Protein 3IAU (pdb70)

B-factor: mean 32.76, std 17.92, range [9.06, 118.12]

Foldseek 3Di:
DDDDADDDDPFAADAQDLVLDDPDDFQDFPFFDAAADDPVVLVVLQVLLVVFPQVLFWDLFDFDFQVVLCVVLQARETEGQQCPGPLRFLLQLLLQVVVPDDPVLQQLEAEAEDLDSLLQSNLLSNVSSVGAYEYFYAQPDDVVSVVSSVVSVHNYHHDHHDSVRSGVCRSVVCVVSVHHYRDPAQDSSSLSRLLNNLVSVCVVDPQAQEEEEEAAQQSNLLSNQSNCCVPPVNYAYEYEEASQQCQLQSCSVVVHGYFYPAGDCQQVVRNHRTHHPNRSSSCSNTHGGYGYDHLLLLLLQQVSVCVRPNDGARSSLSRRVSSQSSSSVVVVDHHHHYYYYRGGRDDDPVSVVVSVVSSVVD/DFDDDDFQDFDFFDAPADDPVVLVVLQVLLVVFPQVLQWDLFDFDQQPVLCVVLQARETEGQQCPGPLRFLLQLLLQLVVPDDPVLQALAAEAEDLGSLLQSNLLSNVSSVGAYEYEYEQPRDVVSVVSSVVSVHNYDYHHHDRVRSGVVGVVVCVVSVHHYRDPAQDSSSLSRLLNNLVSVCVVDPQAQEEEEEAALQSNLLSNQSNCCVPPVNHAYEYEEAPQQPQLQVQSVVVHGDFAPGFDCQVVVRRHRTHYDSRSSSCSNTHGGYGYDHLLLLLLQQVSVCVRPNDGARSSLSRRVSNQSSNSVVVVDHHGHYYYYRGGRDDPPVSVVVSPVSPPD

CATH classification: 3.40.50.1100 (+1 more: 3.40.50.1100)

Nearest PDB structures (foldseek):
  3iau-assembly2_B  TM=1.003E+00  e=2.394E-72  Solanum lycopersicum
  3iau-assembly1_A  TM=1.002E+00  e=2.597E-68  Solanum lycopersicum
  8zkv-assembly1_D  TM=9.929E-01  e=2.814E-43  Escherichia coli K-12
  8zlv-assembly1_A  TM=9.488E-01  e=1.680E-40  Escherichia coli K-12
  1tdj-assembly1_A-2  TM=9.586E-01  e=4.127E-38  Escherichia coli

GO terms:
  GO:0042802 identical protein binding (F, IPI)
  GO:0002213 defense response to insect (P, IDA)
  GO:0004794 threonine deaminase activity (F, IDA)
  GO:0003941 L-serine ammonia-lyase activity (F, IDA)
  GO:0009625 response to insect (P, IEP)
  GO:0009625 response to insect (P, IDA)
  GO:0031349 positive regulation of defense response (P, IDA)
  GO:1901705 L-isoleucine biosynthetic process (P, IDA)
  GO:0051289 protein homotetramerization (P, IDA)
  GO:0080027 response to herbivore (P, IEP)
  GO:0080027 response to herbivore (P, IDA)
  GO:0006565 L-serine catabolic process (P, IDA)
  GO:0006567 L-threonine catabolic process (P, IDA)

Radius of gyration: 28.06 Å; Cα contacts (8 Å, |Δi|>4): 1633; chains: 2; bounding box: 66×81×72 Å

Sequence (704 aa):
MSPIVSVPDITAPVENVPAILPKVVPGELIVNKPTGGDSDELFQYLVDILASPVYDVAIESPLELAEKLSDRLGVNFYIKREDKQRVFSFLRGAYNMMMSNLSREELDKGVITASAGNHAQGVALAGQRLNCVAKIVMPTTTPQIKIDAVRALGGDVVLYGKTFDEAQTHALELSEKDGLKYIPPFDDPGVIKGQGTIGTEINRQLKDIHAVFIPVGGGGLIAGVATFFKQIAPNTKIIGVEPYGAASMTLSLHEGHRVKLSNVVDTFADGVAVALVGEYTFAKCQELIDGMVLVANDGISAAIKDVYDEGRNILETSGAVAIIAGAAAYCEFYKIKNENIVAIASGANMDDFSKLHKVTELAGLGILPKVVPGELIVNKPTGGDSDELFQYLVDILASPVYDVAIESPLELAEKLSDRLGVNFYIKREDKQRVFSFLRGAYNMMSNLSREELDKGVITASAGNHAQGVALAGQRLNCVAKIVMPTTTPQIKIDAVRALGGDVVLYGKTFDEAQTHALELSEKDGLKYIPPFDDPGVIKGQGTIGTEINRQLKDIHAVFIPVGGGGLIAGVATFFKQIAPNTKIIGVEPYGAASMTLSLHEGHRVKLSNVDTFADGVAVALVGEYTFAKCQELIDGMVLVANDGISAAIKDVYDEGRNILETSGAVAIAGAAAYCEFYKIKNENIVAIASGANMDDFSKLHKVTELAGL

Solvent-accessible surface area: 27902 Å² total

Secondary structure (DSSP, 8-state):
-----SPPP-PPEE---GGGS----TT--EE-------HHHHHHHHHHHHH--GGGT-----EEE-HHHHHHHTSEEEEEEGGGSTTSB--HHHHHHHHTS-HHHHHH-EEEE-SSHHHHHHHHHHHHTT--EEEEE-TT--HHHHHHHHHTT-EEEE--SSHHHHHHHHHHHHHHHTPEE--SSSSHHHHHHHHHHHHHHHHH--SEEEEEEE-SSSHHHHHHHHHHHHHSTTSEEEEEEEGGG-HHHHHHHHTS--EES----SSGGG--SS--HHHHHHHHHH--EEEEE-HHHHHHHHHHHHHHHS----HHHHHHHHHHHHHHHHTT--S-EEEEEE-B----GGGHHHHHHHHTT-/------TT--EE-------HHHHHHHHHHHHH--GGGT-----EEE-HHHHHHHTSEEEEEEGGGSTTSB--HHHHHHHHTS-HHHHHH-EEEE-SSHHHHHHHHHHHHTT--EEEEE-TT--HHHHHHHHHTT-EEEE--SSHHHHHHHHHHHHHHHTPEE--SSSSHHHHHHHHHHHHHHHHH--S-SEEEEE-SSSHHHHHHHHHHHHH-TTSEEEEEEEGGG-HHHHHHHHTS----S----SSGGG--SS--HHHHHHHHHH--EEEEE-HHHHHHHHHHHHHHHS----HHHHHHHHHHHHHHHHTT--S-EEEEEE-B----TTHHHHHHHHH--

Organism: Solanum lycopersicum (NCBI:txid4081)

Structure (mmCIF, N/CA/C/O backbone):
data_3IAU
#
_entry.id   3IAU
#
_cell.length_a   136.834
_cell.length_b   136.834
_cell.length_c   254.226
_cell.angle_alpha   90.00
_cell.angle_beta   90.00
_cell.angle_gamma   120.00
#
_symmetry.space_group_name_H-M   'P 61 2 2'
#
loop_
_entity.id
_entity.type
_entity.pdbx_description
1 polymer 'Threonine deaminase'
2 non-polymer 'SULFATE ION'
3 non-polymer 'POLYETHYLENE GLYCOL (N=34)'
4 non-polymer 'ACETATE ION'
5 water water
#
loop_
_atom_site.group_PDB
_atom_site.id
_atom_site.type_symbol
_atom_site.label_atom_id
_atom_site.label_alt_id
_atom_site.label_comp_id
_atom_site.label_asym_id
_atom_site.label_entity_id
_atom_site.label_seq_id
_atom_site.pdbx_PDB_ins_code
_atom_site.Cartn_x
_atom_site.Cartn_y
_atom_site.Cartn_z
_atom_site.occupancy
_atom_site.B_iso_or_equiv
_atom_site.auth_seq_id
_atom_site.auth_comp_id
_atom_site.auth_asym_id
_atom_site.auth_atom_id
_atom_site.pdbx_PDB_model_num
ATOM 1 N N . MET A 1 1 ? 73.868 -36.182 19.965 1.00 45.99 1 MET A N 1
ATOM 2 C CA . MET A 1 1 ? 74.748 -37.344 19.958 1.00 52.76 1 MET A CA 1
ATOM 3 C C . MET A 1 1 ? 76.149 -37.070 20.536 1.00 63.37 1 MET A C 1
ATOM 4 O O . MET A 1 1 ? 76.357 -36.133 21.309 1.00 54.02 1 MET A O 1
ATOM 9 N N . SER A 1 2 ? 77.105 -37.916 20.177 1.00 60.80 2 SER A N 1
ATOM 10 C CA . SER A 1 2 ? 78.505 -37.643 20.463 1.00 56.00 2 SER A CA 1
ATOM 11 C C . SER A 1 2 ? 79.182 -37.529 19.098 1.00 53.31 2 SER A C 1
ATOM 12 O O . SER A 1 2 ? 78.643 -38.024 18.105 1.00 47.11 2 SER A O 1
ATOM 15 N N . PRO A 1 3 ? 80.346 -36.857 19.032 1.00 58.57 3 PRO A N 1
ATOM 16 C CA . PRO A 1 3 ? 81.030 -36.723 17.737 1.00 56.02 3 PRO A CA 1
ATOM 17 C C . PRO A 1 3 ? 81.635 -38.046 17.254 1.00 63.32 3 PRO A C 1
ATOM 18 O O . PRO A 1 3 ? 82.329 -38.733 18.013 1.00 43.68 3 PRO A O 1
ATOM 22 N N . ILE A 1 4 ? 81.353 -38.400 16.003 1.00 56.44 4 ILE A N 1
ATOM 23 C CA . ILE A 1 4 ? 81.991 -39.544 15.362 1.00 57.18 4 ILE A CA 1
ATOM 24 C C . ILE A 1 4 ? 83.238 -39.034 14.642 1.00 59.96 4 ILE A C 1
ATOM 25 O O . ILE A 1 4 ? 83.143 -38.221 13.718 1.00 58.11 4 ILE A O 1
ATOM 30 N N . VAL A 1 5 ? 84.405 -39.501 15.078 1.00 59.62 5 VAL A N 1
ATOM 31 C CA . VAL A 1 5 ? 85.675 -38.914 14.649 1.00 50.53 5 VAL A CA 1
ATOM 32 C C . VAL A 1 5 ? 86.486 -39.780 13.674 1.00 56.56 5 VAL A C 1
ATOM 33 O O . VAL A 1 5 ? 86.985 -39.286 12.663 1.00 54.41 5 VAL A O 1
ATOM 37 N N . SER A 1 6 ? 86.627 -41.066 13.976 1.00 51.54 6 SER A N 1
ATOM 38 C CA . SER A 1 6 ? 87.566 -41.887 13.224 1.00 33.37 6 SER A CA 1
ATOM 39 C C . SER A 1 6 ? 86.988 -43.176 12.631 1.00 32.14 6 SER A C 1
ATOM 40 O O . SER A 1 6 ? 87.443 -43.627 11.580 1.00 44.60 6 SER A O 1
ATOM 43 N N . VAL A 1 7 ? 85.986 -43.764 13.273 1.00 22.73 7 VAL A N 1
ATOM 44 C CA . VAL A 1 7 ? 85.486 -45.051 12.798 1.00 24.78 7 VAL A CA 1
ATOM 45 C C . VAL A 1 7 ? 84.796 -44.929 11.439 1.00 26.19 7 VAL A C 1
ATOM 46 O O . VAL A 1 7 ? 84.178 -43.911 11.138 1.00 29.18 7 VAL A O 1
ATOM 50 N N . PRO A 1 8 ? 84.930 -45.963 10.599 1.00 30.00 8 PRO A N 1
ATOM 51 C CA . PRO A 1 8 ? 84.246 -45.964 9.301 1.00 28.85 8 PRO A CA 1
ATOM 52 C C . PRO A 1 8 ? 82.760 -46.200 9.512 1.00 28.79 8 PRO A C 1
ATOM 53 O O . PRO A 1 8 ? 82.373 -46.711 10.565 1.00 26.66 8 PRO A O 1
ATOM 57 N N . ASP A 1 9 ? 81.939 -45.841 8.532 1.00 26.81 9 ASP A N 1
ATOM 58 C CA . ASP A 1 9 ? 80.503 -46.050 8.642 1.00 24.37 9 ASP A CA 1
ATOM 59 C C . ASP A 1 9 ? 80.148 -47.525 8.501 1.00 22.45 9 ASP A C 1
ATOM 60 O O . ASP A 1 9 ? 80.665 -48.216 7.624 1.00 21.96 9 ASP A O 1
ATOM 65 N N . ILE A 1 10 ?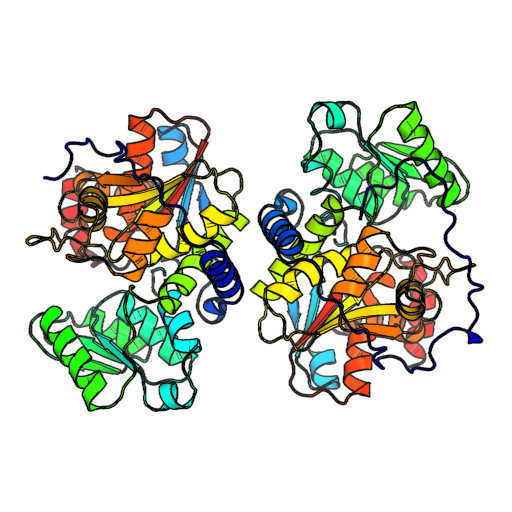 79.251 -47.991 9.364 1.00 19.19 10 ILE A N 1
ATOM 66 C CA . ILE A 1 10 ? 78.801 -49.374 9.359 1.00 19.45 10 ILE A CA 1
ATOM 67 C C . ILE A 1 10 ? 77.283 -49.430 9.380 1.00 21.19 10 ILE A C 1
ATOM 68 O O . ILE A 1 10 ? 76.695 -50.471 9.667 1.00 28.80 10 ILE A O 1
ATOM 73 N N . THR A 1 11 ? 76.653 -48.298 9.080 1.00 22.94 11 THR A N 1
ATOM 74 C CA . THR A 1 11 ? 75.195 -48.206 9.041 1.00 22.31 11 THR A CA 1
ATOM 75 C C . THR A 1 11 ? 74.597 -49.302 8.169 1.00 24.30 11 THR A C 1
ATOM 76 O O . THR A 1 11 ? 75.104 -49.594 7.094 1.00 25.80 11 THR A O 1
ATOM 80 N N . ALA A 1 12 ? 73.519 -49.913 8.640 1.00 28.20 12 ALA A N 1
ATOM 81 C CA . ALA A 1 12 ? 72.905 -51.015 7.911 1.00 39.65 12 ALA A CA 1
ATOM 82 C C . ALA A 1 12 ? 72.495 -50.589 6.498 1.00 41.58 12 ALA A C 1
ATOM 83 O O . ALA A 1 12 ? 71.736 -49.631 6.328 1.00 30.11 12 ALA A O 1
ATOM 85 N N . PRO A 1 13 ? 73.002 -51.302 5.483 1.00 41.83 13 PRO A N 1
ATOM 86 C CA . PRO A 1 13 ? 72.706 -51.039 4.071 1.00 39.81 13 PRO A CA 1
ATOM 87 C C . PRO A 1 13 ? 71.288 -51.461 3.707 1.00 45.38 13 PRO A C 1
ATOM 88 O O . PRO A 1 13 ? 70.808 -52.487 4.186 1.00 47.24 13 PRO A O 1
ATOM 92 N N . VAL A 1 14 ? 70.628 -50.670 2.869 1.00 37.06 14 VAL A N 1
ATOM 93 C CA . VAL A 1 14 ? 69.300 -51.008 2.379 1.00 36.46 14 VAL A CA 1
ATOM 94 C C . VAL A 1 14 ? 69.241 -50.834 0.869 1.00 37.35 14 VAL A C 1
ATOM 95 O O . VAL A 1 14 ? 69.638 -49.797 0.332 1.00 39.38 14 VAL A O 1
ATOM 99 N N . GLU A 1 15 ? 68.753 -51.861 0.186 1.00 40.97 15 GLU A N 1
ATOM 100 C CA . GLU A 1 15 ? 68.624 -51.821 -1.262 1.00 47.78 15 GLU A CA 1
ATOM 101 C C . GLU A 1 15 ? 67.502 -50.864 -1.666 1.00 42.05 15 GLU A C 1
ATOM 102 O O . GLU A 1 15 ? 66.329 -51.127 -1.396 1.00 48.12 15 GLU A O 1
ATOM 108 N N . ASN A 1 16 ? 67.863 -49.751 -2.301 1.00 37.82 16 ASN A N 1
ATOM 109 C CA . ASN A 1 16 ? 66.878 -48.729 -2.651 1.00 41.89 16 ASN A CA 1
ATOM 110 C C . ASN A 1 16 ? 66.001 -49.137 -3.831 1.00 39.90 16 ASN A C 1
ATOM 111 O O . ASN A 1 16 ? 66.366 -48.954 -4.990 1.00 40.63 16 ASN A O 1
ATOM 116 N N . VAL A 1 17 ? 64.829 -49.669 -3.510 1.00 40.37 17 VAL A N 1
ATOM 117 C CA . VAL A 1 17 ? 63.954 -50.295 -4.487 1.00 43.11 17 VAL A CA 1
ATOM 118 C C . VAL A 1 17 ? 62.504 -49.948 -4.158 1.00 43.52 17 VAL A C 1
ATOM 119 O O . VAL A 1 17 ? 62.129 -49.901 -2.986 1.00 43.84 17 VAL A O 1
ATOM 123 N N . PRO A 1 18 ? 61.685 -49.698 -5.194 1.00 45.53 18 PRO A N 1
ATOM 124 C CA . PRO A 1 18 ? 60.309 -49.217 -5.013 1.00 51.12 18 PRO A CA 1
ATOM 125 C C . PRO A 1 18 ? 59.546 -49.959 -3.917 1.00 46.33 18 PRO A C 1
ATOM 126 O O . PRO A 1 18 ? 58.756 -49.345 -3.198 1.00 54.44 18 PRO A O 1
ATOM 130 N N . ALA A 1 19 ? 59.792 -51.257 -3.780 1.00 41.28 19 ALA A N 1
ATOM 131 C CA . ALA A 1 19 ? 59.057 -52.073 -2.817 1.00 51.50 19 ALA A CA 1
ATOM 132 C C . ALA A 1 19 ? 59.252 -51.649 -1.357 1.00 38.71 19 ALA A C 1
ATOM 133 O O . ALA A 1 19 ? 58.474 -52.042 -0.491 1.00 47.81 19 ALA A O 1
ATOM 135 N N . ILE A 1 20 ? 60.278 -50.846 -1.085 1.00 45.23 20 ILE A N 1
ATOM 136 C CA . ILE A 1 20 ? 60.577 -50.442 0.295 1.00 53.53 20 ILE A CA 1
ATOM 137 C C . ILE A 1 20 ? 59.883 -49.147 0.748 1.00 50.29 20 ILE A C 1
ATOM 138 O O . ILE A 1 20 ? 59.658 -48.947 1.947 1.00 39.36 20 ILE A O 1
ATOM 143 N N . LEU A 1 21 ? 59.548 -48.277 -0.204 1.00 51.85 21 LEU A N 1
ATOM 144 C CA . LEU A 1 21 ? 58.888 -47.009 0.109 1.00 47.28 21 LEU A CA 1
ATOM 145 C C . LEU A 1 21 ? 57.512 -47.212 0.721 1.00 43.61 21 LEU A C 1
ATOM 146 O O . LEU A 1 21 ? 56.793 -48.140 0.351 1.00 46.33 21 LEU A O 1
ATOM 151 N N . PRO A 1 22 ? 57.131 -46.332 1.657 1.00 54.98 22 PRO A N 1
ATOM 152 C CA . PRO A 1 22 ? 55.732 -46.323 2.086 1.00 43.81 22 PRO A CA 1
ATOM 153 C C . PRO A 1 22 ? 54.868 -45.979 0.884 1.00 40.32 22 PRO A C 1
ATOM 154 O O . PRO A 1 22 ? 55.275 -45.163 0.048 1.00 38.75 22 PRO A O 1
ATOM 158 N N . LYS A 1 23 ? 53.708 -46.621 0.779 1.00 36.58 23 LYS A N 1
ATOM 159 C CA . LYS A 1 23 ? 52.815 -46.400 -0.346 1.00 37.69 23 LYS A CA 1
ATOM 160 C C . LYS A 1 23 ? 51.978 -45.151 -0.123 1.00 32.01 23 LYS A C 1
ATOM 161 O O . LYS A 1 23 ? 50.838 -45.224 0.334 1.00 37.15 23 LYS A O 1
ATOM 167 N N . VAL A 1 24 ? 52.559 -44.001 -0.433 1.00 30.02 24 VAL A N 1
ATOM 168 C CA . VAL A 1 24 ? 51.851 -42.740 -0.316 1.00 24.85 24 VAL A CA 1
ATOM 169 C C . VAL A 1 24 ? 51.945 -41.998 -1.635 1.00 24.47 24 VAL A C 1
ATOM 170 O O . VAL A 1 24 ? 52.905 -42.169 -2.389 1.00 21.42 24 VAL A O 1
ATOM 174 N N . VAL A 1 25 ? 50.937 -41.184 -1.915 1.00 21.98 25 VAL A N 1
ATOM 175 C CA . VAL A 1 25 ? 50.983 -40.289 -3.060 1.00 20.87 25 VAL A CA 1
ATOM 176 C C . VAL A 1 25 ? 51.690 -39.001 -2.636 1.00 22.74 25 VAL A C 1
ATOM 177 O O . VAL A 1 25 ? 51.849 -38.740 -1.440 1.00 19.43 25 VAL A O 1
ATOM 181 N N . PRO A 1 26 ? 52.142 -38.198 -3.611 1.00 23.57 26 PRO A N 1
ATOM 182 C CA . PRO A 1 26 ? 52.817 -36.941 -3.266 1.00 17.07 26 PRO A CA 1
ATOM 183 C C . PRO A 1 26 ? 51.977 -36.071 -2.326 1.00 19.89 26 PRO A C 1
ATOM 184 O O . PRO A 1 26 ? 50.793 -35.862 -2.581 1.00 19.03 26 PRO A O 1
ATOM 188 N N . GLY A 1 27 ? 52.583 -35.583 -1.246 1.00 19.56 27 GLY A N 1
ATOM 189 C CA . GLY A 1 27 ? 51.891 -34.705 -0.319 1.00 18.99 27 GLY A CA 1
ATOM 190 C C . GLY A 1 27 ? 51.213 -35.404 0.847 1.00 18.66 27 GLY A C 1
ATOM 191 O O . GLY A 1 27 ? 50.854 -34.764 1.828 1.00 21.08 27 GLY A O 1
ATOM 192 N N . GLU A 1 28 ? 51.021 -36.714 0.736 1.00 22.35 28 GLU A N 1
ATOM 193 C CA . GLU A 1 28 ? 50.442 -37.501 1.818 1.00 21.02 28 GLU A CA 1
ATOM 194 C C . GLU A 1 28 ? 51.467 -37.631 2.952 1.00 23.20 28 GLU A C 1
ATOM 195 O O . GLU A 1 28 ? 52.607 -38.040 2.727 1.00 16.85 28 GLU A O 1
ATOM 201 N N . LEU A 1 29 ? 51.060 -37.276 4.167 1.00 18.72 29 LEU A N 1
ATOM 202 C CA . LEU A 1 29 ? 51.992 -37.197 5.288 1.00 23.30 29 LEU A CA 1
ATOM 203 C C . LEU A 1 29 ? 52.396 -38.575 5.797 1.00 26.11 29 LEU A C 1
ATOM 204 O O . LEU A 1 29 ? 51.546 -39.390 6.150 1.00 22.68 29 LEU A O 1
ATOM 209 N N . ILE A 1 30 ? 53.697 -38.833 5.830 1.00 18.20 30 ILE A N 1
ATOM 210 C CA . ILE A 1 30 ? 54.196 -40.005 6.517 1.00 16.88 30 ILE A CA 1
ATOM 211 C C . ILE A 1 30 ? 54.482 -39.566 7.943 1.00 19.64 30 ILE A C 1
ATOM 212 O O . ILE A 1 30 ? 55.464 -38.871 8.213 1.00 19.02 30 ILE A O 1
ATOM 217 N N . VAL A 1 31 ? 53.593 -39.951 8.847 1.00 20.43 31 VAL A N 1
ATOM 218 C CA . VAL A 1 31 ? 53.604 -39.440 10.212 1.00 17.59 31 VAL A CA 1
ATOM 219 C C . VAL A 1 31 ? 54.837 -39.847 11.020 1.00 24.21 31 VAL A C 1
ATOM 220 O O . VAL A 1 31 ? 55.245 -41.013 11.023 1.00 25.52 31 VAL A O 1
ATOM 224 N N . ASN A 1 32 ? 55.440 -38.863 11.681 1.00 20.14 32 ASN A N 1
ATOM 225 C CA . ASN A 1 32 ? 56.453 -39.126 12.689 1.00 20.82 32 ASN A CA 1
ATOM 226 C C . ASN A 1 32 ? 55.863 -38.813 14.053 1.00 28.84 32 ASN A C 1
ATOM 227 O O . ASN A 1 32 ? 55.127 -37.838 14.207 1.00 27.03 32 ASN A O 1
ATOM 232 N N . LYS A 1 33 ? 56.164 -39.644 15.041 1.00 24.75 33 LYS A N 1
ATOM 233 C CA . LYS A 1 33 ? 55.752 -39.348 16.407 1.00 31.16 33 LYS A CA 1
ATOM 234 C C . LYS A 1 33 ? 56.953 -38.830 17.187 1.00 23.34 33 LYS A C 1
ATOM 235 O O . LYS A 1 33 ? 57.758 -39.612 17.679 1.00 26.91 33 LYS A O 1
ATOM 241 N N . PRO A 1 34 ? 57.081 -37.497 17.276 1.00 25.07 34 PRO A N 1
ATOM 242 C CA . PRO A 1 34 ? 58.267 -36.854 17.856 1.00 22.64 34 PRO A CA 1
ATOM 243 C C . PRO A 1 34 ? 58.415 -37.246 19.321 1.00 26.27 34 PRO A C 1
ATOM 244 O O . PRO A 1 34 ? 57.412 -37.283 20.029 1.00 23.50 34 PRO A O 1
ATOM 248 N N . THR A 1 35 ? 59.636 -37.536 19.763 1.00 20.24 35 THR A N 1
ATOM 249 C CA . THR A 1 35 ? 59.863 -37.952 21.143 1.00 26.71 35 THR A CA 1
ATOM 250 C C . THR A 1 35 ? 60.047 -36.760 22.076 1.00 31.31 35 THR A C 1
ATOM 251 O O . THR A 1 35 ? 59.931 -36.900 23.290 1.00 40.29 35 THR A O 1
ATOM 255 N N . GLY A 1 36 ? 60.336 -35.591 21.511 1.00 25.79 36 GLY A N 1
ATOM 256 C CA . GLY A 1 36 ? 60.402 -34.372 22.300 1.00 22.16 36 GLY A CA 1
ATOM 257 C C . GLY A 1 36 ? 61.773 -33.734 22.459 1.00 22.90 36 GLY A C 1
ATOM 258 O O . GLY A 1 36 ? 61.898 -32.517 22.467 1.00 31.62 36 GLY A O 1
ATOM 259 N N . GLY A 1 37 ? 62.816 -34.533 22.595 1.00 17.97 37 GLY A N 1
ATOM 260 C CA . GLY A 1 37 ? 64.123 -33.940 22.830 1.00 27.55 37 GLY A CA 1
ATOM 261 C C . GLY A 1 37 ? 64.292 -33.407 24.249 1.00 32.08 37 GLY A C 1
ATOM 262 O O . GLY A 1 37 ? 63.379 -33.472 25.072 1.00 30.37 37 GLY A O 1
ATOM 263 N N . ASP A 1 38 ? 65.471 -32.873 24.536 1.00 27.95 38 ASP A N 1
ATOM 264 C CA . ASP A 1 38 ? 65.800 -32.439 25.883 1.00 24.07 38 ASP A CA 1
ATOM 265 C C . ASP A 1 38 ? 65.648 -30.923 26.023 1.00 23.16 38 ASP A C 1
ATOM 266 O O . ASP A 1 38 ? 66.164 -30.166 25.204 1.00 19.89 38 ASP A O 1
ATOM 271 N N . SER A 1 39 ? 64.944 -30.494 27.069 1.00 19.92 39 SER A N 1
ATOM 272 C CA . SER A 1 39 ? 64.656 -29.076 27.295 1.00 20.67 39 SER A CA 1
ATOM 273 C C . SER A 1 39 ? 65.903 -28.199 27.347 1.00 22.14 39 SER A C 1
ATOM 274 O O . SER A 1 39 ? 65.962 -27.163 26.687 1.00 21.31 39 SER A O 1
ATOM 277 N N . ASP A 1 40 ? 66.892 -28.614 28.137 1.00 17.62 40 ASP A N 1
ATOM 278 C CA . ASP A 1 40 ? 68.151 -27.885 28.234 1.00 18.75 40 ASP A CA 1
ATOM 279 C C . ASP A 1 40 ? 68.899 -27.856 26.901 1.00 22.29 40 ASP A C 1
ATOM 280 O O . ASP A 1 40 ? 69.450 -26.826 26.516 1.00 20.22 40 ASP A O 1
ATOM 285 N N . GLU A 1 41 ? 68.947 -28.988 26.204 1.00 19.61 41 GLU A N 1
ATOM 286 C CA . GLU A 1 41 ? 69.690 -29.027 24.951 1.00 28.15 41 GLU A CA 1
ATOM 287 C C . GLU A 1 41 ? 69.048 -28.115 23.908 1.00 16.09 41 GLU A C 1
ATOM 288 O O . GLU A 1 41 ? 69.742 -27.398 23.202 1.00 17.72 41 GLU A O 1
ATOM 294 N N . LEU A 1 42 ? 67.722 -28.158 23.827 1.00 14.49 42 LEU A N 1
ATOM 295 C CA . LEU A 1 42 ? 66.965 -27.315 22.912 1.00 20.12 42 LEU A CA 1
ATOM 296 C C . LEU A 1 42 ? 67.184 -25.838 23.235 1.00 23.87 42 LEU A C 1
ATOM 297 O O . LEU A 1 42 ? 67.382 -25.019 22.332 1.00 20.22 42 LEU A O 1
ATOM 302 N N . PHE A 1 43 ? 67.193 -25.518 24.529 1.00 16.85 43 PHE A N 1
ATOM 303 C CA . PHE A 1 43 ? 67.390 -24.148 25.006 1.00 15.42 43 PHE A CA 1
ATOM 304 C C . PHE A 1 43 ? 68.779 -23.655 24.606 1.00 17.35 43 PHE A C 1
ATOM 305 O O . PHE A 1 43 ? 68.934 -22.526 24.136 1.00 23.52 43 PHE A O 1
ATOM 313 N N . GLN A 1 44 ? 69.786 -24.510 24.749 1.00 19.72 44 GLN A N 1
ATOM 314 C CA . GLN A 1 44 ? 71.137 -24.153 24.316 1.00 17.87 44 GLN A CA 1
ATOM 315 C C . GLN A 1 44 ? 71.167 -23.854 22.813 1.00 20.47 44 GLN A C 1
ATOM 316 O O . GLN A 1 44 ? 71.801 -22.891 22.370 1.00 18.95 44 GLN A O 1
ATOM 322 N N . TYR A 1 45 ? 70.483 -24.686 22.032 1.00 14.36 45 TYR A N 1
ATOM 323 C CA . TYR A 1 45 ? 70.339 -24.438 20.598 1.00 18.97 45 TYR A CA 1
ATOM 324 C C . TYR A 1 45 ? 69.682 -23.080 20.303 1.00 20.89 45 TYR A C 1
ATOM 325 O O . TYR A 1 45 ? 70.162 -22.320 19.455 1.00 16.06 45 TYR A O 1
ATOM 334 N N . LEU A 1 46 ? 68.587 -22.784 21.004 1.00 15.48 46 LEU A N 1
ATOM 335 C CA . LEU A 1 46 ? 67.839 -21.545 20.781 1.00 17.55 46 LEU A CA 1
ATOM 336 C C . LEU A 1 46 ? 68.751 -20.339 20.960 1.00 17.24 46 LEU A C 1
ATOM 337 O O . LEU A 1 46 ? 68.825 -19.456 20.109 1.00 19.75 46 LEU A O 1
ATOM 342 N N . VAL A 1 47 ? 69.466 -20.329 22.072 1.00 15.80 47 VAL A N 1
ATOM 343 C CA . VAL A 1 47 ? 70.375 -19.246 22.398 1.00 18.40 47 VAL A CA 1
ATOM 344 C C . VAL A 1 47 ? 71.535 -19.151 21.410 1.00 16.45 47 VAL A C 1
ATOM 345 O O . VAL A 1 47 ? 71.942 -18.059 21.016 1.00 20.16 47 VAL A O 1
ATOM 349 N N . ASP A 1 48 ? 72.074 -20.292 21.007 1.00 19.34 48 ASP A N 1
ATOM 350 C CA . ASP A 1 48 ? 73.182 -20.285 20.056 1.00 17.38 48 ASP A CA 1
ATOM 351 C C . ASP A 1 48 ? 72.711 -19.779 18.694 1.00 15.73 48 ASP A C 1
ATOM 352 O O . ASP A 1 48 ? 73.432 -19.058 18.004 1.00 16.93 48 ASP A O 1
ATOM 357 N N . ILE A 1 49 ? 71.493 -20.153 18.318 1.00 14.94 49 ILE A N 1
ATOM 358 C CA . ILE A 1 49 ? 70.904 -19.692 17.063 1.00 16.07 49 ILE A CA 1
ATOM 359 C C . ILE A 1 49 ? 70.710 -18.171 17.090 1.00 20.38 49 ILE A C 1
ATOM 360 O O . ILE A 1 49 ? 71.024 -17.479 16.124 1.00 18.61 49 ILE A O 1
ATOM 365 N N . LEU A 1 50 ? 70.213 -17.655 18.209 1.00 15.49 50 LEU A N 1
ATOM 366 C CA . LEU A 1 50 ? 69.991 -16.220 18.347 1.00 19.06 50 LEU A CA 1
ATOM 367 C C . LEU A 1 50 ? 71.305 -15.445 18.385 1.00 18.27 50 LEU A C 1
ATOM 368 O O . LEU A 1 50 ? 71.358 -14.282 17.984 1.00 15.18 50 LEU A O 1
ATOM 373 N N . ALA A 1 51 ? 72.365 -16.098 18.854 1.00 14.58 51 ALA A N 1
ATOM 374 C CA . ALA A 1 51 ? 73.675 -15.457 18.965 1.00 18.07 51 ALA A CA 1
ATOM 375 C C . ALA A 1 51 ? 74.515 -15.609 17.705 1.00 19.02 51 ALA A C 1
ATOM 376 O O . ALA A 1 51 ? 75.591 -15.027 17.608 1.00 16.71 51 ALA A O 1
ATOM 378 N N . SER A 1 52 ? 74.037 -16.401 16.751 1.00 16.55 52 SER A N 1
ATOM 379 C CA . SER A 1 52 ? 74.827 -16.688 15.553 1.00 20.82 52 SER A CA 1
ATOM 380 C C . SER A 1 52 ? 75.108 -15.444 14.711 1.00 18.11 52 SER A C 1
ATOM 381 O O . SER A 1 52 ? 74.197 -14.690 14.387 1.00 15.94 52 SER A O 1
ATOM 384 N N . PRO A 1 53 ? 76.377 -15.245 14.327 1.00 17.67 53 PRO A N 1
ATOM 385 C CA . PRO A 1 53 ? 76.766 -14.079 13.532 1.00 15.64 53 PRO A CA 1
ATOM 386 C C . PRO A 1 53 ? 76.531 -14.253 12.019 1.00 18.94 53 PRO A C 1
ATOM 387 O O . PRO A 1 53 ? 77.266 -13.640 11.241 1.00 18.16 53 PRO A O 1
ATOM 391 N N . VAL A 1 54 ? 75.536 -15.041 11.607 1.00 16.12 54 VAL A N 1
ATOM 392 C CA . VAL A 1 54 ? 75.320 -15.293 10.177 1.00 17.38 54 VAL A CA 1
ATOM 393 C C . VAL A 1 54 ? 75.224 -14.031 9.325 1.00 16.54 54 VAL A C 1
ATOM 394 O O . VAL A 1 54 ? 75.616 -14.045 8.158 1.00 17.85 54 VAL A O 1
ATOM 398 N N . TYR A 1 55 ? 74.705 -12.946 9.897 1.00 13.76 55 TYR A N 1
ATOM 399 C CA . TYR A 1 55 ? 74.473 -11.724 9.120 1.00 15.86 55 TYR A CA 1
ATOM 400 C C . TYR A 1 55 ? 75.755 -11.016 8.684 1.00 18.85 55 TYR A C 1
ATOM 401 O O . TYR A 1 55 ? 75.704 -10.047 7.932 1.00 20.12 55 TYR A O 1
ATOM 410 N N . ASP A 1 56 ? 76.901 -11.525 9.125 1.00 18.63 56 ASP A N 1
ATOM 411 C CA . ASP A 1 56 ? 78.175 -11.088 8.565 1.00 21.33 56 ASP A CA 1
ATOM 412 C C . ASP A 1 56 ? 78.259 -11.456 7.078 1.00 24.35 56 ASP A C 1
ATOM 413 O O . ASP A 1 56 ? 78.996 -10.829 6.322 1.00 21.03 56 ASP A O 1
ATOM 418 N N . VAL A 1 57 ? 77.513 -12.480 6.661 1.00 18.74 57 VAL A N 1
ATOM 419 C CA . VAL A 1 57 ? 77.577 -12.934 5.269 1.00 19.47 57 VAL A CA 1
ATOM 420 C C . VAL A 1 57 ? 76.202 -13.060 4.611 1.00 17.60 57 VAL A C 1
ATOM 421 O O . VAL A 1 57 ? 76.069 -12.876 3.404 1.00 20.83 57 VAL A O 1
ATOM 425 N N . ALA A 1 58 ? 75.189 -13.355 5.418 1.00 18.55 58 ALA A N 1
ATOM 426 C CA . ALA A 1 58 ? 73.839 -13.611 4.930 1.00 16.92 58 ALA A CA 1
ATOM 427 C C . ALA A 1 58 ? 72.914 -12.411 5.127 1.00 17.73 58 ALA A C 1
ATOM 428 O O . ALA A 1 58 ? 73.164 -11.553 5.968 1.00 19.34 58 ALA A O 1
ATOM 430 N N . ILE A 1 59 ? 71.835 -12.368 4.356 1.00 17.15 59 ILE A N 1
ATOM 431 C CA . ILE A 1 59 ? 70.772 -11.401 4.580 1.00 15.61 59 ILE A CA 1
ATOM 432 C C . ILE A 1 59 ? 69.578 -12.121 5.177 1.00 19.79 59 ILE A C 1
ATOM 433 O O . ILE A 1 59 ? 69.489 -13.347 5.113 1.00 20.35 59 ILE A O 1
ATOM 438 N N . GLU A 1 60 ? 68.660 -11.368 5.767 1.00 17.23 60 GLU A N 1
ATOM 439 C CA . GLU A 1 60 ? 67.350 -11.917 6.048 1.00 21.35 60 GLU A CA 1
ATOM 440 C C . GLU A 1 60 ? 66.620 -11.991 4.709 1.00 17.70 60 GLU A C 1
ATOM 441 O O . GLU A 1 60 ? 66.258 -10.972 4.127 1.00 23.82 60 GLU A O 1
ATOM 447 N N . SER A 1 61 ? 66.438 -13.204 4.202 1.00 19.60 61 SER A N 1
ATOM 448 C CA . SER A 1 61 ? 65.888 -13.384 2.868 1.00 16.86 61 SER A CA 1
ATOM 449 C C . SER A 1 61 ? 64.372 -13.145 2.846 1.00 20.13 61 SER A C 1
ATOM 450 O O . SER A 1 61 ? 63.689 -13.312 3.861 1.00 16.41 61 SER A O 1
ATOM 453 N N . PRO A 1 62 ? 63.841 -12.745 1.682 1.00 17.22 62 PRO A N 1
ATOM 454 C CA . PRO A 1 62 ? 62.404 -12.477 1.582 1.00 18.98 62 PRO A CA 1
ATOM 455 C C . PRO A 1 62 ? 61.545 -13.703 1.902 1.00 17.87 62 PRO A C 1
ATOM 456 O O . PRO A 1 62 ? 61.899 -14.834 1.572 1.00 16.24 62 PRO A O 1
ATOM 460 N N . LEU A 1 63 ? 60.424 -13.461 2.567 1.00 19.64 63 LEU A N 1
ATOM 461 C CA . LEU A 1 63 ? 59.377 -14.455 2.682 1.00 18.29 63 LEU A CA 1
ATOM 462 C C . LEU A 1 63 ? 58.236 -13.969 1.794 1.00 18.93 63 LEU A C 1
ATOM 463 O O . LEU A 1 63 ? 57.459 -13.098 2.181 1.00 20.64 63 LEU A O 1
ATOM 468 N N . GLU A 1 64 ? 58.159 -14.527 0.592 1.00 19.44 64 GLU A N 1
ATOM 469 C CA . GLU A 1 64 ? 57.285 -14.000 -0.449 1.00 21.97 64 GLU A CA 1
ATOM 470 C C . GLU A 1 64 ? 55.982 -14.762 -0.610 1.00 21.05 64 GLU A C 1
ATOM 471 O O . GLU A 1 64 ? 55.977 -15.985 -0.730 1.00 19.52 64 GLU A O 1
ATOM 477 N N . LEU A 1 65 ? 54.880 -14.022 -0.628 1.00 17.33 65 LEU A N 1
ATOM 478 C CA . LEU A 1 65 ? 53.579 -14.588 -0.936 1.00 20.54 65 LEU A CA 1
ATOM 479 C C . LEU A 1 65 ? 53.571 -14.921 -2.423 1.00 24.60 65 LEU A C 1
ATOM 480 O O . LEU A 1 65 ? 53.804 -14.051 -3.257 1.00 22.17 65 LEU A O 1
ATOM 485 N N . ALA A 1 66 ? 53.356 -16.191 -2.751 1.00 20.99 66 ALA A N 1
ATOM 486 C CA . ALA A 1 66 ? 53.261 -16.611 -4.142 1.00 18.78 66 ALA A CA 1
ATOM 487 C C . ALA A 1 66 ? 51.813 -16.489 -4.592 1.00 23.78 66 ALA A C 1
ATOM 488 O O . ALA A 1 66 ? 50.958 -17.291 -4.207 1.00 21.16 66 ALA A O 1
ATOM 490 N N . GLU A 1 67 ? 51.549 -15.480 -5.411 1.00 22.50 67 GLU A N 1
ATOM 491 C CA . GLU A 1 67 ? 50.188 -15.108 -5.773 1.00 27.31 67 GLU A CA 1
ATOM 492 C C . GLU A 1 67 ? 49.428 -16.193 -6.540 1.00 21.17 67 GLU A C 1
ATOM 493 O O . GLU A 1 67 ? 48.305 -16.533 -6.180 1.00 22.97 67 GLU A O 1
ATOM 499 N N . LYS A 1 68 ? 50.033 -16.722 -7.599 1.00 18.04 68 LYS A N 1
ATOM 500 C CA . LYS A 1 68 ? 49.357 -17.699 -8.455 1.00 27.63 68 LYS A CA 1
ATOM 501 C C . LYS A 1 68 ? 49.112 -19.000 -7.699 1.00 23.89 68 LYS A C 1
ATOM 502 O O . LYS A 1 68 ? 48.023 -19.573 -7.754 1.00 25.57 68 LYS A O 1
ATOM 508 N N . LEU A 1 69 ? 50.141 -19.459 -6.997 1.00 19.29 69 LEU A N 1
ATOM 509 C CA . LEU A 1 69 ? 50.072 -20.693 -6.229 1.00 22.91 69 LEU A CA 1
ATOM 510 C C . LEU A 1 69 ? 49.009 -20.535 -5.140 1.00 21.85 69 LEU A C 1
ATOM 511 O O . LEU A 1 69 ? 48.221 -21.451 -4.884 1.00 20.14 69 LEU A O 1
ATOM 516 N N . SER A 1 70 ? 48.974 -19.359 -4.515 1.00 15.72 70 SER A N 1
ATOM 517 C CA . SER A 1 70 ? 47.985 -19.087 -3.474 1.00 19.64 70 SER A CA 1
ATOM 518 C C . SER A 1 70 ? 46.558 -19.103 -4.018 1.00 26.51 70 SER A C 1
ATOM 519 O O . SER A 1 70 ? 45.651 -19.644 -3.387 1.00 24.00 70 SER A O 1
ATOM 522 N N . ASP A 1 71 ? 46.357 -18.499 -5.184 1.00 18.77 71 ASP A N 1
ATOM 523 C CA . ASP A 1 71 ? 45.033 -18.484 -5.791 1.00 27.71 71 ASP A CA 1
ATOM 524 C C . ASP A 1 71 ? 44.606 -19.894 -6.191 1.00 26.43 71 ASP A C 1
ATOM 525 O O . ASP A 1 71 ? 43.461 -20.288 -5.972 1.00 29.02 71 ASP A O 1
ATOM 530 N N . ARG A 1 72 ? 45.536 -20.653 -6.762 1.00 19.06 72 ARG A N 1
ATOM 531 C CA . ARG A 1 72 ? 45.247 -22.010 -7.200 1.00 22.96 72 ARG A CA 1
ATOM 532 C C . ARG A 1 72 ? 44.914 -22.943 -6.038 1.00 29.66 72 ARG A C 1
ATOM 533 O O . ARG A 1 72 ? 43.996 -23.755 -6.140 1.00 30.81 72 ARG A O 1
ATOM 541 N N . LEU A 1 73 ? 45.660 -22.823 -4.939 1.00 22.96 73 LEU A N 1
ATOM 542 C CA . LEU A 1 73 ? 45.511 -23.736 -3.805 1.00 21.75 73 LEU A CA 1
ATOM 543 C C . LEU A 1 73 ? 44.500 -23.252 -2.772 1.00 22.16 73 LEU A C 1
ATOM 544 O O . LEU A 1 73 ? 44.039 -24.026 -1.936 1.00 24.04 73 LEU A O 1
ATOM 549 N N . GLY A 1 74 ? 44.163 -21.970 -2.821 1.00 23.19 74 GLY A N 1
ATOM 550 C CA . GLY A 1 74 ? 43.249 -21.399 -1.847 1.00 19.51 74 GLY A CA 1
ATOM 551 C C . GLY A 1 74 ? 43.859 -21.288 -0.462 1.00 23.51 74 GLY A C 1
ATOM 552 O O . GLY A 1 74 ? 43.158 -21.385 0.544 1.00 24.98 74 GLY A O 1
ATOM 553 N N . VAL A 1 75 ? 45.174 -21.097 -0.407 1.00 22.03 75 VAL A N 1
ATOM 554 C CA . VAL A 1 75 ? 45.860 -20.864 0.859 1.00 16.41 75 VAL A CA 1
ATOM 555 C C . VAL A 1 75 ? 46.774 -19.660 0.689 1.00 19.37 75 VAL A C 1
ATOM 556 O O . VAL A 1 75 ? 46.947 -19.167 -0.421 1.00 20.67 75 VAL A O 1
ATOM 560 N N . ASN A 1 76 ? 47.341 -19.174 1.786 1.00 16.51 76 ASN A N 1
ATOM 561 C CA . ASN A 1 76 ? 48.407 -18.186 1.704 1.00 17.48 76 ASN A CA 1
ATOM 562 C C . ASN A 1 76 ? 49.742 -18.919 1.634 1.00 22.08 76 ASN A C 1
ATOM 563 O O . ASN A 1 76 ? 50.269 -19.386 2.647 1.00 18.19 76 ASN A O 1
ATOM 568 N N . PHE A 1 77 ? 50.267 -19.027 0.421 1.00 17.25 77 PHE A N 1
ATOM 569 C CA . PHE A 1 77 ? 51.439 -19.837 0.140 1.00 17.12 77 PHE A CA 1
ATOM 570 C C . PHE A 1 77 ? 52.665 -18.939 0.092 1.00 17.01 77 PHE A C 1
ATOM 571 O O . PHE A 1 77 ? 52.818 -18.123 -0.818 1.00 17.96 77 PHE A O 1
ATOM 579 N N . TYR A 1 78 ? 53.531 -19.087 1.083 1.00 15.22 78 TYR A N 1
ATOM 580 C CA . TYR A 1 78 ? 54.726 -18.262 1.184 1.00 17.06 78 TYR A CA 1
ATOM 581 C C . TYR A 1 78 ? 55.960 -19.079 0.854 1.00 17.87 78 TYR A C 1
ATOM 582 O O . TYR A 1 78 ? 56.049 -20.263 1.201 1.00 18.21 78 TYR A O 1
ATOM 591 N N . ILE A 1 79 ? 56.916 -18.437 0.195 1.00 15.85 79 ILE A N 1
ATOM 592 C CA . ILE A 1 79 ? 58.164 -19.087 -0.172 1.00 19.75 79 ILE A CA 1
ATOM 593 C C . ILE A 1 79 ? 59.335 -18.342 0.454 1.00 18.67 79 ILE A C 1
ATOM 594 O O . ILE A 1 79 ? 59.496 -17.140 0.250 1.00 17.40 79 ILE A O 1
ATOM 599 N N . LYS A 1 80 ? 60.135 -19.054 1.242 1.00 19.31 80 LYS A N 1
ATOM 600 C CA . LYS A 1 80 ? 61.306 -18.455 1.868 1.00 14.18 80 LYS A CA 1
ATOM 601 C C . LYS A 1 80 ? 62.469 -18.525 0.891 1.00 16.30 80 LYS A C 1
ATOM 602 O O . LYS A 1 80 ? 62.928 -19.614 0.540 1.00 16.14 80 LYS A O 1
ATOM 608 N N . ARG A 1 81 ? 62.945 -17.360 0.460 1.00 14.39 81 ARG A N 1
ATOM 609 C CA . ARG A 1 81 ? 63.863 -17.279 -0.680 1.00 16.54 81 ARG A CA 1
ATOM 610 C C . ARG A 1 81 ? 65.342 -17.318 -0.295 1.00 21.53 81 ARG A C 1
ATOM 611 O O . ARG A 1 81 ? 66.063 -16.329 -0.462 1.00 19.78 81 ARG A O 1
ATOM 619 N N . GLU A 1 82 ? 65.805 -18.460 0.200 1.00 14.70 82 GLU A N 1
ATOM 620 C CA . GLU A 1 82 ? 67.228 -18.607 0.491 1.00 13.38 82 GLU A CA 1
ATOM 621 C C . GLU A 1 82 ? 68.074 -18.628 -0.788 1.00 20.60 82 GLU A C 1
ATOM 622 O O . GLU A 1 82 ? 69.296 -18.503 -0.729 1.00 18.09 82 GLU A O 1
ATOM 628 N N . ASP A 1 83 ? 67.430 -18.776 -1.943 1.00 15.66 83 ASP A N 1
ATOM 629 C CA . ASP A 1 83 ? 68.163 -18.709 -3.204 1.00 20.63 83 ASP A CA 1
ATOM 630 C C . ASP A 1 83 ? 68.637 -17.290 -3.493 1.00 17.89 83 ASP A C 1
ATOM 631 O O . ASP A 1 83 ? 69.420 -17.068 -4.415 1.00 19.17 83 ASP A O 1
ATOM 636 N N . LYS A 1 84 ? 68.166 -16.333 -2.698 1.00 18.52 84 LYS A N 1
ATOM 637 C CA . LYS A 1 84 ? 68.559 -14.933 -2.864 1.00 15.77 84 LYS A CA 1
ATOM 638 C C . LYS A 1 84 ? 69.781 -14.535 -2.023 1.00 22.00 84 LYS A C 1
ATOM 639 O O . LYS A 1 84 ? 70.158 -13.359 -1.986 1.00 23.03 84 LYS A O 1
ATOM 645 N N . GLN A 1 85 ? 70.394 -15.507 -1.345 1.00 15.95 85 GLN A N 1
ATOM 646 C CA . GLN A 1 85 ? 71.658 -15.263 -0.643 1.00 22.04 85 GLN A CA 1
ATOM 647 C C . GLN A 1 85 ? 72.775 -15.067 -1.659 1.00 21.54 85 GLN A C 1
ATOM 648 O O . GLN A 1 85 ? 72.648 -15.461 -2.815 1.00 19.38 85 GLN A O 1
ATOM 654 N N . ARG A 1 86 ? 73.871 -14.466 -1.210 1.00 25.00 86 ARG A N 1
ATOM 655 C CA . ARG A 1 86 ? 75.035 -14.198 -2.054 1.00 26.22 86 ARG A CA 1
ATOM 656 C C . ARG A 1 86 ? 75.485 -15.410 -2.896 1.00 26.23 86 ARG A C 1
ATOM 657 O O . ARG A 1 86 ? 75.822 -15.258 -4.070 1.00 22.62 86 ARG A O 1
ATOM 665 N N . VAL A 1 87 ? 75.495 -16.603 -2.303 1.00 17.40 87 VAL A N 1
ATOM 666 C CA . VAL A 1 87 ? 75.956 -17.804 -3.011 1.00 20.01 87 VAL A CA 1
ATOM 667 C C . VAL A 1 87 ? 74.806 -18.668 -3.546 1.00 20.98 87 VAL A C 1
ATOM 668 O O . VAL A 1 87 ? 74.994 -19.851 -3.848 1.00 15.62 87 VAL A O 1
ATOM 672 N N . PHE A 1 88 ? 73.620 -18.069 -3.639 1.00 14.73 88 PHE A N 1
ATOM 673 C CA . PHE A 1 88 ? 72.449 -18.705 -4.239 1.00 20.57 88 PHE A CA 1
ATOM 674 C C . PHE A 1 88 ? 71.938 -19.947 -3.494 1.00 20.89 88 PHE A C 1
ATOM 675 O O . PHE A 1 88 ? 71.250 -20.784 -4.072 1.00 22.93 88 PHE A O 1
ATOM 683 N N . SER A 1 89 ? 72.272 -20.065 -2.215 1.00 15.82 89 SER A N 1
ATOM 684 C CA . SER A 1 89 ? 71.662 -21.090 -1.376 1.00 19.15 89 SER A CA 1
ATOM 685 C C . SER A 1 89 ? 71.812 -20.705 0.090 1.00 17.66 89 SER A C 1
ATOM 686 O O . SER A 1 89 ? 72.508 -19.748 0.412 1.00 17.91 89 SER A O 1
ATOM 689 N N . PHE A 1 90 ? 71.176 -21.464 0.974 1.00 18.81 90 PHE A N 1
ATOM 690 C CA . PHE A 1 90 ? 71.227 -21.177 2.407 1.00 17.38 90 PHE A CA 1
ATOM 691 C C . PHE A 1 90 ? 72.549 -21.578 3.055 1.00 18.17 90 PHE A C 1
ATOM 692 O O . PHE A 1 90 ? 72.796 -21.238 4.213 1.00 20.80 90 PHE A O 1
ATOM 724 N N . LEU A 1 92 ? 75.662 -20.847 3.073 1.00 15.97 92 LEU A N 1
ATOM 725 C CA . LEU A 1 92 ? 76.613 -19.922 3.675 1.00 17.76 92 LEU A CA 1
ATOM 726 C C . LEU A 1 92 ? 76.382 -19.782 5.188 1.00 19.21 92 LEU A C 1
ATOM 727 O O . LEU A 1 92 ? 77.306 -19.445 5.923 1.00 21.07 92 LEU A O 1
ATOM 732 N N . ARG A 1 93 ? 75.160 -20.050 5.654 1.00 15.49 93 ARG A N 1
ATOM 733 C CA . ARG A 1 93 ? 74.820 -19.829 7.065 1.00 17.64 93 ARG A CA 1
ATOM 734 C C . ARG A 1 93 ? 75.514 -20.815 8.006 1.00 20.00 93 ARG A C 1
ATOM 735 O O . ARG A 1 93 ? 76.244 -20.416 8.915 1.00 16.84 93 ARG A O 1
ATOM 743 N N . GLY A 1 94 ? 75.264 -22.103 7.792 1.00 20.91 94 GLY A N 1
ATOM 744 C CA . GLY A 1 94 ? 75.864 -23.141 8.608 1.00 19.18 94 GLY A CA 1
ATOM 745 C C . GLY A 1 94 ? 77.380 -23.098 8.573 1.00 20.40 94 GLY A C 1
ATOM 746 O O . GLY A 1 94 ? 78.029 -23.191 9.613 1.00 15.68 94 GLY A O 1
ATOM 747 N N . ALA A 1 95 ? 77.943 -22.948 7.376 1.00 17.51 95 ALA A N 1
ATOM 748 C CA . ALA A 1 95 ? 79.397 -22.918 7.209 1.00 20.47 95 ALA A CA 1
ATOM 749 C C . ALA A 1 95 ? 80.036 -21.767 7.981 1.00 21.50 95 ALA A C 1
ATOM 750 O O . ALA A 1 95 ? 81.048 -21.942 8.662 1.00 19.74 95 ALA A O 1
ATOM 752 N N . TYR A 1 96 ? 79.449 -20.583 7.864 1.00 19.32 96 TYR A N 1
ATOM 753 C CA . TYR A 1 96 ? 79.992 -19.430 8.556 1.00 17.73 96 TYR A CA 1
ATOM 754 C C . TYR A 1 96 ? 79.848 -19.580 10.066 1.00 23.76 96 TYR A C 1
ATOM 755 O O . TYR A 1 96 ? 80.769 -19.275 10.816 1.00 20.75 96 TYR A O 1
ATOM 764 N N . ASN A 1 97 ? 78.694 -20.054 10.519 1.00 19.38 97 ASN A N 1
ATOM 765 C CA . ASN A 1 97 ? 78.504 -20.197 11.947 1.00 18.61 97 ASN A CA 1
ATOM 766 C C . ASN A 1 97 ? 79.524 -21.144 12.562 1.00 22.99 97 ASN A C 1
ATOM 767 O O . ASN A 1 97 ? 80.124 -20.840 13.589 1.00 23.40 97 ASN A O 1
ATOM 772 N N . MET A 1 98 ? 79.715 -22.298 11.934 1.00 22.16 98 MET A N 1
ATOM 773 C CA A MET A 1 98 ? 80.641 -23.295 12.458 0.43 22.49 98 MET A CA 1
ATOM 774 C CA B MET A 1 98 ? 80.637 -23.300 12.454 0.57 22.46 98 MET A CA 1
ATOM 775 C C . MET A 1 98 ? 82.088 -22.806 12.405 1.00 26.08 98 MET A C 1
ATOM 776 O O . MET A 1 98 ? 82.827 -22.931 13.378 1.00 26.72 98 MET A O 1
ATOM 785 N N . MET A 1 99 ? 82.484 -22.238 11.269 1.00 21.11 99 MET A N 1
ATOM 786 C CA . MET A 1 99 ? 83.845 -21.735 11.098 1.00 23.86 99 MET A CA 1
ATOM 787 C C . MET A 1 99 ? 84.136 -20.537 12.006 1.00 31.60 99 MET A C 1
ATOM 788 O O . MET A 1 99 ? 85.254 -20.379 12.508 1.00 25.81 99 MET A O 1
ATOM 793 N N . SER A 1 100 ? 83.135 -19.693 12.226 1.00 21.87 100 SER A N 1
ATOM 794 C CA . SER A 1 100 ? 83.342 -18.507 13.049 1.00 25.44 100 SER A CA 1
ATOM 795 C C . SER A 1 100 ? 83.591 -18.889 14.514 1.00 30.51 100 SER A C 1
ATOM 796 O O . SER A 1 100 ? 84.097 -18.086 15.293 1.00 33.33 100 SER A O 1
ATOM 799 N N . ASN A 1 101 ? 83.240 -20.122 14.873 1.00 28.68 101 ASN A N 1
ATOM 800 C CA . ASN A 1 101 ? 83.475 -20.643 16.218 1.00 29.97 101 ASN A CA 1
ATOM 801 C C . ASN A 1 101 ? 84.821 -21.346 16.388 1.00 37.10 101 ASN A C 1
ATOM 802 O O . ASN A 1 101 ? 85.138 -21.837 17.471 1.00 43.86 101 ASN A O 1
ATOM 807 N N . LEU A 1 102 ? 85.600 -21.412 15.317 1.00 33.00 102 LEU A N 1
ATOM 808 C CA . LEU A 1 102 ? 86.922 -22.020 15.386 1.00 40.06 102 LEU A CA 1
ATOM 809 C C . LEU A 1 102 ? 87.927 -21.060 16.016 1.00 42.66 102 LEU A C 1
ATOM 810 O O . LEU A 1 102 ? 87.763 -19.839 15.944 1.00 41.15 102 LEU A O 1
ATOM 815 N N . SER A 1 103 ? 88.960 -21.617 16.641 1.00 41.15 103 SER A N 1
ATOM 816 C CA . SER A 1 103 ? 90.020 -20.808 17.231 1.00 46.19 103 SER A CA 1
ATOM 817 C C . SER A 1 103 ? 90.794 -20.120 16.119 1.00 45.98 103 SER A C 1
ATOM 818 O O . SER A 1 103 ? 90.837 -20.616 14.990 1.00 44.04 103 SER A O 1
ATOM 821 N N . ARG A 1 104 ? 91.403 -18.980 16.430 1.00 49.47 104 ARG A N 1
ATOM 822 C CA . ARG A 1 104 ? 92.190 -18.258 15.439 1.00 44.55 104 ARG A CA 1
ATOM 823 C C . ARG A 1 104 ? 93.330 -19.132 14.927 1.00 53.03 104 ARG A C 1
ATOM 824 O O . ARG A 1 104 ? 93.738 -19.030 13.769 1.00 53.33 104 ARG A O 1
ATOM 832 N N . GLU A 1 105 ? 93.841 -19.991 15.800 1.00 52.42 105 GLU A N 1
ATOM 833 C CA . GLU A 1 105 ? 94.895 -20.920 15.421 1.00 56.99 105 GLU A CA 1
ATOM 834 C C . GLU A 1 105 ? 94.393 -21.896 14.360 1.00 51.16 105 GLU A C 1
ATOM 835 O O . GLU A 1 105 ? 95.040 -22.090 13.330 1.00 50.40 105 GLU A O 1
ATOM 841 N N . GLU A 1 106 ? 93.239 -22.507 14.620 1.00 53.40 106 GLU A N 1
ATOM 842 C CA . GLU A 1 106 ? 92.611 -23.416 13.663 1.00 48.88 106 GLU A CA 1
ATOM 843 C C . GLU A 1 106 ? 92.389 -22.745 12.310 1.00 45.88 106 GLU A C 1
ATOM 844 O O . GLU A 1 106 ? 92.648 -23.339 11.264 1.00 45.13 106 GLU A O 1
ATOM 850 N N . LEU A 1 107 ? 91.917 -21.503 12.335 1.00 43.85 107 LEU A N 1
ATOM 851 C CA . LEU A 1 107 ? 91.659 -20.768 11.101 1.00 45.28 107 LEU A CA 1
ATOM 852 C C . LEU A 1 107 ? 92.949 -20.434 10.351 1.00 53.39 107 LEU A C 1
ATOM 853 O O . LEU A 1 107 ? 92.974 -20.412 9.117 1.00 49.99 107 LEU A O 1
ATOM 858 N N . ASP A 1 108 ? 94.019 -20.176 11.098 1.00 54.09 108 ASP A N 1
ATOM 859 C CA . ASP A 1 108 ? 95.308 -19.862 10.490 1.00 56.29 108 ASP A CA 1
ATOM 860 C C . ASP A 1 108 ? 95.883 -21.067 9.751 1.00 50.88 108 ASP A C 1
ATOM 861 O O . ASP A 1 108 ? 96.501 -20.919 8.696 1.00 54.09 108 ASP A O 1
ATOM 866 N N . LYS A 1 109 ? 95.673 -22.260 10.297 1.00 50.26 109 LYS A N 1
ATOM 867 C CA . LYS A 1 109 ? 96.074 -23.475 9.598 1.00 52.47 109 LYS A CA 1
ATOM 868 C C . LYS A 1 109 ? 95.319 -23.594 8.286 1.00 58.37 109 LYS A C 1
ATOM 869 O O . LYS A 1 109 ? 95.892 -23.934 7.251 1.00 64.27 109 LYS A O 1
ATOM 875 N N . GLY A 1 110 ? 94.025 -23.307 8.339 1.00 55.84 110 GLY A N 1
ATOM 876 C CA . GLY A 1 110 ? 93.170 -23.460 7.181 1.00 50.05 110 GLY A CA 1
ATOM 877 C C . GLY A 1 110 ? 92.178 -24.581 7.397 1.00 46.32 110 GLY A C 1
ATOM 878 O O . GLY A 1 110 ? 92.397 -25.470 8.219 1.00 50.17 110 GLY A O 1
ATOM 879 N N . VAL A 1 111 ? 91.076 -24.536 6.661 1.00 46.64 111 VAL A N 1
ATOM 880 C CA . VAL A 1 111 ? 90.034 -25.540 6.798 1.00 37.83 111 VAL A CA 1
ATOM 881 C C . VAL A 1 111 ? 89.867 -26.288 5.490 1.00 38.64 111 VAL A C 1
ATOM 882 O O . VAL A 1 111 ? 90.358 -25.858 4.445 1.00 36.75 111 VAL A O 1
ATOM 886 N N . ILE A 1 112 ? 89.167 -27.411 5.543 1.00 38.40 112 ILE A N 1
ATOM 887 C CA . ILE A 1 112 ? 89.003 -28.225 4.354 1.00 41.91 112 ILE A CA 1
ATOM 888 C C . ILE A 1 112 ? 87.617 -28.844 4.306 1.00 33.56 112 ILE A C 1
ATOM 889 O O . ILE A 1 112 ? 87.032 -29.164 5.338 1.00 31.21 112 ILE A O 1
ATOM 894 N N . THR A 1 113 ? 87.093 -28.992 3.095 1.00 31.66 113 THR A N 1
ATOM 895 C CA . THR A 1 113 ? 85.870 -29.746 2.875 1.00 34.03 113 THR A CA 1
ATOM 896 C C . THR A 1 113 ? 85.931 -30.308 1.466 1.00 40.00 113 THR A C 1
ATOM 897 O O . THR A 1 113 ? 86.794 -29.922 0.675 1.00 39.09 113 THR A O 1
ATOM 901 N N . ALA A 1 114 ? 85.024 -31.222 1.152 1.00 40.97 114 ALA A N 1
ATOM 902 C CA A ALA A 1 114 ? 84.919 -31.734 -0.207 0.80 45.03 114 ALA A CA 1
ATOM 903 C C . ALA A 1 114 ? 83.557 -31.377 -0.781 1.00 43.34 114 ALA A C 1
ATOM 904 O O . ALA A 1 114 ? 82.521 -31.723 -0.207 1.00 43.02 114 ALA A O 1
ATOM 906 N N . SER A 1 115 ? 83.570 -30.676 -1.911 1.00 42.09 115 SER A N 1
ATOM 907 C CA . SER A 1 115 ? 82.347 -30.214 -2.559 1.00 43.09 115 SER A CA 1
ATOM 908 C C . SER A 1 115 ? 82.684 -29.393 -3.799 1.00 50.41 115 SER A C 1
ATOM 909 O O . SER A 1 115 ? 83.724 -28.739 -3.860 1.00 56.13 115 SER A O 1
ATOM 912 N N . ALA A 1 116 ? 81.806 -29.437 -4.791 1.00 39.75 116 ALA A N 1
ATOM 913 C CA . ALA A 1 116 ? 81.942 -28.581 -5.956 1.00 39.62 116 ALA A CA 1
ATOM 914 C C . ALA A 1 116 ? 80.642 -27.816 -6.165 1.00 49.16 116 ALA A C 1
ATOM 915 O O . ALA A 1 116 ? 80.420 -27.226 -7.224 1.00 53.13 116 ALA A O 1
ATOM 917 N N . GLY A 1 117 ? 79.784 -27.832 -5.147 1.00 49.18 117 GLY A N 1
ATOM 918 C CA . GLY A 1 117 ? 78.471 -27.222 -5.241 1.00 35.61 117 GLY A CA 1
ATOM 919 C C . GLY A 1 117 ? 78.179 -26.175 -4.183 1.00 34.00 117 GLY A C 1
ATOM 920 O O . GLY A 1 117 ? 79.003 -25.304 -3.908 1.00 33.15 117 GLY A O 1
ATOM 921 N N . ASN A 1 118 ? 76.996 -26.272 -3.581 1.00 27.18 118 ASN A N 1
ATOM 922 C CA . ASN A 1 118 ? 76.486 -25.225 -2.706 1.00 25.35 118 ASN A CA 1
ATOM 923 C C . ASN A 1 118 ? 77.269 -25.067 -1.401 1.00 26.56 118 ASN A C 1
ATOM 924 O O . ASN A 1 118 ? 77.543 -23.947 -0.967 1.00 21.69 118 ASN A O 1
ATOM 929 N N . HIS A 1 119 ? 77.643 -26.190 -0.799 1.00 25.55 11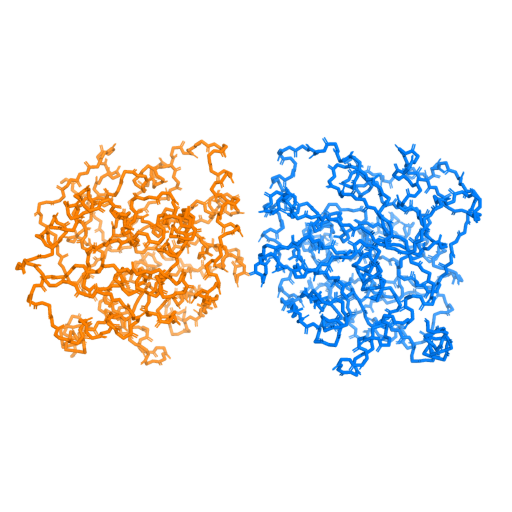9 HIS A N 1
ATOM 930 C CA . HIS A 1 119 ? 78.432 -26.186 0.429 1.00 31.38 119 HIS A CA 1
ATOM 931 C C . HIS A 1 119 ? 79.819 -25.605 0.188 1.00 26.86 119 HIS A C 1
ATOM 932 O O . HIS A 1 119 ? 80.322 -24.829 0.996 1.00 23.20 119 HIS A O 1
ATOM 939 N N . ALA A 1 120 ? 80.431 -25.977 -0.931 1.00 23.56 120 ALA A N 1
ATOM 940 C CA . ALA A 1 120 ? 81.727 -25.425 -1.306 1.00 28.70 120 ALA A CA 1
ATOM 941 C C . ALA A 1 120 ? 81.684 -23.902 -1.337 1.00 27.34 120 ALA A C 1
ATOM 942 O O . ALA A 1 120 ? 82.602 -23.241 -0.854 1.00 23.32 120 ALA A O 1
ATOM 944 N N . GLN A 1 121 ? 80.618 -23.344 -1.906 1.00 26.14 121 GLN A N 1
ATOM 945 C CA . GLN A 1 121 ? 80.513 -21.893 -2.021 1.00 25.53 121 GLN A CA 1
ATOM 946 C C . GLN A 1 121 ? 80.342 -21.226 -0.654 1.00 24.08 121 GLN A C 1
ATOM 947 O O . GLN A 1 121 ? 80.936 -20.183 -0.394 1.00 21.53 121 GLN A O 1
ATOM 953 N N . GLY A 1 122 ? 79.540 -21.832 0.218 1.00 20.21 122 GLY A N 1
ATOM 954 C CA . GLY A 1 122 ? 79.358 -21.298 1.554 1.00 22.11 122 GLY A CA 1
ATOM 955 C C . GLY A 1 122 ? 80.666 -21.288 2.332 1.00 23.39 122 GLY A C 1
ATOM 956 O O . GLY A 1 122 ? 81.015 -20.296 2.979 1.00 22.95 122 GLY A O 1
ATOM 957 N N . VAL A 1 123 ? 81.393 -22.399 2.263 1.00 21.51 123 VAL A N 1
ATOM 958 C CA . VAL A 1 123 ? 82.667 -22.531 2.956 1.00 19.79 123 VAL A CA 1
ATOM 959 C C . VAL A 1 123 ? 83.704 -21.552 2.424 1.00 22.87 123 VAL A C 1
ATOM 960 O O . VAL A 1 123 ? 84.409 -20.912 3.198 1.00 22.69 123 VAL A O 1
ATOM 964 N N . ALA A 1 124 ? 83.795 -21.433 1.104 1.00 24.57 124 ALA A N 1
ATOM 965 C CA . ALA A 1 124 ? 84.751 -20.509 0.503 1.00 25.69 124 ALA A CA 1
ATOM 966 C C . ALA A 1 124 ? 84.426 -19.074 0.912 1.00 22.59 124 ALA A C 1
ATOM 967 O O . ALA A 1 124 ? 85.318 -18.306 1.270 1.00 28.67 124 ALA A O 1
ATOM 969 N N . LEU A 1 125 ? 83.147 -18.717 0.865 1.00 23.66 125 LEU A N 1
ATOM 970 C CA . LEU A 1 125 ? 82.728 -17.376 1.257 1.00 21.31 125 LEU A CA 1
ATOM 971 C C . LEU A 1 125 ? 83.073 -17.099 2.720 1.00 26.79 125 LEU A C 1
ATOM 972 O O . LEU A 1 125 ? 83.579 -16.029 3.049 1.00 27.69 125 LEU A O 1
ATOM 977 N N . ALA A 1 126 ? 82.795 -18.061 3.595 1.00 21.98 126 ALA A N 1
ATOM 978 C CA . ALA A 1 126 ? 83.092 -17.892 5.015 1.00 26.70 126 ALA A CA 1
ATOM 979 C C . ALA A 1 126 ? 84.593 -17.765 5.224 1.00 24.69 126 ALA A C 1
ATOM 980 O O . ALA A 1 126 ? 85.042 -17.033 6.097 1.00 25.68 126 ALA A O 1
ATOM 982 N N . GLY A 1 127 ? 85.365 -18.478 4.409 1.00 26.73 127 GLY A N 1
ATOM 983 C CA . GLY A 1 127 ? 86.811 -18.429 4.504 1.00 28.47 127 GLY A CA 1
ATOM 984 C C . GLY A 1 127 ? 87.326 -17.038 4.201 1.00 35.18 127 GLY A C 1
ATOM 985 O O . GLY A 1 127 ? 88.221 -16.531 4.873 1.00 37.55 127 GLY A O 1
ATOM 986 N N . GLN A 1 128 ? 86.745 -16.418 3.183 1.00 28.79 128 GLN A N 1
ATOM 987 C CA . GLN A 1 128 ? 87.129 -15.077 2.783 1.00 31.35 128 GLN A CA 1
ATOM 988 C C . GLN A 1 128 ? 86.803 -14.060 3.873 1.00 32.93 128 GLN A C 1
ATOM 989 O O . GLN A 1 128 ? 87.602 -13.172 4.163 1.00 38.08 128 GLN A O 1
ATOM 995 N N . ARG A 1 129 ? 85.633 -14.194 4.484 1.00 26.60 129 ARG A N 1
ATOM 996 C CA . ARG A 1 129 ? 85.214 -13.248 5.510 1.00 34.04 129 ARG A CA 1
ATOM 997 C C . ARG A 1 129 ? 86.042 -13.407 6.787 1.00 34.51 129 ARG A C 1
ATOM 998 O O . ARG A 1 129 ? 86.321 -12.430 7.482 1.00 38.79 129 ARG A O 1
ATOM 1006 N N . LEU A 1 130 ? 86.439 -14.640 7.082 1.00 31.28 130 LEU A N 1
ATOM 1007 C CA . LEU A 1 130 ? 87.200 -14.940 8.290 1.00 33.54 130 LEU A CA 1
ATOM 1008 C C . LEU A 1 130 ? 88.697 -14.875 8.026 1.00 38.76 130 LEU A C 1
ATOM 1009 O O . LEU A 1 130 ? 89.504 -15.269 8.868 1.00 38.08 130 LEU A O 1
ATOM 1014 N N . ASN A 1 131 ? 89.060 -14.379 6.848 1.00 44.01 131 ASN A N 1
ATOM 1015 C CA . ASN A 1 131 ? 90.462 -14.240 6.476 1.00 52.78 131 ASN A CA 1
ATOM 1016 C C . ASN A 1 131 ? 91.258 -15.517 6.693 1.00 42.82 131 ASN A C 1
ATOM 1017 O O . ASN A 1 131 ? 92.324 -15.495 7.303 1.00 49.01 131 ASN A O 1
ATOM 1022 N N . CYS A 1 132 ? 90.735 -16.630 6.191 1.00 48.07 132 CYS A N 1
ATOM 1023 C CA . CYS A 1 132 ? 91.418 -17.913 6.313 1.00 41.56 132 CYS A CA 1
ATOM 1024 C C . CYS A 1 132 ? 91.293 -18.739 5.034 1.00 46.23 132 CYS A C 1
ATOM 1025 O O . CYS A 1 132 ? 90.296 -18.653 4.318 1.00 51.88 132 CYS A O 1
ATOM 1028 N N . VAL A 1 133 ? 92.312 -19.542 4.752 1.00 51.78 133 VAL A N 1
ATOM 1029 C CA . VAL A 1 133 ? 92.330 -20.335 3.533 1.00 51.22 133 VAL A CA 1
ATOM 1030 C C . VAL A 1 133 ? 91.423 -21.545 3.662 1.00 47.82 133 VAL A C 1
ATOM 1031 O O . VAL A 1 133 ? 91.576 -22.354 4.575 1.00 52.04 133 VAL A O 1
ATOM 1035 N N . ALA A 1 134 ? 90.467 -21.658 2.749 1.00 47.28 134 ALA A N 1
ATOM 1036 C CA . ALA A 1 134 ? 89.609 -22.828 2.709 1.00 41.57 134 ALA A CA 1
ATOM 1037 C C . ALA A 1 134 ? 90.005 -23.689 1.526 1.00 45.78 134 ALA A C 1
ATOM 1038 O O . ALA A 1 134 ? 89.927 -23.259 0.373 1.00 47.25 134 ALA A O 1
ATOM 1040 N N . LYS A 1 135 ? 90.450 -24.903 1.816 1.00 49.15 135 LYS A N 1
ATOM 1041 C CA . LYS A 1 135 ? 90.798 -25.835 0.764 1.00 50.96 135 LYS A CA 1
ATOM 1042 C C . LYS A 1 135 ? 89.560 -26.634 0.412 1.00 41.27 135 LYS A C 1
ATOM 1043 O O . LYS A 1 135 ? 89.051 -27.403 1.225 1.00 44.89 135 LYS A O 1
ATOM 1049 N N . ILE A 1 136 ? 89.064 -26.423 -0.799 1.00 52.29 136 ILE A N 1
ATOM 1050 C CA . ILE A 1 136 ? 87.911 -27.156 -1.291 1.00 47.30 136 ILE A CA 1
ATOM 1051 C C . ILE A 1 136 ? 88.387 -28.233 -2.250 1.00 52.51 136 ILE A C 1
ATOM 1052 O O . ILE A 1 136 ? 88.985 -27.936 -3.286 1.00 48.02 136 ILE A O 1
ATOM 1057 N N . VAL A 1 137 ? 88.126 -29.484 -1.896 1.00 51.39 137 VAL A N 1
ATOM 1058 C CA . VAL A 1 137 ? 88.523 -30.605 -2.730 1.00 56.66 137 VAL A CA 1
ATOM 1059 C C . VAL A 1 137 ? 87.377 -30.999 -3.649 1.00 56.18 137 VAL A C 1
ATOM 1060 O O . VAL A 1 137 ? 86.272 -31.286 -3.187 1.00 48.84 137 VAL A O 1
ATOM 1064 N N . MET A 1 138 ? 87.650 -31.006 -4.951 1.00 57.15 138 MET A N 1
ATOM 1065 C CA . MET A 1 138 ? 86.662 -31.403 -5.945 1.00 60.68 138 MET A CA 1
ATOM 1066 C C . MET A 1 138 ? 87.230 -32.499 -6.827 1.00 59.04 138 MET A C 1
ATOM 1067 O O . MET A 1 138 ? 88.441 -32.577 -7.015 1.00 61.09 138 MET A O 1
ATOM 1072 N N . PRO A 1 139 ? 86.353 -33.348 -7.379 1.00 65.01 139 PRO A N 1
ATOM 1073 C CA . PRO A 1 139 ? 86.796 -34.343 -8.360 1.00 69.57 139 PRO A CA 1
ATOM 1074 C C . PRO A 1 139 ? 87.477 -33.658 -9.544 1.00 69.35 139 PRO A C 1
ATOM 1075 O O . PRO A 1 139 ? 87.168 -32.503 -9.849 1.00 57.20 139 PRO A O 1
ATOM 1079 N N . THR A 1 140 ? 88.398 -34.362 -10.197 1.00 74.47 140 THR A N 1
ATOM 1080 C CA . THR A 1 140 ? 89.097 -33.818 -11.358 1.00 73.70 140 THR A CA 1
ATOM 1081 C C . THR A 1 140 ? 88.157 -33.660 -12.552 1.00 68.93 140 THR A C 1
ATOM 1082 O O . THR A 1 140 ? 88.472 -32.956 -13.513 1.00 68.82 140 THR A O 1
ATOM 1086 N N . THR A 1 141 ? 86.999 -34.308 -12.476 1.00 68.54 141 THR A N 1
ATOM 1087 C CA . THR A 1 141 ? 86.025 -34.296 -13.563 1.00 70.13 141 THR A CA 1
ATOM 1088 C C . THR A 1 141 ? 85.011 -33.155 -13.454 1.00 65.50 141 THR A C 1
ATOM 1089 O O . THR A 1 141 ? 83.966 -33.186 -14.105 1.00 65.59 141 THR A O 1
ATOM 1093 N N . THR A 1 142 ? 85.323 -32.151 -12.639 1.00 67.33 142 THR A N 1
ATOM 1094 C CA . THR A 1 142 ? 84.379 -31.068 -12.355 1.00 72.50 142 THR A CA 1
ATOM 1095 C C . THR A 1 142 ? 84.353 -29.988 -13.442 1.00 66.64 142 THR A C 1
ATOM 1096 O O . THR A 1 142 ? 85.399 -29.468 -13.835 1.00 63.70 142 THR A O 1
ATOM 1100 N N . PRO A 1 143 ? 83.148 -29.649 -13.929 1.00 64.45 143 PRO A N 1
ATOM 1101 C CA . PRO A 1 143 ? 82.982 -28.546 -14.881 1.00 64.88 143 PRO A CA 1
ATOM 1102 C C . PRO A 1 143 ? 83.805 -27.338 -14.452 1.00 70.57 143 PRO A C 1
ATOM 1103 O O . PRO A 1 143 ? 83.694 -26.905 -13.305 1.00 68.59 143 PRO A O 1
ATOM 1107 N N . GLN A 1 144 ? 84.621 -26.809 -15.358 1.00 69.31 144 GLN A N 1
ATOM 1108 C CA . GLN A 1 144 ? 85.515 -25.696 -15.043 1.00 68.48 144 GLN A CA 1
ATOM 1109 C C . GLN A 1 144 ? 84.780 -24.501 -14.430 1.00 69.76 144 GLN A C 1
ATOM 1110 O O . GLN A 1 144 ? 85.331 -23.778 -13.594 1.00 60.30 144 GLN A O 1
ATOM 1116 N N . ILE A 1 145 ? 83.533 -24.303 -14.848 1.00 69.15 145 ILE A N 1
ATOM 1117 C CA . ILE A 1 145 ? 82.747 -23.144 -14.436 1.00 64.18 145 ILE A CA 1
ATOM 1118 C C . ILE A 1 145 ? 82.387 -23.176 -12.948 1.00 66.55 145 ILE A C 1
ATOM 1119 O O . ILE A 1 145 ? 82.165 -22.130 -12.333 1.00 58.26 145 ILE A O 1
ATOM 1124 N N . LYS A 1 146 ? 82.328 -24.376 -12.376 1.00 63.08 146 LYS A N 1
ATOM 1125 C CA . LYS A 1 146 ? 82.069 -24.528 -10.948 1.00 62.27 146 LYS A CA 1
ATOM 1126 C C . LYS A 1 146 ? 83.354 -24.352 -10.144 1.00 54.29 146 LYS A C 1
ATOM 1127 O O . LYS A 1 146 ? 83.334 -23.811 -9.042 1.00 56.28 146 LYS A O 1
ATOM 1133 N N . ILE A 1 147 ? 84.470 -24.803 -10.705 1.00 55.76 147 ILE A N 1
ATOM 1134 C CA . ILE A 1 147 ? 85.775 -24.554 -10.106 1.00 58.16 147 ILE A CA 1
ATOM 1135 C C . ILE A 1 147 ? 86.023 -23.049 -10.040 1.00 62.08 147 ILE A C 1
ATOM 1136 O O . ILE A 1 147 ? 86.551 -22.535 -9.051 1.00 59.92 147 ILE A O 1
ATOM 1141 N N . ASP A 1 148 ? 85.630 -22.348 -11.101 1.00 55.30 148 ASP A N 1
ATOM 1142 C CA . ASP A 1 148 ? 85.784 -20.899 -11.163 1.00 55.02 148 ASP A CA 1
ATOM 1143 C C . ASP A 1 148 ? 84.850 -20.210 -10.171 1.00 57.00 148 ASP A C 1
ATOM 1144 O O . ASP A 1 148 ? 85.213 -19.204 -9.557 1.00 55.49 148 ASP A O 1
ATOM 1149 N N . ALA A 1 149 ? 83.647 -20.757 -10.016 1.00 47.48 149 ALA A N 1
ATOM 1150 C CA . ALA A 1 149 ? 82.684 -20.212 -9.066 1.00 53.03 149 ALA A CA 1
ATOM 1151 C C . ALA A 1 149 ? 83.269 -20.208 -7.651 1.00 53.83 149 ALA A C 1
ATOM 1152 O O . A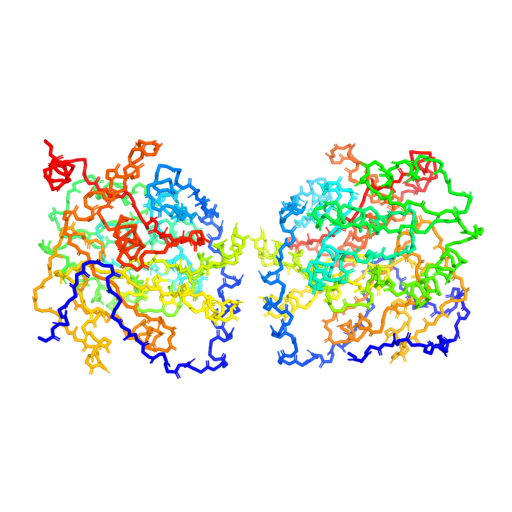LA A 1 149 ? 83.149 -19.222 -6.922 1.00 40.62 149 ALA A O 1
ATOM 1154 N N . VAL A 1 150 ? 83.920 -21.306 -7.276 1.00 51.23 150 VAL A N 1
ATOM 1155 C CA . VAL A 1 150 ? 84.518 -21.426 -5.951 1.00 45.71 150 VAL A CA 1
ATOM 1156 C C . VAL A 1 150 ? 85.823 -20.635 -5.836 1.00 53.71 150 VAL A C 1
ATOM 1157 O O . VAL A 1 150 ? 86.099 -20.035 -4.796 1.00 50.25 150 VAL A O 1
ATOM 1161 N N . ARG A 1 151 ? 86.621 -20.625 -6.901 1.00 49.91 151 ARG A N 1
ATOM 1162 C CA . ARG A 1 151 ? 87.843 -19.824 -6.911 1.00 46.10 151 ARG A CA 1
ATOM 1163 C C . ARG A 1 151 ? 87.522 -18.333 -6.856 1.00 56.82 151 ARG A C 1
ATOM 1164 O O . ARG A 1 151 ? 88.255 -17.550 -6.244 1.00 49.45 151 ARG A O 1
ATOM 1172 N N . ALA A 1 152 ? 86.422 -17.949 -7.497 1.00 47.27 152 ALA A N 1
ATOM 1173 C CA . ALA A 1 152 ? 85.983 -16.559 -7.491 1.00 45.31 152 ALA A CA 1
ATOM 1174 C C . ALA A 1 152 ? 85.695 -16.085 -6.070 1.00 48.42 152 ALA A C 1
ATOM 1175 O O . ALA A 1 152 ? 85.839 -14.901 -5.758 1.00 53.21 152 ALA A O 1
ATOM 1177 N N . LEU A 1 153 ? 85.287 -17.013 -5.210 1.00 48.63 153 LEU A N 1
ATOM 1178 C CA . LEU A 1 153 ? 84.988 -16.678 -3.821 1.00 47.62 153 LEU A CA 1
ATOM 1179 C C . LEU A 1 153 ? 86.253 -16.669 -2.970 1.00 47.28 153 LEU A C 1
ATOM 1180 O O . LEU A 1 153 ? 86.247 -16.211 -1.827 1.00 53.84 153 LEU A O 1
ATOM 1185 N N . GLY A 1 154 ? 87.344 -17.167 -3.541 1.00 51.45 154 GLY A N 1
ATOM 1186 C CA . GLY A 1 154 ? 88.632 -17.117 -2.877 1.00 52.28 154 GLY A CA 1
ATOM 1187 C C . GLY A 1 154 ? 89.057 -18.484 -2.398 1.00 60.15 154 GLY A C 1
ATOM 1188 O O . GLY A 1 154 ? 90.021 -18.621 -1.644 1.00 60.33 154 GLY A O 1
ATOM 1189 N N . GLY A 1 155 ? 88.330 -19.501 -2.844 1.00 53.14 155 GLY A N 1
ATOM 1190 C CA . GLY A 1 155 ? 88.603 -20.859 -2.430 1.00 49.58 155 GLY A CA 1
ATOM 1191 C C . GLY A 1 155 ? 89.879 -21.391 -3.041 1.00 53.54 155 GLY A C 1
ATOM 1192 O O . GLY A 1 155 ? 90.165 -21.147 -4.212 1.00 58.97 155 GLY A O 1
ATOM 1193 N N . ASP A 1 156 ? 90.652 -22.108 -2.235 1.00 60.56 156 ASP A N 1
ATOM 1194 C CA . ASP A 1 156 ? 91.821 -22.832 -2.719 1.00 58.99 156 ASP A CA 1
ATOM 1195 C C . ASP A 1 156 ? 91.360 -24.214 -3.166 1.00 52.59 156 ASP A C 1
ATOM 1196 O O . ASP A 1 156 ? 91.390 -25.171 -2.390 1.00 51.07 156 ASP A O 1
ATOM 1201 N N . VAL A 1 157 ? 90.913 -24.313 -4.414 1.00 55.50 157 VAL A N 1
ATOM 1202 C CA . VAL A 1 157 ? 90.352 -25.566 -4.907 1.00 61.38 157 VAL A CA 1
ATOM 1203 C C . VAL A 1 157 ? 91.439 -26.574 -5.245 1.00 64.03 157 VAL A C 1
ATOM 1204 O O . VAL A 1 157 ? 92.522 -26.216 -5.709 1.00 61.60 157 VAL A O 1
ATOM 1208 N N . VAL A 1 158 ? 91.135 -27.841 -4.996 1.00 73.09 158 VAL A N 1
ATOM 1209 C CA . VAL A 1 158 ? 92.057 -28.930 -5.269 1.00 67.38 158 VAL A CA 1
ATOM 1210 C C . VAL A 1 158 ? 91.317 -30.040 -6.000 1.00 66.07 158 VAL A C 1
ATOM 1211 O O . VAL A 1 158 ? 90.250 -30.482 -5.566 1.00 57.76 158 VAL A O 1
ATOM 1215 N N . LEU A 1 159 ? 91.884 -30.478 -7.119 1.00 68.24 159 LEU A N 1
ATOM 1216 C CA . LEU A 1 159 ? 91.292 -31.552 -7.906 1.00 70.16 159 LEU A CA 1
ATOM 1217 C C . LEU A 1 159 ? 91.820 -32.913 -7.455 1.00 71.24 159 LEU A C 1
ATOM 1218 O O . LEU A 1 159 ? 93.017 -33.076 -7.209 1.00 71.72 159 LEU A O 1
ATOM 1223 N N . TYR A 1 160 ? 90.917 -33.882 -7.338 1.00 69.57 160 TYR A N 1
ATOM 1224 C CA . TYR A 1 160 ? 91.274 -35.230 -6.907 1.00 72.12 160 TYR A CA 1
ATOM 1225 C C . TYR A 1 160 ? 90.065 -36.159 -6.979 1.00 79.12 160 TYR A C 1
ATOM 1226 O O . TYR A 1 160 ? 88.949 -35.775 -6.620 1.00 75.46 160 TYR A O 1
ATOM 1235 N N . GLY A 1 161 ? 90.293 -37.383 -7.445 1.00 77.49 161 GLY A N 1
ATOM 1236 C CA . GLY A 1 161 ? 89.235 -38.369 -7.556 1.00 79.40 161 GLY A CA 1
ATOM 1237 C C . GLY A 1 161 ? 88.376 -38.177 -8.792 1.00 75.69 161 GLY A C 1
ATOM 1238 O O . GLY A 1 161 ? 88.472 -37.159 -9.477 1.00 73.30 161 GLY A O 1
ATOM 1239 N N . LYS A 1 162 ? 87.534 -39.164 -9.078 1.00 77.06 162 LYS A N 1
ATOM 1240 C CA . LYS A 1 162 ? 86.623 -39.082 -10.211 1.00 86.73 162 LYS A CA 1
ATOM 1241 C C . LYS A 1 162 ? 85.202 -38.818 -9.727 1.00 83.10 162 LYS A C 1
ATOM 1242 O O . LYS A 1 162 ? 84.370 -38.294 -10.470 1.00 80.59 162 LYS A O 1
ATOM 1248 N N . THR A 1 163 ? 84.934 -39.185 -8.476 1.00 79.88 163 THR A N 1
ATOM 1249 C CA . THR A 1 163 ? 83.633 -38.934 -7.861 1.00 72.18 163 THR A CA 1
ATOM 1250 C C . THR A 1 163 ? 83.747 -38.094 -6.593 1.00 72.60 163 THR A C 1
ATOM 1251 O O . THR A 1 163 ? 84.840 -37.894 -6.052 1.00 61.35 163 THR A O 1
ATOM 1255 N N . PHE A 1 164 ? 82.602 -37.608 -6.129 1.00 68.51 164 PHE A N 1
ATOM 1256 C CA . PHE A 1 164 ? 82.533 -36.819 -4.908 1.00 70.21 164 PHE A CA 1
ATOM 1257 C C . PHE A 1 164 ? 83.029 -37.607 -3.694 1.00 69.50 164 PHE A C 1
ATOM 1258 O O . PHE A 1 164 ? 83.599 -37.033 -2.768 1.00 61.15 164 PHE A O 1
ATOM 1266 N N . ASP A 1 165 ? 82.815 -38.920 -3.705 1.00 68.95 165 ASP A N 1
ATOM 1267 C CA . ASP A 1 165 ? 83.246 -39.772 -2.599 1.00 61.18 165 ASP A CA 1
ATOM 1268 C C . ASP A 1 165 ? 84.763 -39.885 -2.491 1.00 64.30 165 ASP A C 1
ATOM 1269 O O . ASP A 1 165 ? 85.310 -39.868 -1.388 1.00 62.18 165 ASP A O 1
ATOM 1274 N N . GLU A 1 166 ? 85.438 -40.007 -3.631 1.00 62.47 166 GLU A N 1
ATOM 1275 C CA . GLU A 1 166 ? 86.896 -40.083 -3.642 1.00 65.77 166 GLU A CA 1
ATOM 1276 C C . GLU A 1 166 ? 87.507 -38.738 -3.261 1.00 69.00 166 GLU A C 1
ATOM 1277 O O . GLU A 1 166 ? 88.489 -38.679 -2.512 1.00 63.69 166 GLU A O 1
ATOM 1283 N N . ALA A 1 167 ? 86.919 -37.661 -3.778 1.00 64.89 167 ALA A N 1
ATOM 1284 C CA . ALA A 1 167 ? 87.315 -36.311 -3.389 1.00 62.13 167 ALA A CA 1
ATOM 1285 C C . ALA A 1 167 ? 87.097 -36.116 -1.892 1.00 55.77 167 ALA A C 1
ATOM 1286 O O . ALA A 1 167 ? 87.947 -35.556 -1.198 1.00 43.58 167 ALA A O 1
ATOM 1288 N N . GLN A 1 168 ? 85.954 -36.599 -1.408 1.00 52.68 168 GLN A N 1
ATOM 1289 C CA . GLN A 1 168 ? 85.587 -36.501 0.002 1.00 50.55 168 GLN A CA 1
ATOM 1290 C C . GLN A 1 168 ? 86.545 -37.287 0.891 1.00 54.25 168 GLN A C 1
ATOM 1291 O O . GLN A 1 168 ? 87.065 -36.767 1.884 1.00 47.34 168 GLN A O 1
ATOM 1297 N N . THR A 1 169 ? 86.772 -38.544 0.530 1.00 56.12 169 THR A N 1
ATOM 1298 C CA . THR A 1 169 ? 87.710 -39.386 1.254 1.00 58.71 169 THR A CA 1
ATOM 1299 C C . THR A 1 169 ? 89.079 -38.718 1.317 1.00 60.92 169 THR A C 1
ATOM 1300 O O . THR A 1 169 ? 89.687 -38.628 2.385 1.00 59.82 169 THR A O 1
ATOM 1304 N N . HIS A 1 170 ? 89.553 -38.240 0.171 1.00 60.60 170 HIS A N 1
ATOM 1305 C CA . HIS A 1 170 ? 90.845 -37.563 0.097 1.00 65.80 170 HIS A CA 1
ATOM 1306 C C . HIS A 1 170 ? 90.878 -36.308 0.969 1.00 67.72 170 HIS A C 1
ATOM 1307 O O . HIS A 1 170 ? 91.891 -36.011 1.607 1.00 60.57 170 HIS A O 1
ATOM 1314 N N . ALA A 1 171 ? 89.766 -35.577 0.991 1.00 64.84 171 ALA A N 1
ATOM 1315 C CA . ALA A 1 171 ? 89.655 -34.362 1.794 1.00 59.63 171 ALA A CA 1
ATOM 1316 C C . ALA A 1 171 ? 89.673 -34.695 3.278 1.00 52.10 171 ALA A C 1
ATOM 1317 O O . ALA A 1 171 ? 90.292 -33.987 4.069 1.00 50.82 171 ALA A O 1
ATOM 1319 N N . LEU A 1 172 ? 88.987 -35.774 3.645 1.00 51.64 172 LEU A N 1
ATOM 1320 C CA . LEU A 1 172 ? 88.954 -36.243 5.027 1.00 53.45 172 LEU A CA 1
ATOM 1321 C C . LEU A 1 172 ? 90.319 -36.726 5.525 1.00 64.42 172 LEU A C 1
ATOM 1322 O O . LEU A 1 172 ? 90.749 -36.360 6.619 1.00 60.62 172 LEU A O 1
ATOM 1327 N N . GLU A 1 173 ? 90.996 -37.552 4.733 1.00 63.11 173 GLU A N 1
ATOM 1328 C CA . GLU A 1 173 ? 92.304 -38.063 5.134 1.00 70.59 173 GLU A CA 1
ATOM 1329 C C . GLU A 1 173 ? 93.364 -36.969 5.068 1.00 72.36 173 GLU A C 1
ATOM 1330 O O . GLU A 1 173 ? 94.321 -36.967 5.845 1.00 75.23 173 GLU A O 1
ATOM 1336 N N . LEU A 1 174 ? 93.184 -36.032 4.143 1.00 65.23 174 LEU A N 1
ATOM 1337 C CA . LEU A 1 174 ? 94.070 -34.882 4.052 1.00 64.79 174 LEU A CA 1
ATOM 1338 C C . LEU A 1 174 ? 93.831 -33.998 5.271 1.00 66.76 174 LEU A C 1
ATOM 1339 O O . LEU A 1 174 ? 94.704 -33.234 5.686 1.00 66.48 174 LEU A O 1
ATOM 1344 N N . SER A 1 175 ? 92.638 -34.119 5.845 1.00 61.42 175 SER A N 1
ATOM 1345 C CA . SER A 1 175 ? 92.271 -33.362 7.035 1.00 63.82 175 SER A CA 1
ATOM 1346 C C . SER A 1 175 ? 93.064 -33.843 8.245 1.00 64.05 175 SER A C 1
ATOM 1347 O O . SER A 1 175 ? 93.687 -33.045 8.944 1.00 62.87 175 SER A O 1
ATOM 1350 N N . GLU A 1 176 ? 93.037 -35.151 8.487 1.00 67.70 176 GLU A N 1
ATOM 1351 C CA . GLU A 1 176 ? 93.778 -35.733 9.602 1.00 79.90 176 GLU A CA 1
ATOM 1352 C C . GLU A 1 176 ? 95.282 -35.580 9.399 1.00 77.62 176 GLU A C 1
ATOM 1353 O O . GLU A 1 176 ? 96.014 -35.275 10.340 1.00 76.79 176 GLU A O 1
ATOM 1359 N N . LYS A 1 177 ? 95.732 -35.787 8.165 1.00 71.64 177 LYS A N 1
ATOM 1360 C CA . LYS A 1 177 ? 97.148 -35.682 7.834 1.00 74.60 177 LYS A CA 1
ATOM 1361 C C . LYS A 1 177 ? 97.696 -34.272 8.053 1.00 79.48 177 LYS A C 1
ATOM 1362 O O . LYS A 1 177 ? 98.632 -34.078 8.830 1.00 84.00 177 LYS A O 1
ATOM 1368 N N . ASP A 1 178 ? 97.110 -33.291 7.374 1.00 70.53 178 ASP A N 1
ATOM 1369 C CA . ASP A 1 178 ? 97.608 -31.918 7.437 1.00 68.74 178 ASP A CA 1
ATOM 1370 C C . ASP A 1 178 ? 97.129 -31.159 8.673 1.00 66.20 178 ASP A C 1
ATOM 1371 O O . ASP A 1 178 ? 97.527 -30.016 8.899 1.00 68.71 178 ASP A O 1
ATOM 1376 N N . GLY A 1 179 ? 96.276 -31.794 9.468 1.00 65.90 179 GLY A N 1
ATOM 1377 C CA . GLY A 1 179 ? 95.744 -31.167 10.666 1.00 66.43 179 GLY A CA 1
ATOM 1378 C C . GLY A 1 179 ? 94.783 -30.025 10.380 1.00 62.07 179 GLY A C 1
ATOM 1379 O O . GLY A 1 179 ? 94.701 -29.068 11.149 1.00 62.54 179 GLY A O 1
ATOM 1380 N N . LEU A 1 180 ? 94.057 -30.127 9.269 1.00 61.94 180 LEU A N 1
ATOM 1381 C CA . LEU A 1 180 ? 93.063 -29.123 8.897 1.00 56.08 180 LEU A CA 1
ATOM 1382 C C . LEU A 1 180 ? 91.673 -29.512 9.399 1.00 47.31 180 LEU A C 1
ATOM 1383 O O . LEU A 1 180 ? 91.246 -30.657 9.251 1.00 45.17 180 LEU A O 1
ATOM 1388 N N . LYS A 1 181 ? 90.968 -28.554 9.988 1.00 44.98 181 LYS A N 1
ATOM 1389 C CA . LYS A 1 181 ? 89.607 -28.791 10.455 1.00 44.05 181 LYS A CA 1
ATOM 1390 C C . LYS A 1 181 ? 88.687 -29.082 9.274 1.00 37.45 181 LYS A C 1
ATOM 1391 O O . LYS A 1 181 ? 88.660 -28.330 8.300 1.00 33.24 181 LYS A O 1
ATOM 1397 N N . TYR A 1 182 ? 87.942 -30.177 9.353 1.00 36.46 182 TYR A N 1
ATOM 1398 C CA . TYR A 1 182 ? 86.984 -30.488 8.304 1.00 39.48 182 TYR A CA 1
ATOM 1399 C C . TYR A 1 182 ? 85.655 -29.775 8.551 1.00 40.24 182 TYR A C 1
ATOM 1400 O O . TYR A 1 182 ? 85.091 -29.859 9.647 1.00 34.50 182 TYR A O 1
ATOM 1409 N N . ILE A 1 183 ? 85.164 -29.070 7.533 1.00 32.75 183 ILE A N 1
ATOM 1410 C CA . ILE A 1 183 ? 83.872 -28.388 7.631 1.00 31.78 183 ILE A CA 1
ATOM 1411 C C . ILE A 1 183 ? 82.761 -29.241 7.024 1.00 22.82 183 ILE A C 1
ATOM 1412 O O . ILE A 1 183 ? 82.661 -29.352 5.806 1.00 33.10 183 ILE A O 1
ATOM 1417 N N . PRO A 1 184 ? 81.912 -29.835 7.873 1.00 24.29 184 PRO A N 1
ATOM 1418 C CA . PRO A 1 184 ? 80.861 -30.759 7.428 1.00 24.65 184 PRO A CA 1
ATOM 1419 C C . PRO A 1 184 ? 79.673 -30.041 6.787 1.00 30.69 184 PRO A C 1
ATOM 1420 O O . PRO A 1 184 ? 79.312 -28.948 7.218 1.00 28.63 184 PRO A O 1
ATOM 1424 N N . PRO A 1 185 ? 79.055 -30.666 5.775 1.00 27.19 185 PRO A N 1
ATOM 1425 C CA . PRO A 1 185 ? 77.919 -30.069 5.058 1.00 29.14 185 PRO A CA 1
ATOM 1426 C C . PRO A 1 185 ? 76.648 -30.012 5.908 1.00 25.21 185 PRO A C 1
ATOM 1427 O O . PRO A 1 185 ? 75.799 -29.151 5.650 1.00 23.60 185 PRO A O 1
ATOM 1431 N N . PHE A 1 186 ? 76.506 -30.906 6.887 1.00 18.69 186 PHE A N 1
ATOM 1432 C CA . PHE A 1 186 ? 75.292 -30.928 7.714 1.00 12.80 186 PHE A CA 1
ATOM 1433 C C . PHE A 1 186 ? 75.426 -31.517 9.128 1.00 20.71 186 PHE A C 1
ATOM 1434 O O . PHE A 1 186 ? 74.772 -31.041 10.060 1.00 20.94 186 PHE A O 1
ATOM 1442 N N . ASP A 1 187 ? 76.249 -32.552 9.294 1.00 17.55 187 ASP A N 1
ATOM 1443 C CA . ASP A 1 187 ? 76.223 -33.343 10.531 1.00 23.95 187 ASP A CA 1
ATOM 1444 C C . ASP A 1 187 ? 77.071 -32.726 11.643 1.00 23.92 187 ASP A C 1
ATOM 1445 O O . ASP A 1 187 ? 78.095 -33.281 12.035 1.00 23.68 187 ASP A O 1
ATOM 1450 N N . ASP A 1 188 ? 76.628 -31.583 12.155 1.00 20.54 188 ASP A N 1
ATOM 1451 C CA . ASP A 1 188 ? 77.406 -30.832 13.130 1.00 23.08 188 ASP A CA 1
ATOM 1452 C C . ASP A 1 188 ? 76.550 -29.762 13.811 1.00 23.50 188 ASP A C 1
ATOM 1453 O O . ASP A 1 188 ? 75.911 -28.956 13.138 1.00 23.27 188 ASP A O 1
ATOM 1458 N N . PRO A 1 189 ? 76.537 -29.748 15.152 1.00 27.36 189 PRO A N 1
ATOM 1459 C CA . PRO A 1 189 ? 75.752 -28.753 15.899 1.00 22.31 189 PRO A CA 1
ATOM 1460 C C . PRO A 1 189 ? 75.987 -27.317 15.420 1.00 17.72 189 PRO A C 1
ATOM 1461 O O . PRO A 1 189 ? 75.025 -26.577 15.234 1.00 18.00 189 PRO A O 1
ATOM 1465 N N . GLY A 1 190 ? 77.241 -26.927 15.214 1.00 19.81 190 GLY A N 1
ATOM 1466 C CA . GLY A 1 190 ? 77.533 -25.595 14.711 1.00 19.94 190 GLY A CA 1
ATOM 1467 C C . GLY A 1 190 ? 76.827 -25.297 13.392 1.00 24.69 190 GLY A C 1
ATOM 1468 O O . GLY A 1 190 ? 76.291 -24.202 13.185 1.00 20.20 190 GLY A O 1
ATOM 1469 N N . VAL A 1 191 ? 76.827 -26.277 12.493 1.00 21.30 191 VAL A N 1
ATOM 1470 C CA . VAL A 1 191 ? 76.220 -26.109 11.180 1.00 16.47 191 VAL A CA 1
ATOM 1471 C C . VAL A 1 191 ? 74.705 -26.049 11.317 1.00 20.23 191 VAL A C 1
ATOM 1472 O O . VAL A 1 191 ? 74.038 -25.212 10.698 1.00 20.30 191 VAL A O 1
ATOM 1476 N N . ILE A 1 192 ? 74.170 -26.930 12.153 1.00 15.85 192 ILE A N 1
ATOM 1477 C CA . ILE A 1 192 ? 72.742 -26.983 12.403 1.00 14.27 192 ILE A CA 1
ATOM 1478 C C . ILE A 1 192 ? 72.220 -25.663 12.962 1.00 15.69 192 ILE A C 1
ATOM 1479 O O . ILE A 1 192 ? 71.165 -25.180 12.551 1.00 17.33 192 ILE A O 1
ATOM 1484 N N . LYS A 1 193 ? 72.964 -25.084 13.899 1.00 16.21 193 LYS A N 1
ATOM 1485 C CA . LYS A 1 193 ? 72.600 -23.802 14.492 1.00 18.02 193 LYS A CA 1
ATOM 1486 C C . LYS A 1 193 ? 72.644 -22.658 13.471 1.00 20.88 193 LYS A C 1
ATOM 1487 O O . LYS A 1 193 ? 71.820 -21.749 13.515 1.00 19.93 193 LYS A O 1
ATOM 1493 N N . GLY A 1 194 ? 73.605 -22.705 12.555 1.00 17.09 194 GLY A N 1
ATOM 1494 C CA . GLY A 1 194 ? 73.648 -21.736 11.477 1.00 13.85 194 GLY A CA 1
ATOM 1495 C C . GLY A 1 194 ? 72.398 -21.798 10.612 1.00 16.84 194 GLY A C 1
ATOM 1496 O O . GLY A 1 194 ? 71.777 -20.770 10.354 1.00 17.71 194 GLY A O 1
ATOM 1497 N N . GLN A 1 195 ? 72.021 -22.993 10.155 1.00 12.86 195 GLN A N 1
ATOM 1498 C CA . GLN A 1 195 ? 70.808 -23.117 9.350 1.00 16.34 195 GLN A CA 1
ATOM 1499 C C . GLN A 1 195 ? 69.573 -22.716 10.165 1.00 17.42 195 GLN A C 1
ATOM 1500 O O . GLN A 1 195 ? 68.594 -22.219 9.615 1.00 17.39 195 GLN A O 1
ATOM 1506 N N . GLY A 1 196 ? 69.624 -22.922 11.478 1.00 18.14 196 GLY A N 1
ATOM 1507 C CA . GLY A 1 196 ? 68.491 -22.623 12.339 1.00 15.46 196 GLY A CA 1
ATOM 1508 C C . GLY A 1 196 ? 68.052 -21.165 12.336 1.00 19.98 196 GLY A C 1
ATOM 1509 O O . GLY A 1 196 ? 66.889 -20.860 12.626 1.00 16.29 196 GLY A O 1
ATOM 1510 N N . THR A 1 197 ? 68.978 -20.263 12.012 1.00 15.47 197 THR A N 1
ATOM 1511 C CA . THR A 1 197 ? 68.669 -18.836 11.935 1.00 14.93 197 THR A CA 1
ATOM 1512 C C . THR A 1 197 ? 67.543 -18.552 10.933 1.00 18.37 197 THR A C 1
ATOM 1513 O O . THR A 1 197 ? 66.904 -17.502 10.984 1.00 18.55 197 THR A O 1
ATOM 1517 N N . ILE A 1 198 ? 67.300 -19.493 10.024 1.00 14.33 198 ILE A N 1
ATOM 1518 C CA . ILE A 1 198 ? 66.195 -19.370 9.081 1.00 16.14 198 ILE A CA 1
ATOM 1519 C C . ILE A 1 198 ? 64.857 -19.507 9.812 1.00 15.84 198 ILE A C 1
ATOM 1520 O O . ILE A 1 198 ? 63.863 -18.879 9.445 1.00 17.14 198 ILE A O 1
ATOM 1525 N N . GLY A 1 199 ? 64.834 -20.327 10.855 1.00 14.04 199 GLY A N 1
ATOM 1526 C CA . GLY A 1 199 ? 63.651 -20.436 11.692 1.00 16.08 199 GLY A CA 1
ATOM 1527 C C . GLY A 1 199 ? 63.300 -19.107 12.351 1.00 20.42 199 GLY A C 1
ATOM 1528 O O . GLY A 1 199 ? 62.129 -18.707 12.389 1.00 15.40 199 GLY A O 1
ATOM 1529 N N . THR A 1 200 ? 64.320 -18.422 12.868 1.00 16.86 200 THR A N 1
ATOM 1530 C CA . THR A 1 200 ? 64.129 -17.141 13.532 1.00 17.59 200 THR A CA 1
ATOM 1531 C C . THR A 1 200 ? 63.478 -16.154 12.577 1.00 16.40 200 THR A C 1
ATOM 1532 O O . THR A 1 200 ? 62.514 -15.471 12.931 1.00 16.81 200 THR A O 1
ATOM 1536 N N . GLU A 1 201 ? 64.007 -16.093 11.360 1.00 17.95 201 GLU A N 1
ATOM 1537 C CA . GLU A 1 201 ? 63.523 -15.148 10.355 1.00 16.56 201 GLU A CA 1
ATOM 1538 C C . GLU A 1 201 ? 62.080 -15.432 9.972 1.00 15.45 201 GLU A C 1
ATOM 1539 O O . GLU A 1 201 ? 61.230 -14.546 10.045 1.00 18.21 201 GLU A O 1
ATOM 1545 N N . ILE A 1 202 ? 61.804 -16.675 9.579 1.00 15.70 202 ILE A N 1
ATOM 1546 C CA . ILE A 1 202 ? 60.456 -17.070 9.185 1.00 14.12 202 ILE A CA 1
ATOM 1547 C C . ILE A 1 202 ? 59.432 -16.713 10.263 1.00 16.76 202 ILE A C 1
ATOM 1548 O O . ILE A 1 202 ? 58.385 -16.127 9.975 1.00 13.32 202 ILE A O 1
ATOM 1553 N N . ASN A 1 203 ? 59.744 -17.063 11.506 1.00 15.39 203 ASN A N 1
ATOM 1554 C CA . ASN A 1 203 ? 58.851 -16.775 12.619 1.00 15.55 203 ASN A CA 1
ATOM 1555 C C . ASN A 1 203 ? 58.628 -15.276 12.827 1.00 18.44 203 ASN A C 1
ATOM 1556 O O . ASN A 1 203 ? 57.534 -14.834 13.162 1.00 18.36 203 ASN A O 1
ATOM 1561 N N . ARG A 1 204 ? 59.692 -14.511 12.649 1.00 15.30 204 ARG A N 1
ATOM 1562 C CA . ARG A 1 204 ? 59.644 -13.068 12.768 1.00 22.05 204 ARG A CA 1
ATOM 1563 C C . ARG A 1 204 ? 58.762 -12.510 11.659 1.00 23.07 204 ARG A C 1
ATOM 1564 O O . ARG A 1 204 ? 57.972 -11.596 11.872 1.00 19.43 204 ARG A O 1
ATOM 1572 N N . GLN A 1 205 ? 58.901 -13.083 10.469 1.00 18.30 205 GLN A N 1
ATOM 1573 C CA . GLN A 1 205 ? 58.224 -12.573 9.288 1.00 15.72 205 GLN A CA 1
ATOM 1574 C C . GLN A 1 205 ? 56.752 -12.988 9.221 1.00 15.53 205 GLN A C 1
ATOM 1575 O O . GLN A 1 205 ? 55.951 -12.331 8.561 1.00 18.61 205 GLN A O 1
ATOM 1581 N N . LEU A 1 206 ? 56.386 -14.061 9.913 1.00 15.98 206 LEU A N 1
ATOM 1582 C CA . LEU A 1 206 ? 55.040 -14.608 9.765 1.00 18.39 206 LEU A CA 1
ATOM 1583 C C . LEU A 1 206 ? 54.613 -15.492 10.935 1.00 17.76 206 LEU A C 1
ATOM 1584 O O . LEU A 1 206 ? 55.299 -16.455 11.284 1.00 17.99 206 LEU A O 1
ATOM 1589 N N . LYS A 1 207 ? 53.472 -15.164 11.531 1.00 14.95 207 LYS A N 1
ATOM 1590 C CA . LYS A 1 207 ? 52.930 -15.946 12.636 1.00 17.94 207 LYS A CA 1
ATOM 1591 C C . LYS A 1 207 ? 51.775 -16.803 12.150 1.00 17.38 207 LYS A C 1
ATOM 1592 O O . LYS A 1 207 ? 51.331 -16.672 11.009 1.00 20.87 207 LYS A O 1
ATOM 1598 N N . ASP A 1 208 ? 51.290 -17.681 13.021 1.00 17.60 208 ASP A N 1
ATOM 1599 C CA . ASP A 1 208 ? 50.145 -18.529 12.707 1.00 25.06 208 ASP A CA 1
ATOM 1600 C C . ASP A 1 208 ? 50.374 -19.379 11.454 1.00 22.50 208 ASP A C 1
ATOM 1601 O O . ASP A 1 208 ? 49.535 -19.426 10.552 1.00 19.24 208 ASP A O 1
ATOM 1606 N N . ILE A 1 209 ? 51.517 -20.049 11.398 1.00 22.78 209 ILE A N 1
ATOM 1607 C CA . ILE A 1 209 ? 51.840 -20.894 10.258 1.00 16.77 209 ILE A CA 1
ATOM 1608 C C . ILE A 1 209 ? 51.309 -22.305 10.484 1.00 15.57 209 ILE A C 1
ATOM 1609 O O . ILE A 1 209 ? 51.598 -22.925 11.501 1.00 16.71 209 ILE A O 1
ATOM 1614 N N . HIS A 1 210 ? 50.514 -22.805 9.546 1.00 15.20 210 HIS A N 1
ATOM 1615 C CA . HIS A 1 210 ? 50.024 -24.177 9.649 1.00 20.11 210 HIS A CA 1
ATOM 1616 C C . HIS A 1 210 ? 51.169 -25.182 9.495 1.00 19.54 210 HIS A C 1
ATOM 1617 O O . HIS A 1 210 ? 51.299 -26.110 10.290 1.00 20.26 210 HIS A O 1
ATOM 1624 N N . ALA A 1 211 ? 52.008 -24.992 8.481 1.00 16.98 211 ALA A N 1
ATOM 1625 C CA . ALA A 1 211 ? 53.110 -25.916 8.247 1.00 20.07 211 ALA A CA 1
ATOM 1626 C C . ALA A 1 211 ? 54.261 -25.262 7.498 1.00 16.72 211 ALA A C 1
ATOM 1627 O O . ALA A 1 211 ? 54.047 -24.437 6.617 1.00 15.73 211 ALA A O 1
ATOM 1629 N N . VAL A 1 212 ? 55.481 -25.626 7.880 1.00 18.86 212 VAL A N 1
ATOM 1630 C CA . VAL A 1 212 ? 56.679 -25.249 7.140 1.00 17.34 212 VAL A CA 1
ATOM 1631 C C . VAL A 1 212 ? 57.242 -26.507 6.475 1.00 19.24 212 VAL A C 1
ATOM 1632 O O . VAL A 1 212 ? 57.498 -27.508 7.148 1.00 16.72 212 VAL A O 1
ATOM 1636 N N . PHE A 1 213 ? 57.408 -26.454 5.155 1.00 17.31 213 PHE A N 1
ATOM 1637 C CA . PHE A 1 213 ? 57.961 -27.563 4.374 1.00 15.61 213 PHE A CA 1
ATOM 1638 C C . PHE A 1 213 ? 59.424 -27.299 4.043 1.00 17.98 213 PHE A C 1
ATOM 1639 O O . PHE A 1 213 ? 59.774 -26.212 3.579 1.00 12.63 213 PHE A O 1
ATOM 1647 N N . ILE A 1 214 ? 60.267 -28.303 4.286 1.00 17.05 214 ILE A N 1
ATOM 1648 C CA . ILE A 1 214 ? 61.722 -28.141 4.253 1.00 13.81 214 ILE A CA 1
ATOM 1649 C C . ILE A 1 214 ? 62.375 -29.316 3.522 1.00 16.17 214 ILE A C 1
ATOM 1650 O O . ILE A 1 214 ? 62.087 -30.474 3.820 1.00 18.23 214 ILE A O 1
ATOM 1655 N N . PRO A 1 215 ? 63.257 -29.026 2.558 1.00 16.66 215 PRO A N 1
ATOM 1656 C CA . PRO A 1 215 ? 63.896 -30.142 1.852 1.00 15.83 215 PRO A CA 1
ATOM 1657 C C . PRO A 1 215 ? 64.896 -30.836 2.774 1.00 16.49 215 PRO A C 1
ATOM 1658 O O . PRO A 1 215 ? 65.546 -30.176 3.589 1.00 15.42 215 PRO A O 1
ATOM 1662 N N . VAL A 1 216 ? 65.011 -32.151 2.656 1.00 16.05 216 VAL A N 1
ATOM 1663 C CA . VAL A 1 216 ? 65.926 -32.898 3.508 1.00 17.06 216 VAL A CA 1
ATOM 1664 C C . VAL A 1 216 ? 66.946 -33.704 2.704 1.00 19.09 216 VAL A C 1
ATOM 1665 O O . VAL A 1 216 ? 66.598 -34.672 2.019 1.00 18.54 216 VAL A O 1
ATOM 1669 N N . GLY A 1 217 ? 68.202 -33.282 2.785 1.00 17.04 217 GLY A N 1
ATOM 1670 C CA . GLY A 1 217 ? 69.314 -34.070 2.292 1.00 13.25 217 GLY A CA 1
ATOM 1671 C C . GLY A 1 217 ? 69.968 -34.752 3.480 1.00 19.83 217 GLY A C 1
ATOM 1672 O O . GLY A 1 217 ? 69.546 -35.831 3.893 1.00 21.18 217 GLY A O 1
ATOM 1673 N N . GLY A 1 218 ? 70.980 -34.107 4.052 1.00 20.88 218 GLY A N 1
ATOM 1674 C CA . GLY A 1 218 ? 71.616 -34.601 5.260 1.00 15.34 218 GLY A CA 1
ATOM 1675 C C . GLY A 1 218 ? 70.800 -34.334 6.516 1.00 19.48 218 GLY A C 1
ATOM 1676 O O . GLY A 1 218 ? 70.928 -35.056 7.504 1.00 15.36 218 GLY A O 1
ATOM 1677 N N . GLY A 1 219 ? 69.975 -33.287 6.489 1.00 15.48 219 GLY A N 1
ATOM 1678 C CA . GLY A 1 219 ? 69.087 -32.988 7.602 1.00 14.82 219 GLY A CA 1
ATOM 1679 C C . GLY A 1 219 ? 69.480 -31.787 8.447 1.00 13.34 219 GLY A C 1
ATOM 1680 O O . GLY A 1 219 ? 68.843 -31.499 9.455 1.00 14.20 219 GLY A O 1
ATOM 1681 N N . GLY A 1 220 ? 70.530 -31.084 8.042 1.00 11.70 220 GLY A N 1
ATOM 1682 C CA . GLY A 1 220 ? 70.972 -29.910 8.775 1.00 13.52 220 GLY A CA 1
ATOM 1683 C C . GLY A 1 220 ? 69.932 -28.804 8.788 1.00 17.29 220 GLY A C 1
ATOM 1684 O O . GLY A 1 220 ? 69.611 -28.244 9.836 1.00 16.22 220 GLY A O 1
ATOM 1685 N N . LEU A 1 221 ? 69.392 -28.494 7.617 1.00 13.95 221 LEU A N 1
ATOM 1686 C CA . LEU A 1 221 ? 68.435 -27.409 7.493 1.00 13.60 221 LEU A CA 1
ATOM 1687 C C . LEU A 1 221 ? 67.199 -27.668 8.345 1.00 15.97 221 LEU A C 1
ATOM 1688 O O . LEU A 1 221 ? 66.795 -26.819 9.139 1.00 15.21 221 LEU A O 1
ATOM 1693 N N . ILE A 1 222 ? 66.602 -28.845 8.195 1.00 13.25 222 ILE A N 1
ATOM 1694 C CA . ILE A 1 222 ? 65.385 -29.139 8.931 1.00 14.02 222 ILE A CA 1
ATOM 1695 C C . ILE A 1 222 ? 65.638 -29.247 10.442 1.00 16.25 222 ILE A C 1
ATOM 1696 O O . ILE A 1 222 ? 64.823 -28.792 11.243 1.00 18.30 222 ILE A O 1
ATOM 1701 N N . ALA A 1 223 ? 66.763 -29.835 10.834 1.00 14.03 223 ALA A N 1
ATOM 1702 C CA . ALA A 1 223 ? 67.079 -29.949 12.256 1.00 17.14 223 ALA A CA 1
ATOM 1703 C C . ALA A 1 223 ? 67.167 -28.567 12.889 1.00 13.84 223 ALA A C 1
ATOM 1704 O O . ALA A 1 223 ? 66.664 -28.344 13.992 1.00 15.66 223 ALA A O 1
ATOM 1706 N N . GLY A 1 224 ? 67.821 -27.647 12.183 1.00 14.37 224 GLY A N 1
ATOM 1707 C CA . GLY A 1 224 ? 68.021 -26.298 12.676 1.00 13.30 224 GLY A CA 1
ATOM 1708 C C . GLY A 1 224 ? 66.707 -25.559 12.793 1.00 18.15 224 GLY A C 1
ATOM 1709 O O . GLY A 1 224 ? 66.391 -25.009 13.846 1.00 16.09 224 GLY A O 1
ATOM 1710 N N . VAL A 1 225 ? 65.927 -25.559 11.714 1.00 15.22 225 VAL A N 1
ATOM 1711 C CA . VAL A 1 225 ? 64.646 -24.860 11.713 1.00 15.65 225 VAL A CA 1
ATOM 1712 C C . VAL A 1 225 ? 63.646 -25.461 12.704 1.00 18.60 225 VAL A C 1
ATOM 1713 O O . VAL A 1 225 ? 62.938 -24.731 13.403 1.00 17.18 225 VAL A O 1
ATOM 1717 N N . ALA A 1 226 ? 63.582 -26.789 12.760 1.00 16.25 226 ALA A N 1
ATOM 1718 C CA . ALA A 1 226 ? 62.689 -27.475 13.696 1.00 14.93 226 ALA A CA 1
ATOM 1719 C C . ALA A 1 226 ? 63.050 -27.165 15.144 1.00 16.48 226 ALA A C 1
ATOM 1720 O O . ALA A 1 226 ? 62.173 -27.001 15.995 1.00 15.53 226 ALA A O 1
ATOM 1722 N N . THR A 1 227 ? 64.343 -27.084 15.428 1.00 13.95 227 THR A N 1
ATOM 1723 C CA . THR A 1 227 ? 64.777 -26.800 16.791 1.00 17.35 227 THR A CA 1
ATOM 1724 C C . THR A 1 227 ? 64.235 -25.453 17.270 1.00 18.98 227 THR A C 1
ATOM 1725 O O . THR A 1 227 ? 63.736 -25.340 18.388 1.00 15.30 227 THR A O 1
ATOM 1729 N N . PHE A 1 228 ? 64.330 -24.435 16.420 1.00 17.75 228 PHE A N 1
ATOM 1730 C CA . PHE A 1 228 ? 63.783 -23.125 16.757 1.00 18.82 228 PHE A CA 1
ATOM 1731 C C . PHE A 1 228 ? 62.262 -23.168 16.831 1.00 15.77 228 PHE A C 1
ATOM 1732 O O . PHE A 1 228 ? 61.671 -22.749 17.822 1.00 17.18 228 PHE A O 1
ATOM 1740 N N . PHE A 1 229 ? 61.633 -23.688 15.782 1.00 17.55 229 PHE A N 1
ATOM 1741 C CA . PHE A 1 229 ? 60.174 -23.654 15.665 1.00 14.26 229 PHE A CA 1
ATOM 1742 C C . PHE A 1 229 ? 59.389 -24.441 16.716 1.00 20.03 229 PHE A C 1
ATOM 1743 O O . PHE A 1 229 ? 58.311 -24.019 17.136 1.00 19.28 229 PHE A O 1
ATOM 1751 N N . LYS A 1 230 ? 59.906 -25.591 17.131 1.00 19.20 230 LYS A N 1
ATOM 1752 C CA . LYS A 1 230 ? 59.147 -26.434 18.044 1.00 17.32 230 LYS A CA 1
ATOM 1753 C C . LYS A 1 230 ? 59.120 -25.863 19.464 1.00 16.52 230 LYS A C 1
ATOM 1754 O O . LYS A 1 230 ? 58.288 -26.252 20.279 1.00 23.77 230 LYS A O 1
ATOM 1760 N N . GLN A 1 231 ? 60.031 -24.933 19.745 1.00 16.81 231 GLN A N 1
ATOM 1761 C CA . GLN A 1 231 ? 60.037 -24.214 21.017 1.00 20.12 231 GLN A CA 1
ATOM 1762 C C . GLN A 1 231 ? 59.215 -22.922 20.939 1.00 20.92 231 GLN A C 1
ATOM 1763 O O . GLN A 1 231 ? 58.537 -22.554 21.893 1.00 22.79 231 GLN A O 1
ATOM 1769 N N . ILE A 1 232 ? 59.270 -22.244 19.796 1.00 18.98 232 ILE A N 1
ATOM 1770 C CA . ILE A 1 232 ? 58.718 -20.895 19.679 1.00 18.48 232 ILE A CA 1
ATOM 1771 C C . ILE A 1 232 ? 57.317 -20.849 19.061 1.00 22.24 232 ILE A C 1
ATOM 1772 O O . ILE A 1 232 ? 56.505 -19.991 19.410 1.00 22.74 232 ILE A O 1
ATOM 1777 N N . ALA A 1 233 ? 57.043 -21.768 18.143 1.00 19.32 233 ALA A N 1
ATOM 1778 C CA . ALA A 1 233 ? 55.718 -21.902 17.543 1.00 20.94 233 ALA A CA 1
ATOM 1779 C C . ALA A 1 233 ? 55.338 -23.380 17.439 1.00 19.46 233 ALA A C 1
ATOM 1780 O O . ALA A 1 233 ? 55.246 -23.929 16.342 1.00 19.55 233 ALA A O 1
ATOM 1782 N N . PRO A 1 234 ? 55.102 -24.023 18.594 1.00 23.65 234 PRO A N 1
ATOM 1783 C CA . PRO A 1 234 ? 54.944 -25.477 18.730 1.00 21.14 234 PRO A CA 1
ATOM 1784 C C . PRO A 1 234 ? 53.773 -26.055 17.936 1.00 26.15 234 PRO A C 1
ATOM 1785 O O . PRO A 1 234 ? 53.828 -27.219 17.536 1.00 27.00 234 PRO A O 1
ATOM 1789 N N . ASN A 1 235 ? 52.730 -25.263 17.717 1.00 20.06 235 ASN A N 1
ATOM 1790 C CA . ASN A 1 235 ? 51.569 -25.736 16.975 1.00 23.63 235 ASN A CA 1
ATOM 1791 C C . ASN A 1 235 ? 51.792 -25.801 15.464 1.00 22.50 235 ASN A C 1
ATOM 1792 O O . ASN A 1 235 ? 50.988 -26.374 14.732 1.00 24.48 235 ASN A O 1
ATOM 1797 N N . THR A 1 236 ? 52.881 -25.205 15.000 1.00 18.65 236 THR A N 1
ATOM 1798 C CA . THR A 1 236 ? 53.212 -25.245 13.581 1.00 23.54 236 THR A CA 1
ATOM 1799 C C . THR A 1 236 ? 53.846 -26.591 13.249 1.00 17.15 236 THR A C 1
ATOM 1800 O O . THR A 1 236 ? 54.759 -27.047 13.939 1.00 18.07 236 THR A O 1
ATOM 1804 N N . LYS A 1 237 ? 53.353 -27.228 12.198 1.00 18.28 237 LYS A N 1
ATOM 1805 C CA . LYS A 1 237 ? 53.917 -28.493 11.753 1.00 18.87 237 LYS A CA 1
ATOM 1806 C C . LYS A 1 237 ? 55.226 -28.269 11.021 1.00 17.14 237 LYS A C 1
ATOM 1807 O O . LYS A 1 237 ? 55.342 -27.371 10.192 1.00 18.02 237 LYS A O 1
ATOM 1813 N N . ILE A 1 238 ? 56.218 -29.088 11.344 1.00 20.14 238 ILE A N 1
ATOM 1814 C CA . ILE A 1 238 ? 57.461 -29.074 10.604 1.00 14.37 238 ILE A CA 1
ATOM 1815 C C . ILE A 1 238 ? 57.532 -30.361 9.804 1.00 19.07 238 ILE A C 1
ATOM 1816 O O . ILE A 1 238 ? 57.515 -31.458 10.371 1.00 18.49 238 ILE A O 1
ATOM 1821 N N . ILE A 1 239 ? 57.580 -30.222 8.481 1.00 14.67 239 ILE A N 1
ATOM 1822 C CA . ILE A 1 239 ? 57.499 -31.376 7.598 1.00 12.55 239 ILE A CA 1
ATOM 1823 C C . ILE A 1 239 ? 58.656 -31.391 6.610 1.00 15.58 239 ILE A C 1
ATOM 1824 O O . ILE A 1 239 ? 58.909 -30.401 5.927 1.00 16.71 239 ILE A O 1
ATOM 1829 N N . GLY A 1 240 ? 59.379 -32.507 6.561 1.00 14.74 240 GLY A N 1
ATOM 1830 C CA . GLY A 1 240 ? 60.486 -32.643 5.635 1.00 12.98 240 GLY A CA 1
ATOM 1831 C C . GLY A 1 240 ? 59.989 -33.187 4.311 1.00 18.08 240 GLY A C 1
ATOM 1832 O O . GLY A 1 240 ? 58.982 -33.895 4.271 1.00 16.07 240 GLY A O 1
ATOM 1833 N N . VAL A 1 241 ? 60.689 -32.854 3.230 1.00 16.10 241 VAL A N 1
ATOM 1834 C CA . VAL A 1 241 ? 60.307 -33.297 1.896 1.00 14.78 241 VAL A CA 1
ATOM 1835 C C . VAL A 1 241 ? 61.497 -33.940 1.200 1.00 14.57 241 VAL A C 1
ATOM 1836 O O . VAL A 1 241 ? 62.601 -33.414 1.257 1.00 14.52 241 VAL A O 1
ATOM 1840 N N . GLU A 1 242 ? 61.258 -35.073 0.539 1.00 14.31 242 GLU A N 1
ATOM 1841 C CA . GLU A 1 242 ? 62.310 -35.829 -0.147 1.00 16.72 242 GLU A CA 1
ATOM 1842 C C . GLU A 1 242 ? 61.759 -36.413 -1.429 1.00 11.94 242 GLU A C 1
ATOM 1843 O O . GLU A 1 242 ? 60.566 -36.668 -1.521 1.00 15.01 242 GLU A O 1
ATOM 1849 N N . PRO A 1 243 ? 62.634 -36.661 -2.411 1.00 15.61 243 PRO A N 1
ATOM 1850 C CA . PRO A 1 243 ? 62.244 -37.403 -3.615 1.00 15.80 243 PRO A CA 1
ATOM 1851 C C . PRO A 1 243 ? 62.016 -38.882 -3.289 1.00 17.55 243 PRO A C 1
ATOM 1852 O O . PRO A 1 243 ? 62.734 -39.436 -2.457 1.00 16.86 243 PRO A O 1
ATOM 1856 N N . TYR A 1 244 ? 61.032 -39.507 -3.932 1.00 16.79 244 TYR A N 1
ATOM 1857 C CA . TYR A 1 244 ? 60.812 -40.943 -3.778 1.00 18.30 244 TYR A CA 1
ATOM 1858 C C . TYR A 1 244 ? 62.108 -41.731 -3.943 1.00 17.73 244 TYR A C 1
ATOM 1859 O O . TYR A 1 244 ? 62.340 -42.697 -3.223 1.00 18.85 244 TYR A O 1
ATOM 1868 N N . GLY A 1 245 ? 62.938 -41.324 -4.902 1.00 17.51 245 GLY A N 1
ATOM 1869 C CA . GLY A 1 245 ? 64.145 -42.062 -5.238 1.00 17.22 245 GLY A CA 1
ATOM 1870 C C . GLY A 1 245 ? 65.355 -41.743 -4.374 1.00 20.09 245 GLY A C 1
ATOM 1871 O O . GLY A 1 245 ? 66.452 -42.243 -4.622 1.00 22.05 245 GLY A O 1
ATOM 1872 N N . ALA A 1 246 ? 65.161 -40.903 -3.360 1.00 19.28 246 ALA A N 1
ATOM 1873 C CA . ALA A 1 246 ? 66.228 -40.580 -2.418 1.00 18.99 246 ALA A CA 1
ATOM 1874 C C . ALA A 1 246 ? 65.670 -40.402 -1.002 1.00 20.59 246 ALA A C 1
ATOM 1875 O O . ALA A 1 246 ? 65.997 -39.439 -0.310 1.00 23.29 246 ALA A O 1
ATOM 1877 N N . ALA A 1 247 ? 64.834 -41.339 -0.571 1.00 16.84 247 ALA A N 1
ATOM 1878 C CA . ALA A 1 247 ? 64.075 -41.169 0.666 1.00 15.49 247 ALA A CA 1
ATOM 1879 C C . ALA A 1 247 ? 64.813 -41.639 1.923 1.00 18.80 247 ALA A C 1
ATOM 1880 O O . ALA A 1 247 ? 64.249 -42.354 2.748 1.00 21.27 247 ALA A O 1
ATOM 1882 N N . SER A 1 248 ? 66.064 -41.222 2.083 1.00 14.56 248 SER A N 1
ATOM 1883 C CA . SER A 1 248 ? 66.878 -41.728 3.179 1.00 18.42 248 SER A CA 1
ATOM 1884 C C . SER A 1 248 ? 66.401 -41.298 4.575 1.00 25.96 248 SER A C 1
ATOM 1885 O O . SER A 1 248 ? 66.451 -42.092 5.519 1.00 19.63 248 SER A O 1
ATOM 1888 N N . MET A 1 249 ? 65.928 -40.062 4.719 1.00 18.94 249 MET A N 1
ATOM 1889 C CA . MET A 1 249 ? 65.446 -39.636 6.030 1.00 20.47 249 MET A CA 1
ATOM 1890 C C . MET A 1 249 ? 64.143 -40.346 6.361 1.00 16.73 249 MET A C 1
ATOM 1891 O O . MET A 1 249 ? 63.942 -40.811 7.481 1.00 18.63 249 MET A O 1
ATOM 1896 N N . THR A 1 250 ? 63.270 -40.446 5.366 1.00 20.19 250 THR A N 1
ATOM 1897 C CA . THR A 1 250 ? 61.981 -41.101 5.526 1.00 19.78 250 THR A CA 1
ATOM 1898 C C . THR A 1 250 ? 62.149 -42.561 5.935 1.00 21.94 250 THR A C 1
ATOM 1899 O O . THR A 1 250 ? 61.492 -43.035 6.863 1.00 21.31 250 THR A O 1
ATOM 1903 N N . LEU A 1 251 ? 63.034 -43.264 5.236 1.00 20.78 251 LEU A N 1
ATOM 1904 C CA . LEU A 1 251 ? 63.310 -44.671 5.509 1.00 22.01 251 LEU A CA 1
ATOM 1905 C C . LEU A 1 251 ? 63.943 -44.863 6.885 1.00 17.67 251 LEU A C 1
ATOM 1906 O O . LEU A 1 251 ? 63.580 -45.780 7.624 1.00 23.70 251 LEU A O 1
ATOM 1911 N N . SER A 1 252 ? 64.884 -43.990 7.222 1.00 18.34 252 SER A N 1
ATOM 1912 C CA . SER A 1 252 ? 65.518 -44.006 8.534 1.00 16.38 252 SER A CA 1
ATOM 1913 C C . SER A 1 252 ? 64.494 -43.827 9.651 1.00 20.24 252 SER A C 1
ATOM 1914 O O . SER A 1 252 ? 64.472 -44.600 10.604 1.00 24.46 252 SER A O 1
ATOM 1917 N N . LEU A 1 253 ? 63.640 -42.816 9.530 1.00 18.83 253 LEU A N 1
ATOM 1918 C CA . LEU A 1 253 ? 62.610 -42.580 10.540 1.00 20.53 253 LEU A CA 1
ATOM 1919 C C . LEU A 1 253 ? 61.647 -43.757 10.632 1.00 23.10 253 LEU A C 1
ATOM 1920 O O . LEU A 1 253 ? 61.170 -44.101 11.716 1.00 20.08 253 LEU A O 1
ATOM 1925 N N . HIS A 1 254 ? 61.352 -44.371 9.492 1.00 20.70 254 HIS A N 1
ATOM 1926 C CA . HIS A 1 254 ? 60.429 -45.494 9.479 1.00 24.48 254 HIS A CA 1
ATOM 1927 C C . HIS A 1 254 ? 61.035 -46.714 10.168 1.00 27.11 254 HIS A C 1
ATOM 1928 O O . HIS A 1 254 ? 60.340 -47.453 10.855 1.00 25.80 254 HIS A O 1
ATOM 1935 N N . GLU A 1 255 ? 62.335 -46.917 9.983 1.00 25.64 255 GLU A N 1
ATOM 1936 C CA . GLU A 1 255 ? 63.013 -48.066 10.569 1.00 26.38 255 GLU A CA 1
ATOM 1937 C C . GLU A 1 255 ? 63.360 -47.843 12.035 1.00 27.38 255 GLU A C 1
ATOM 1938 O O . GLU A 1 255 ? 63.555 -48.799 12.778 1.00 30.23 255 GLU A O 1
ATOM 1944 N N . GLY A 1 256 ? 63.455 -46.581 12.444 1.00 24.33 256 GLY A N 1
ATOM 1945 C CA . GLY A 1 256 ? 63.807 -46.259 13.817 1.00 21.82 256 GLY A CA 1
ATOM 1946 C C . GLY A 1 256 ? 65.306 -46.127 14.017 1.00 23.68 256 GLY A C 1
ATOM 1947 O O . GLY A 1 256 ? 65.780 -46.014 15.145 1.00 24.18 256 GLY A O 1
ATOM 1948 N N . HIS A 1 257 ? 66.056 -46.143 12.920 1.00 18.20 257 HIS A N 1
ATOM 1949 C CA . HIS A 1 257 ? 67.506 -45.978 12.973 1.00 22.81 257 HIS A CA 1
ATOM 1950 C C . HIS A 1 257 ? 68.008 -45.581 11.589 1.00 19.41 257 HIS A C 1
ATOM 1951 O O . HIS A 1 257 ? 67.332 -45.813 10.590 1.00 20.57 257 HIS A O 1
ATOM 1958 N N . ARG A 1 258 ? 69.194 -44.990 11.527 1.00 16.86 258 ARG A N 1
ATOM 1959 C CA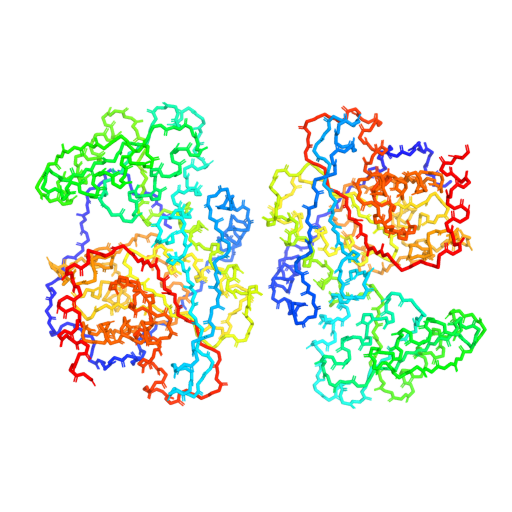 . ARG A 1 258 ? 69.729 -44.566 10.246 1.00 19.30 258 ARG A CA 1
ATOM 1960 C C . ARG A 1 258 ? 69.898 -45.755 9.320 1.00 27.87 258 ARG A C 1
ATOM 1961 O O . ARG A 1 258 ? 70.190 -46.876 9.745 1.00 26.24 258 ARG A O 1
ATOM 1969 N N . VAL A 1 259 ? 69.713 -45.483 8.040 1.00 25.25 259 VAL A N 1
ATOM 1970 C CA . VAL A 1 259 ? 69.696 -46.501 7.017 1.00 22.31 259 VAL A CA 1
ATOM 1971 C C . VAL A 1 259 ? 70.513 -45.967 5.845 1.00 24.44 259 VAL A C 1
ATOM 1972 O O . VAL A 1 259 ? 70.433 -44.785 5.517 1.00 27.97 259 VAL A O 1
ATOM 1976 N N . LYS A 1 260 ? 71.332 -46.814 5.236 1.00 22.98 260 LYS A N 1
ATOM 1977 C CA . LYS A 1 260 ? 72.149 -46.366 4.117 1.00 25.52 260 LYS A CA 1
ATOM 1978 C C . LYS A 1 260 ? 71.603 -46.910 2.797 1.00 26.17 260 LYS A C 1
ATOM 1979 O O . LYS A 1 260 ? 71.604 -48.116 2.574 1.00 30.11 260 LYS A O 1
ATOM 1985 N N . LEU A 1 261 ? 71.139 -46.015 1.931 1.00 23.23 261 LEU A N 1
ATOM 1986 C CA . LEU A 1 261 ? 70.558 -46.408 0.646 1.00 25.00 261 LEU A CA 1
ATOM 1987 C C . LEU A 1 261 ? 71.626 -46.846 -0.346 1.00 23.72 261 LEU A C 1
ATOM 1988 O O . LEU A 1 261 ? 72.640 -46.174 -0.505 1.00 26.65 261 LEU A O 1
ATOM 1993 N N . SER A 1 262 ? 71.388 -47.969 -1.019 1.00 33.17 262 SER A N 1
ATOM 1994 C CA . SER A 1 262 ? 72.377 -48.551 -1.932 1.00 34.42 262 SER A CA 1
ATOM 1995 C C . SER A 1 262 ? 72.678 -47.628 -3.102 1.00 41.22 262 SER A C 1
ATOM 1996 O O . SER A 1 262 ? 73.807 -47.572 -3.595 1.00 47.70 262 SER A O 1
ATOM 1999 N N . ASN A 1 263 ? 71.653 -46.921 -3.560 1.00 25.28 263 ASN A N 1
ATOM 2000 C CA . ASN A 1 263 ? 71.837 -45.880 -4.556 1.00 36.54 263 ASN A CA 1
ATOM 2001 C C . ASN A 1 263 ? 70.703 -44.877 -4.473 1.00 41.56 263 ASN A C 1
ATOM 2002 O O . ASN A 1 263 ? 69.637 -45.166 -3.925 1.00 42.99 263 ASN A O 1
ATOM 2007 N N A VAL A 1 264 ? 70.935 -43.702 -5.045 0.04 27.19 264 VAL A N 1
ATOM 2008 N N B VAL A 1 264 ? 70.944 -43.679 -4.986 0.96 26.91 264 VAL A N 1
ATOM 2009 C CA A VAL A 1 264 ? 70.012 -42.594 -4.902 0.04 27.59 264 VAL A CA 1
ATOM 2010 C CA B VAL A 1 264 ? 69.952 -42.621 -4.911 0.96 27.69 264 VAL A CA 1
ATOM 2011 C C A VAL A 1 264 ? 69.810 -41.906 -6.249 0.04 24.79 264 VAL A C 1
ATOM 2012 C C B VAL A 1 264 ? 69.794 -41.948 -6.259 0.96 24.68 264 VAL A C 1
ATOM 2013 O O A VAL A 1 264 ? 70.765 -41.715 -7.005 0.04 23.69 264 VAL A O 1
ATOM 2014 O O B VAL A 1 264 ? 70.757 -41.797 -7.010 0.96 23.64 264 VAL A O 1
ATOM 2021 N N . ASP A 1 265 ? 68.566 -41.558 -6.563 1.00 24.13 265 ASP A N 1
ATOM 2022 C CA . ASP A 1 265 ? 68.287 -40.798 -7.764 1.00 24.18 265 ASP A CA 1
ATOM 2023 C C . ASP A 1 265 ? 68.960 -39.444 -7.575 1.00 19.89 265 ASP A C 1
ATOM 2024 O O . ASP A 1 265 ? 68.875 -38.861 -6.499 1.00 21.65 265 ASP A O 1
ATOM 2029 N N . THR A 1 266 ? 69.641 -38.954 -8.604 1.00 21.84 266 THR A N 1
ATOM 2030 C CA . THR A 1 266 ? 70.405 -37.711 -8.484 1.00 23.57 266 THR A CA 1
ATOM 2031 C C . THR A 1 266 ? 69.757 -36.486 -9.145 1.00 25.22 266 THR A C 1
ATOM 2032 O O . THR A 1 266 ? 70.374 -35.423 -9.207 1.00 29.13 266 THR A O 1
ATOM 2036 N N . PHE A 1 267 ? 68.528 -36.625 -9.636 1.00 20.66 267 PHE A N 1
ATOM 2037 C CA . PHE A 1 267 ? 67.839 -35.502 -10.281 1.00 22.03 267 PHE A CA 1
ATOM 2038 C C . PHE A 1 267 ? 67.875 -34.248 -9.407 1.00 22.54 267 PHE A C 1
ATOM 2039 O O . PHE A 1 267 ? 68.138 -33.144 -9.894 1.00 18.68 267 PHE A O 1
ATOM 2047 N N . ALA A 1 268 ? 67.600 -34.425 -8.117 1.00 17.56 268 ALA A N 1
ATOM 2048 C CA . ALA A 1 268 ? 67.712 -33.338 -7.150 1.00 16.33 268 ALA A CA 1
ATOM 2049 C C . ALA A 1 268 ? 69.017 -33.541 -6.405 1.00 21.30 268 ALA A C 1
ATOM 2050 O O . ALA A 1 268 ? 69.041 -34.101 -5.312 1.00 22.91 268 ALA A O 1
ATOM 2052 N N . ASP A 1 269 ? 70.103 -33.090 -7.017 1.00 18.94 269 ASP A N 1
ATOM 2053 C CA . ASP A 1 269 ? 71.442 -33.427 -6.564 1.00 24.84 269 ASP A CA 1
ATOM 2054 C C . ASP A 1 269 ? 71.715 -33.060 -5.106 1.00 27.38 269 ASP A C 1
ATOM 2055 O O . ASP A 1 269 ? 72.323 -33.838 -4.370 1.00 27.18 269 ASP A O 1
ATOM 2060 N N . GLY A 1 270 ? 71.256 -31.886 -4.687 1.00 27.57 270 GLY A N 1
ATOM 2061 C CA . GLY A 1 270 ? 71.504 -31.421 -3.332 1.00 19.61 270 GLY A CA 1
ATOM 2062 C C . GLY A 1 270 ? 70.919 -32.307 -2.247 1.00 21.06 270 GLY A C 1
ATOM 2063 O O . GLY A 1 270 ? 71.473 -32.404 -1.154 1.00 26.12 270 GLY A O 1
ATOM 2064 N N . VAL A 1 271 ? 69.790 -32.947 -2.529 1.00 19.78 271 VAL A N 1
ATOM 2065 C CA . VAL A 1 271 ? 69.185 -33.833 -1.539 1.00 22.62 271 VAL A CA 1
ATOM 2066 C C . VAL A 1 271 ? 69.404 -35.318 -1.865 1.00 22.31 271 VAL A C 1
ATOM 2067 O O . VAL A 1 271 ? 68.764 -36.191 -1.280 1.00 25.23 271 VAL A O 1
ATOM 2071 N N . ALA A 1 272 ? 70.325 -35.599 -2.782 1.00 18.60 272 ALA A N 1
ATOM 2072 C CA . ALA A 1 272 ? 70.650 -36.981 -3.142 1.00 25.02 272 ALA A CA 1
ATOM 2073 C C . ALA A 1 272 ? 71.645 -37.557 -2.137 1.00 22.68 272 ALA A C 1
ATOM 2074 O O . ALA A 1 272 ? 72.832 -37.711 -2.426 1.00 22.30 272 ALA A O 1
ATOM 2076 N N . VAL A 1 273 ? 71.154 -37.857 -0.943 1.00 21.20 273 VAL A N 1
ATOM 2077 C CA . VAL A 1 273 ? 72.019 -38.246 0.164 1.00 18.95 273 VAL A CA 1
ATOM 2078 C C . VAL A 1 273 ? 71.660 -39.661 0.583 1.00 19.79 273 VAL A C 1
ATOM 2079 O O . VAL A 1 273 ? 70.502 -39.959 0.867 1.00 22.24 273 VAL A O 1
ATOM 2083 N N . ALA A 1 274 ? 72.654 -40.543 0.579 1.00 26.31 274 ALA A N 1
ATOM 2084 C CA . ALA A 1 274 ? 72.427 -41.955 0.874 1.00 25.93 274 ALA A CA 1
ATOM 2085 C C . ALA A 1 274 ? 72.329 -42.207 2.374 1.00 22.98 274 ALA A C 1
ATOM 2086 O O . ALA A 1 274 ? 71.668 -43.156 2.808 1.00 21.33 274 ALA A O 1
ATOM 2088 N N . LEU A 1 275 ? 72.980 -41.348 3.155 1.00 20.86 275 LEU A N 1
ATOM 2089 C CA . LEU A 1 275 ? 73.078 -41.529 4.602 1.00 22.85 275 LEU A CA 1
ATOM 2090 C C . LEU A 1 275 ? 72.865 -40.192 5.303 1.00 19.70 275 LEU A C 1
ATOM 2091 O O . LEU A 1 275 ? 73.665 -39.269 5.139 1.00 15.51 275 LEU A O 1
ATOM 2096 N N . VAL A 1 276 ? 71.803 -40.081 6.095 1.00 16.39 276 VAL A N 1
ATOM 2097 C CA . VAL A 1 276 ? 71.558 -38.832 6.810 1.00 16.89 276 VAL A CA 1
ATOM 2098 C C . VAL A 1 276 ? 72.522 -38.688 7.986 1.00 20.34 276 VAL A C 1
ATOM 2099 O O . VAL A 1 276 ? 73.214 -39.640 8.357 1.00 19.83 276 VAL A O 1
ATOM 2103 N N . GLY A 1 277 ? 72.573 -37.492 8.559 1.00 16.82 277 GLY A N 1
ATOM 2104 C CA . GLY A 1 277 ? 73.463 -37.215 9.669 1.00 16.20 277 GLY A CA 1
ATOM 2105 C C . GLY A 1 277 ? 73.054 -37.876 10.979 1.00 18.33 277 GLY A C 1
ATOM 2106 O O . GLY A 1 277 ? 71.888 -38.176 11.207 1.00 18.94 277 GLY A O 1
ATOM 2107 N N . GLU A 1 278 ? 74.037 -38.093 11.843 1.00 24.81 278 GLU A N 1
ATOM 2108 C CA . GLU A 1 278 ? 73.824 -38.627 13.183 1.00 26.82 278 GLU A CA 1
ATOM 2109 C C . GLU A 1 278 ? 73.068 -37.621 14.069 1.00 24.03 278 GLU A C 1
ATOM 2110 O O . GLU A 1 278 ? 72.059 -37.960 14.679 1.00 20.72 278 GLU A O 1
ATOM 2116 N N . TYR A 1 279 ? 73.555 -36.384 14.133 1.00 24.30 279 TYR A N 1
ATOM 2117 C CA . TYR A 1 279 ? 72.883 -35.339 14.907 1.00 22.72 279 TYR A CA 1
ATOM 2118 C C . TYR A 1 279 ? 71.506 -35.001 14.336 1.00 22.21 279 TYR A C 1
ATOM 2119 O O . TYR A 1 279 ? 70.554 -34.776 15.084 1.00 20.38 279 TYR A O 1
ATOM 2128 N N . THR A 1 280 ? 71.408 -34.969 13.008 1.00 16.99 280 THR A N 1
ATOM 2129 C CA . THR A 1 280 ? 70.192 -34.507 12.345 1.00 14.43 280 THR A CA 1
ATOM 2130 C C . THR A 1 280 ? 69.066 -35.545 12.369 1.00 16.47 280 THR A C 1
ATOM 2131 O O . THR A 1 280 ? 67.895 -35.196 12.512 1.00 20.82 280 THR A O 1
ATOM 2135 N N . PHE A 1 281 ? 69.414 -36.821 12.246 1.00 17.39 281 PHE A N 1
ATOM 2136 C CA . PHE A 1 281 ? 68.416 -37.873 12.392 1.00 16.46 281 PHE A CA 1
ATOM 2137 C C . PHE A 1 281 ? 67.784 -37.847 13.792 1.00 17.74 281 PHE A C 1
ATOM 2138 O O . PHE A 1 281 ? 66.570 -37.986 13.944 1.00 17.60 281 PHE A O 1
ATOM 2146 N N . ALA A 1 282 ? 68.617 -37.667 14.811 1.00 17.11 282 ALA A N 1
ATOM 2147 C CA . ALA A 1 282 ? 68.136 -37.605 16.190 1.00 20.78 282 ALA A CA 1
ATOM 2148 C C . ALA A 1 282 ? 67.189 -36.417 16.395 1.00 20.80 282 ALA A C 1
ATOM 2149 O O . ALA A 1 282 ? 66.151 -36.543 17.054 1.00 21.09 282 ALA A O 1
ATOM 2151 N N . LYS A 1 283 ? 67.541 -35.269 15.820 1.00 17.51 283 LYS A N 1
ATOM 2152 C CA . LYS A 1 283 ? 66.684 -34.089 15.919 1.00 20.59 283 LYS A CA 1
ATOM 2153 C C . LYS A 1 283 ? 65.350 -34.305 15.209 1.00 19.88 283 LYS A C 1
ATOM 2154 O O . LYS A 1 283 ? 64.312 -33.865 15.696 1.00 17.66 283 LYS A O 1
ATOM 2160 N N . CYS A 1 284 ? 65.372 -35.000 14.073 1.00 19.00 284 CYS A N 1
ATOM 2161 C CA . CYS A 1 284 ? 64.127 -35.302 13.368 1.00 17.51 284 CYS A CA 1
ATOM 2162 C C . CYS A 1 284 ? 63.221 -36.244 14.165 1.00 20.64 284 CYS A C 1
ATOM 2163 O O . CYS A 1 284 ? 62.017 -35.993 14.279 1.00 21.99 284 CYS A O 1
ATOM 2166 N N . GLN A 1 285 ? 63.792 -37.319 14.712 1.00 18.74 285 GLN A N 1
ATOM 2167 C CA . GLN A 1 285 ? 63.046 -38.211 15.609 1.00 21.16 285 GLN A CA 1
ATOM 2168 C C . GLN A 1 285 ? 62.391 -37.419 16.736 1.00 19.87 285 GLN A C 1
ATOM 2169 O O . GLN A 1 285 ? 61.238 -37.645 17.083 1.00 19.79 285 GLN A O 1
ATOM 2175 N N . GLU A 1 286 ? 63.152 -36.498 17.312 1.00 17.79 286 GLU A N 1
ATOM 2176 C CA . GLU A 1 286 ? 62.687 -35.716 18.449 1.00 25.79 286 GLU A CA 1
ATOM 2177 C C . GLU A 1 286 ? 61.591 -34.706 18.111 1.00 23.19 286 GLU A C 1
ATOM 2178 O O . GLU A 1 286 ? 60.703 -34.470 18.926 1.00 24.55 286 GLU A O 1
ATOM 2184 N N . LEU A 1 287 ? 61.641 -34.116 16.917 1.00 20.83 287 LEU A N 1
ATOM 2185 C CA . LEU A 1 287 ? 60.930 -32.854 16.696 1.00 16.49 287 LEU A CA 1
ATOM 2186 C C . LEU A 1 287 ? 59.892 -32.790 15.574 1.00 17.66 287 LEU A C 1
ATOM 2187 O O . LEU A 1 287 ? 58.864 -32.133 15.730 1.00 20.85 287 LEU A O 1
ATOM 2192 N N . ILE A 1 288 ? 60.149 -33.435 14.441 1.00 15.49 288 ILE A N 1
ATOM 2193 C CA . ILE A 1 288 ? 59.340 -33.147 13.256 1.00 15.81 288 ILE A CA 1
ATOM 2194 C C . ILE A 1 288 ? 58.024 -33.911 13.206 1.00 19.22 288 ILE A C 1
ATOM 2195 O O . ILE A 1 288 ? 57.870 -34.942 13.848 1.00 18.98 288 ILE A O 1
ATOM 2200 N N . ASP A 1 289 ? 57.077 -33.388 12.433 1.00 19.49 289 ASP A N 1
ATOM 2201 C CA . ASP A 1 289 ? 55.742 -33.972 12.357 1.00 19.21 289 ASP A CA 1
ATOM 2202 C C . ASP A 1 289 ? 55.663 -35.132 11.374 1.00 20.02 289 ASP A C 1
ATOM 2203 O O . ASP A 1 289 ? 54.761 -35.966 11.456 1.00 20.20 289 ASP A O 1
ATOM 2208 N N . GLY A 1 290 ? 56.599 -35.178 10.436 1.00 15.75 290 GLY A N 1
ATOM 2209 C CA . GLY A 1 290 ? 56.602 -36.240 9.455 1.00 17.88 290 GLY A CA 1
ATOM 2210 C C . GLY A 1 290 ? 57.280 -35.850 8.161 1.00 19.17 290 GLY A C 1
ATOM 2211 O O . GLY A 1 290 ? 57.931 -34.810 8.071 1.00 18.21 290 GLY A O 1
ATOM 2212 N N . MET A 1 291 ? 57.116 -36.703 7.156 1.00 16.73 291 MET A N 1
ATOM 2213 C CA . MET A 1 291 ? 57.783 -36.535 5.883 1.00 16.03 291 MET A CA 1
ATOM 2214 C C . MET A 1 291 ? 56.774 -36.615 4.751 1.00 19.09 291 MET A C 1
ATOM 2215 O O . MET A 1 291 ? 55.709 -37.221 4.886 1.00 16.66 291 MET A O 1
ATOM 2220 N N . VAL A 1 292 ? 57.133 -36.000 3.632 1.00 18.34 292 VAL A N 1
ATOM 2221 C CA . VAL A 1 292 ? 56.317 -36.002 2.430 1.00 15.12 292 VAL A CA 1
ATOM 2222 C C . VAL A 1 292 ? 57.253 -36.309 1.253 1.00 14.84 292 VAL A C 1
ATOM 2223 O O . VAL A 1 292 ? 58.405 -35.864 1.231 1.00 16.38 292 VAL A O 1
ATOM 2227 N N . LEU A 1 293 ? 56.778 -37.111 0.306 1.00 16.95 293 LEU A N 1
ATOM 2228 C CA . LEU A 1 293 ? 57.597 -37.529 -0.830 1.00 18.12 293 LEU A CA 1
ATOM 2229 C C . LEU A 1 293 ? 57.081 -36.890 -2.111 1.00 20.07 293 LEU A C 1
ATOM 2230 O O . LEU A 1 293 ? 55.872 -36.689 -2.273 1.00 17.17 293 LEU A O 1
ATOM 2235 N N . VAL A 1 294 ? 58.002 -36.562 -3.009 1.00 15.61 294 VAL A N 1
ATOM 2236 C CA . VAL A 1 294 ? 57.643 -35.995 -4.302 1.00 16.88 294 VAL A CA 1
ATOM 2237 C C . VAL A 1 294 ? 58.426 -36.700 -5.400 1.00 19.26 294 VAL A C 1
ATOM 2238 O O . VAL A 1 294 ? 59.495 -37.260 -5.145 1.00 18.37 294 VAL A O 1
ATOM 2242 N N . ALA A 1 295 ? 57.882 -36.686 -6.614 1.00 16.37 295 ALA A N 1
ATOM 2243 C CA . ALA A 1 295 ? 58.552 -37.280 -7.761 1.00 17.83 295 ALA A CA 1
ATOM 2244 C C . ALA A 1 295 ? 59.186 -36.187 -8.613 1.00 19.92 295 ALA A C 1
ATOM 2245 O O . ALA A 1 295 ? 58.875 -35.008 -8.452 1.00 17.26 295 ALA A O 1
ATOM 2247 N N . ASN A 1 296 ? 60.063 -36.582 -9.529 1.00 17.33 296 ASN A N 1
ATOM 2248 C CA . ASN A 1 296 ? 60.767 -35.620 -10.367 1.00 16.22 296 ASN A CA 1
ATOM 2249 C C . ASN A 1 296 ? 59.850 -34.731 -11.218 1.00 21.36 296 ASN A C 1
ATOM 2250 O O . ASN A 1 296 ? 60.171 -33.564 -11.464 1.00 18.09 296 ASN A O 1
ATOM 2255 N N . ASP A 1 297 ? 58.705 -35.259 -11.648 1.00 14.62 297 ASP A N 1
ATOM 2256 C CA . ASP A 1 297 ? 57.749 -34.418 -12.365 1.00 17.27 297 ASP A CA 1
ATOM 2257 C C . ASP A 1 297 ? 57.122 -33.344 -11.462 1.00 15.48 297 ASP A C 1
ATOM 2258 O O . ASP A 1 297 ? 56.852 -32.235 -11.909 1.00 14.77 297 ASP A O 1
ATOM 2263 N N . GLY A 1 298 ? 56.910 -33.675 -10.191 1.00 17.28 298 GLY A N 1
ATOM 2264 C CA . GLY A 1 298 ? 56.367 -32.724 -9.237 1.00 12.94 298 GLY A CA 1
ATOM 2265 C C . GLY A 1 298 ? 57.386 -31.649 -8.914 1.00 16.76 298 GLY A C 1
ATOM 2266 O O . GLY A 1 298 ? 57.056 -30.470 -8.800 1.00 17.62 298 GLY A O 1
ATOM 2267 N N . ILE A 1 299 ? 58.637 -32.066 -8.760 1.00 17.33 299 ILE A N 1
ATOM 2268 C CA . ILE A 1 299 ? 59.739 -31.141 -8.545 1.00 16.82 299 ILE A CA 1
ATOM 2269 C C . ILE A 1 299 ? 59.845 -30.172 -9.724 1.00 17.83 299 ILE A C 1
ATOM 2270 O O . ILE A 1 299 ? 59.934 -28.956 -9.536 1.00 17.58 299 ILE A O 1
ATOM 2275 N N . SER A 1 300 ? 59.820 -30.716 -10.940 1.00 15.05 300 SER A N 1
ATOM 2276 C CA . SER A 1 300 ? 59.908 -29.900 -12.147 1.00 12.76 300 SER A CA 1
ATOM 2277 C C . SER A 1 300 ? 58.732 -28.936 -12.295 1.00 14.66 300 SER A C 1
ATOM 2278 O O . SER A 1 300 ? 58.907 -27.801 -12.740 1.00 15.13 300 SER A O 1
ATOM 2281 N N . ALA A 1 301 ? 57.538 -29.383 -11.922 1.00 14.10 301 ALA A N 1
ATOM 2282 C CA . ALA A 1 301 ? 56.361 -28.530 -12.004 1.00 15.80 301 ALA A CA 1
ATOM 2283 C C . ALA A 1 301 ? 56.449 -27.381 -10.994 1.00 17.09 301 ALA A C 1
ATOM 2284 O O . ALA A 1 301 ? 55.910 -26.300 -11.223 1.00 17.40 301 ALA A O 1
ATOM 2286 N N . ALA A 1 302 ? 57.126 -27.619 -9.875 1.00 14.02 302 ALA A N 1
ATOM 2287 C CA . ALA A 1 302 ? 57.330 -26.572 -8.876 1.00 17.46 302 ALA A CA 1
ATOM 2288 C C . ALA A 1 302 ? 58.316 -25.512 -9.376 1.00 17.03 302 ALA A C 1
ATOM 2289 O O . ALA A 1 302 ? 58.161 -24.332 -9.082 1.00 18.06 302 ALA A O 1
ATOM 2291 N N . ILE A 1 303 ? 59.332 -25.936 -10.122 1.00 13.53 303 ILE A N 1
ATOM 2292 C CA . ILE A 1 303 ? 60.246 -24.992 -10.760 1.00 15.41 303 ILE A CA 1
ATOM 2293 C C . ILE A 1 303 ? 59.473 -24.095 -11.747 1.00 17.78 303 ILE A C 1
ATOM 2294 O O . ILE A 1 303 ? 59.671 -22.880 -11.792 1.00 14.54 303 ILE A O 1
ATOM 2299 N N . LYS A 1 304 ? 58.573 -24.700 -12.516 1.00 17.15 304 LYS A N 1
ATOM 2300 C CA . LYS A 1 304 ? 57.708 -23.943 -13.420 1.00 17.31 304 LYS A CA 1
ATOM 2301 C C . LYS A 1 304 ? 56.778 -22.988 -12.665 1.00 21.22 304 LYS A C 1
ATOM 2302 O O . LYS A 1 304 ? 56.564 -21.849 -13.100 1.00 18.17 304 LYS A O 1
ATOM 2308 N N . ASP A 1 305 ? 56.221 -23.453 -11.546 1.00 13.90 305 ASP A N 1
ATOM 2309 C CA . ASP A 1 305 ? 55.339 -22.621 -10.728 1.00 15.63 305 ASP A CA 1
ATOM 2310 C C . ASP A 1 305 ? 56.032 -21.323 -10.329 1.00 19.95 305 ASP A C 1
ATOM 2311 O O . ASP A 1 305 ? 55.464 -20.234 -10.447 1.00 17.84 305 ASP A O 1
ATOM 2316 N N . VAL A 1 306 ? 57.262 -21.447 -9.844 1.00 14.38 306 VAL A N 1
ATOM 2317 C CA . VAL A 1 306 ? 57.991 -20.284 -9.362 1.00 17.17 306 VAL A CA 1
ATOM 2318 C C . VAL A 1 306 ? 58.416 -19.388 -10.524 1.00 16.48 306 VAL A C 1
ATOM 2319 O O . VAL A 1 306 ? 58.403 -18.168 -10.408 1.00 19.17 306 VAL A O 1
ATOM 2323 N N . TYR A 1 307 ? 58.766 -19.999 -11.650 1.00 15.16 307 TYR A N 1
ATOM 2324 C CA . TYR A 1 307 ? 59.032 -19.247 -12.863 1.00 12.84 307 TYR A CA 1
ATOM 2325 C C . TYR A 1 307 ? 57.797 -18.431 -13.242 1.00 18.08 307 TYR A C 1
ATOM 2326 O O . TYR A 1 307 ? 57.901 -17.271 -13.641 1.00 18.73 307 TYR A O 1
ATOM 2335 N N . ASP A 1 308 ? 56.627 -19.047 -13.121 1.00 15.02 308 ASP A N 1
ATOM 2336 C CA . ASP A 1 308 ? 55.390 -18.406 -13.537 1.00 18.09 308 ASP A CA 1
ATOM 2337 C C . ASP A 1 308 ? 55.042 -17.220 -12.635 1.00 18.03 308 ASP A C 1
ATOM 2338 O O . ASP A 1 308 ? 54.274 -16.350 -13.028 1.00 17.44 308 ASP A O 1
ATOM 2343 N N . GLU A 1 309 ? 55.613 -17.184 -11.433 1.00 16.16 309 GLU A N 1
ATOM 2344 C CA . GLU A 1 309 ? 55.393 -16.058 -10.526 1.00 18.72 309 GLU A CA 1
ATOM 2345 C C . GLU A 1 309 ? 56.242 -14.848 -10.914 1.00 20.43 309 GLU A C 1
ATOM 2346 O O . GLU A 1 309 ? 55.725 -13.736 -10.990 1.00 24.72 309 GLU A O 1
ATOM 2352 N N . GLY A 1 310 ? 57.538 -15.063 -11.154 1.00 18.70 310 GLY A N 1
ATOM 2353 C CA . GLY A 1 310 ? 58.462 -13.956 -11.367 1.00 19.28 310 GLY A CA 1
ATOM 2354 C C . GLY A 1 310 ? 59.661 -14.207 -12.271 1.00 19.36 310 GLY A C 1
ATOM 2355 O O . GLY A 1 310 ? 60.595 -13.405 -12.298 1.00 19.26 310 GLY A O 1
ATOM 2356 N N . ARG A 1 311 ? 59.638 -15.321 -13.001 1.00 14.45 311 ARG A N 1
ATOM 2357 C CA . ARG A 1 311 ? 60.678 -15.674 -13.971 1.00 13.08 311 ARG A CA 1
ATOM 2358 C C . ARG A 1 311 ? 62.039 -15.996 -13.341 1.00 17.00 311 ARG A C 1
ATOM 2359 O O . ARG A 1 311 ? 63.066 -15.980 -14.029 1.00 16.79 311 ARG A O 1
ATOM 2367 N N . ASN A 1 312 ? 62.037 -16.275 -12.039 1.00 14.86 312 ASN A N 1
ATOM 2368 C CA . ASN A 1 312 ? 63.202 -16.813 -11.341 1.00 15.70 312 ASN A CA 1
ATOM 2369 C C . ASN A 1 312 ? 63.255 -18.333 -11.493 1.00 14.25 312 ASN A C 1
ATOM 2370 O O . ASN A 1 312 ? 62.229 -19.006 -11.413 1.00 15.68 312 ASN A O 1
ATOM 2375 N N . ILE A 1 313 ? 64.451 -18.875 -11.675 1.00 15.15 313 ILE A N 1
ATOM 2376 C CA . ILE A 1 313 ? 64.631 -20.317 -11.731 1.00 12.52 313 ILE A CA 1
ATOM 2377 C C . ILE A 1 313 ? 65.246 -20.858 -10.438 1.00 20.34 313 ILE A C 1
ATOM 2378 O O . ILE A 1 313 ? 66.314 -20.412 -10.011 1.00 17.70 313 ILE A O 1
ATOM 2383 N N . LEU A 1 314 ? 64.563 -21.808 -9.807 1.00 16.93 314 LEU A N 1
ATOM 2384 C CA . LEU A 1 314 ? 65.143 -22.545 -8.687 1.00 14.17 314 LEU A CA 1
ATOM 2385 C C . LEU A 1 314 ? 65.848 -23.801 -9.191 1.00 18.86 314 LEU A C 1
ATOM 2386 O O . LEU A 1 314 ? 65.489 -24.342 -10.240 1.00 18.50 314 LEU A O 1
ATOM 2391 N N . GLU A 1 315 ? 66.844 -24.280 -8.453 1.00 16.42 315 GLU A N 1
ATOM 2392 C CA . GLU A 1 315 ? 67.403 -25.587 -8.781 1.00 17.92 315 GLU A CA 1
ATOM 2393 C C . GLU A 1 315 ? 66.442 -26.677 -8.280 1.00 13.31 315 GLU A C 1
ATOM 2394 O O . GLU A 1 315 ? 65.562 -26.410 -7.461 1.00 13.08 315 GLU A O 1
ATOM 2400 N N . THR A 1 316 ? 66.593 -27.895 -8.787 1.00 17.81 316 THR A N 1
ATOM 2401 C CA . THR A 1 316 ? 65.690 -28.990 -8.428 1.00 14.51 316 THR A CA 1
ATOM 2402 C C . THR A 1 316 ? 65.548 -29.189 -6.907 1.00 16.43 316 THR A C 1
ATOM 2403 O O . THR A 1 316 ? 64.433 -29.292 -6.390 1.00 17.57 316 THR A O 1
ATOM 2407 N N . SER A 1 317 ? 66.668 -29.238 -6.192 1.00 14.51 317 SER A N 1
ATOM 2408 C CA . SER A 1 317 ? 66.629 -29.350 -4.729 1.00 17.45 317 SER A CA 1
ATOM 2409 C C . SER A 1 317 ? 65.936 -28.153 -4.087 1.00 17.99 317 SER A C 1
ATOM 2410 O O . SER A 1 317 ? 65.292 -28.286 -3.046 1.00 15.83 317 SER A O 1
ATOM 2413 N N . GLY A 1 318 ? 66.077 -26.984 -4.709 1.00 15.01 318 GLY A N 1
ATOM 2414 C CA . GLY A 1 318 ? 65.474 -25.771 -4.193 1.00 10.75 318 GLY A CA 1
ATOM 2415 C C . GLY A 1 318 ? 63.965 -25.744 -4.341 1.00 15.66 318 GLY A C 1
ATOM 2416 O O . GLY A 1 318 ? 63.289 -25.047 -3.586 1.00 17.71 318 GLY A O 1
ATOM 2417 N N . ALA A 1 319 ? 63.441 -26.503 -5.308 1.00 14.74 319 ALA A N 1
ATOM 2418 C CA . ALA A 1 319 ? 61.997 -26.563 -5.568 1.00 13.21 319 ALA A CA 1
ATOM 2419 C C . ALA A 1 319 ? 61.303 -27.734 -4.861 1.00 13.46 319 ALA A C 1
ATOM 2420 O O . ALA A 1 319 ? 60.078 -27.796 -4.813 1.00 15.17 319 ALA A O 1
ATOM 2422 N N . VAL A 1 320 ? 62.087 -28.648 -4.296 1.00 16.03 320 VAL A N 1
ATOM 2423 C CA . VAL A 1 320 ? 61.534 -29.831 -3.634 1.00 14.28 320 VAL A CA 1
ATOM 2424 C C . VAL A 1 320 ? 60.465 -29.511 -2.583 1.00 17.36 320 VAL A C 1
ATOM 2425 O O . VAL A 1 320 ? 59.389 -30.114 -2.583 1.00 17.38 320 VAL A O 1
ATOM 2429 N N . ALA A 1 321 ? 60.743 -28.562 -1.695 1.00 13.45 321 ALA A N 1
ATOM 2430 C CA . ALA A 1 321 ? 59.792 -28.275 -0.620 1.00 16.09 321 ALA A CA 1
ATOM 2431 C C . ALA A 1 321 ? 58.527 -27.598 -1.144 1.00 14.11 321 ALA A C 1
ATOM 2432 O O . ALA A 1 321 ? 57.450 -27.773 -0.583 1.00 16.24 321 ALA A O 1
ATOM 2434 N N A ILE A 1 322 ? 58.665 -26.827 -2.221 0.61 13.82 322 ILE A N 1
ATOM 2435 N N B ILE A 1 322 ? 58.656 -26.835 -2.226 0.39 13.98 322 ILE A N 1
ATOM 2436 C CA A ILE A 1 322 ? 57.512 -26.202 -2.864 0.61 12.76 322 ILE A CA 1
ATOM 2437 C CA B ILE A 1 322 ? 57.493 -26.210 -2.849 0.39 12.85 322 ILE A CA 1
ATOM 2438 C C A ILE A 1 322 ? 56.584 -27.282 -3.427 0.61 17.44 322 ILE A C 1
ATOM 2439 C C B ILE A 1 322 ? 56.574 -27.275 -3.450 0.39 17.47 322 ILE A C 1
ATOM 2440 O O A ILE A 1 322 ? 55.362 -27.219 -3.256 0.61 16.71 322 ILE A O 1
ATOM 2441 O O B ILE A 1 322 ? 55.349 -27.192 -3.329 0.39 16.37 322 ILE A O 1
ATOM 2450 N N . ALA A 1 323 ? 57.172 -28.273 -4.097 1.00 13.83 323 ALA A N 1
ATOM 2451 C CA . ALA A 1 323 ? 56.415 -29.410 -4.616 1.00 16.08 323 ALA A CA 1
ATOM 2452 C C . ALA A 1 323 ? 55.696 -30.144 -3.477 1.00 16.38 323 ALA A C 1
ATOM 2453 O O . ALA A 1 323 ? 54.512 -30.475 -3.579 1.00 18.36 323 ALA A O 1
ATOM 2455 N N . GLY A 1 324 ? 56.417 -30.388 -2.390 1.00 13.51 324 GLY A N 1
ATOM 2456 C CA . GLY A 1 324 ? 55.846 -31.058 -1.237 1.00 15.90 324 GLY A CA 1
ATOM 2457 C C . GLY A 1 324 ? 54.701 -30.292 -0.600 1.00 15.96 324 GLY A C 1
ATOM 2458 O O . GLY A 1 324 ? 53.650 -30.869 -0.321 1.00 19.79 324 GLY A O 1
ATOM 2459 N N . ALA A 1 325 ? 54.911 -28.997 -0.360 1.00 16.96 325 ALA A N 1
ATOM 2460 C CA . ALA A 1 325 ? 53.888 -28.118 0.216 1.00 13.91 325 ALA A CA 1
ATOM 2461 C C . ALA A 1 325 ? 52.626 -28.070 -0.646 1.00 19.52 325 ALA A C 1
ATOM 2462 O O . ALA A 1 325 ? 51.502 -28.200 -0.145 1.00 19.13 325 ALA A O 1
ATOM 2464 N N . ALA A 1 326 ? 52.814 -27.879 -1.946 1.00 13.88 326 ALA A N 1
ATOM 2465 C CA . ALA A 1 326 ? 51.683 -27.803 -2.869 1.00 18.70 326 ALA A CA 1
ATOM 2466 C C . ALA A 1 326 ? 50.864 -29.099 -2.868 1.00 17.65 326 ALA A C 1
ATOM 2467 O O . ALA A 1 326 ? 49.637 -29.069 -2.784 1.00 19.42 326 ALA A O 1
ATOM 2469 N N . ALA A 1 327 ? 51.556 -30.233 -2.951 1.00 18.06 327 ALA A N 1
ATOM 2470 C CA . ALA A 1 327 ? 50.907 -31.540 -2.995 1.00 19.89 327 ALA A CA 1
ATOM 2471 C C . ALA A 1 327 ? 50.143 -31.808 -1.704 1.00 20.61 327 ALA A C 1
ATOM 2472 O O . ALA A 1 327 ? 49.029 -32.319 -1.719 1.00 20.77 327 ALA A O 1
ATOM 2474 N N . TYR A 1 328 ? 50.755 -31.451 -0.585 1.00 19.95 328 TYR A N 1
ATOM 2475 C CA . TYR A 1 328 ? 50.130 -31.610 0.717 1.00 18.10 328 TYR A CA 1
ATOM 2476 C C . TYR A 1 328 ? 48.830 -30.800 0.804 1.00 20.14 328 TYR A C 1
ATOM 2477 O O . TYR A 1 328 ? 47.815 -31.291 1.292 1.00 19.28 328 TYR A O 1
ATOM 2486 N N . CYS A 1 329 ? 48.868 -29.559 0.325 1.00 21.15 329 CYS A N 1
ATOM 2487 C CA . CYS A 1 329 ? 47.690 -28.692 0.325 1.00 23.59 329 CYS A CA 1
ATOM 2488 C C . CYS A 1 329 ? 46.540 -29.294 -0.477 1.00 26.92 329 CYS A C 1
ATOM 2489 O O . CYS A 1 329 ? 45.387 -29.262 -0.050 1.00 23.91 329 CYS A O 1
ATOM 2492 N N . GLU A 1 330 ? 46.859 -29.846 -1.640 1.00 23.14 330 GLU A N 1
ATOM 2493 C CA . GLU A 1 330 ? 45.839 -30.463 -2.476 1.00 30.15 330 GLU A CA 1
ATOM 2494 C C . GLU A 1 330 ? 45.332 -31.781 -1.897 1.00 34.75 330 GLU A C 1
ATOM 2495 O O . GLU A 1 330 ? 44.139 -32.065 -1.962 1.00 30.04 330 GLU A O 1
ATOM 2501 N N . PHE A 1 331 ? 46.230 -32.576 -1.319 1.00 27.37 331 PHE A N 1
ATOM 2502 C CA . PHE A 1 331 ? 45.834 -33.865 -0.771 1.00 21.86 331 PHE A CA 1
ATOM 2503 C C . PHE A 1 331 ? 44.899 -33.711 0.424 1.00 28.41 331 PHE A C 1
ATOM 2504 O O . PHE A 1 331 ? 43.939 -34.463 0.566 1.00 27.80 331 PHE A O 1
ATOM 2512 N N . TYR A 1 332 ? 45.183 -32.736 1.282 1.00 28.00 332 TYR A N 1
ATOM 2513 C CA . TYR A 1 332 ? 44.388 -32.534 2.489 1.00 26.47 332 TYR A CA 1
ATOM 2514 C C . TYR A 1 332 ? 43.344 -31.424 2.357 1.00 23.53 332 TYR A C 1
ATOM 2515 O O . TYR A 1 332 ? 42.699 -31.054 3.336 1.00 28.53 332 TYR A O 1
ATOM 2524 N N . LYS A 1 333 ? 43.178 -30.900 1.147 1.00 28.50 333 LYS A N 1
ATOM 2525 C CA . LYS A 1 333 ? 42.229 -29.814 0.906 1.00 31.41 333 LYS A CA 1
ATOM 2526 C C . LYS A 1 333 ? 42.371 -28.675 1.916 1.00 28.52 333 LYS A C 1
ATOM 2527 O O . LYS A 1 333 ? 41.380 -28.149 2.424 1.00 28.48 333 LYS A O 1
ATOM 2533 N N . ILE A 1 334 ? 43.611 -28.305 2.206 1.00 29.52 334 ILE A N 1
ATOM 2534 C CA . ILE A 1 334 ? 43.884 -27.181 3.085 1.00 25.42 334 ILE A CA 1
ATOM 2535 C C . ILE A 1 334 ? 43.324 -25.909 2.456 1.00 28.18 334 ILE A C 1
ATOM 2536 O O . ILE A 1 334 ? 43.514 -25.668 1.268 1.00 23.51 334 ILE A O 1
ATOM 2541 N N . LYS A 1 335 ? 42.624 -25.110 3.255 1.00 28.71 335 LYS A N 1
ATOM 2542 C CA . LYS A 1 335 ? 42.059 -23.850 2.789 1.00 26.56 335 LYS A CA 1
ATOM 2543 C C . LYS A 1 335 ? 42.308 -22.735 3.797 1.00 26.94 335 LYS A C 1
ATOM 2544 O O . LYS A 1 335 ? 42.187 -22.939 5.003 1.00 23.25 335 LYS A O 1
ATOM 2550 N N . ASN A 1 336 ? 42.668 -21.561 3.291 1.00 24.39 336 ASN A N 1
ATOM 2551 C CA . ASN A 1 336 ? 42.816 -20.372 4.123 1.00 29.91 336 ASN A CA 1
ATOM 2552 C C . ASN A 1 336 ? 43.753 -20.543 5.312 1.00 30.13 336 ASN A C 1
ATOM 2553 O O . ASN A 1 336 ? 43.463 -20.065 6.408 1.00 32.32 336 ASN A O 1
ATOM 2558 N N . GLU A 1 337 ? 44.872 -21.225 5.089 1.00 22.96 337 GLU A N 1
ATOM 2559 C CA . GLU A 1 337 ? 45.904 -21.368 6.108 1.00 28.31 337 GLU A CA 1
ATOM 2560 C C . GLU A 1 337 ? 47.198 -20.789 5.573 1.00 25.41 337 GLU A C 1
ATOM 2561 O O . GLU A 1 337 ? 47.377 -20.686 4.357 1.00 20.93 337 GLU A O 1
ATOM 2567 N N . ASN A 1 338 ? 48.099 -20.422 6.482 1.00 21.92 338 ASN A N 1
ATOM 2568 C CA . ASN A 1 338 ? 49.441 -20.005 6.102 1.00 17.33 338 ASN A CA 1
ATOM 2569 C C . ASN A 1 338 ? 50.345 -21.215 5.903 1.00 20.17 338 ASN A C 1
ATOM 2570 O O . ASN A 1 338 ? 50.462 -22.067 6.787 1.00 16.79 338 ASN A O 1
ATOM 2575 N N . ILE A 1 339 ? 50.977 -21.281 4.736 1.00 18.12 339 ILE A N 1
ATOM 2576 C CA . ILE A 1 339 ? 51.866 -22.379 4.384 1.00 16.08 339 ILE A CA 1
ATOM 2577 C C . ILE A 1 339 ? 53.203 -21.801 3.953 1.00 16.96 339 ILE A C 1
ATOM 2578 O O . ILE A 1 339 ? 53.245 -20.858 3.164 1.00 16.18 339 ILE A O 1
ATOM 2583 N N . VAL A 1 340 ? 54.295 -22.353 4.474 1.00 13.48 340 VAL A N 1
ATOM 2584 C CA . VAL A 1 340 ? 55.621 -21.894 4.077 1.00 15.36 340 VAL A CA 1
ATOM 2585 C C . VAL A 1 340 ? 56.420 -23.031 3.461 1.00 13.35 340 VAL A C 1
ATOM 2586 O O . VAL A 1 340 ? 56.426 -24.138 3.979 1.00 16.14 340 VAL A O 1
ATOM 2590 N N . ALA A 1 341 ? 57.083 -22.749 2.346 1.00 14.45 341 ALA A N 1
ATOM 2591 C CA . ALA A 1 341 ? 58.009 -23.691 1.740 1.00 11.83 341 ALA A CA 1
ATOM 2592 C C . ALA A 1 341 ? 59.352 -23.001 1.576 1.00 14.99 341 ALA A C 1
ATOM 2593 O O . ALA A 1 341 ? 59.417 -21.824 1.232 1.00 15.16 341 ALA A O 1
ATOM 2595 N N . ILE A 1 342 ? 60.434 -23.723 1.829 1.00 18.36 342 ILE A N 1
ATOM 2596 C CA . ILE A 1 342 ? 61.747 -23.117 1.700 1.00 14.22 342 ILE A CA 1
ATOM 2597 C C . ILE A 1 342 ? 62.367 -23.360 0.325 1.00 15.66 342 ILE A C 1
ATOM 2598 O O . ILE A 1 342 ? 62.606 -24.502 -0.058 1.00 15.94 342 ILE A O 1
ATOM 2603 N N . ALA A 1 343 ? 62.599 -22.275 -0.414 1.00 17.91 343 ALA A N 1
ATOM 2604 C CA . ALA A 1 343 ? 63.358 -22.319 -1.665 1.00 15.10 343 ALA A CA 1
ATOM 2605 C C . ALA A 1 343 ? 64.837 -22.275 -1.308 1.00 15.13 343 ALA A C 1
ATOM 2606 O O . ALA A 1 343 ? 65.388 -21.209 -1.019 1.00 16.71 343 ALA A O 1
ATOM 2608 N N . SER A 1 344 ? 65.477 -23.437 -1.313 1.00 14.88 344 SER A N 1
ATOM 2609 C CA . SER A 1 344 ? 66.762 -23.587 -0.636 1.00 19.26 344 SER A CA 1
ATOM 2610 C C . SER A 1 344 ? 67.985 -23.217 -1.466 1.00 14.08 344 SER A C 1
ATOM 2611 O O . SER A 1 344 ? 69.040 -22.941 -0.913 1.00 17.74 344 SER A O 1
ATOM 2614 N N . GLY A 1 345 ? 67.852 -23.218 -2.785 1.00 16.24 345 GLY A N 1
ATOM 2615 C CA . GLY A 1 345 ? 68.977 -22.879 -3.634 1.00 14.74 345 GLY A CA 1
ATOM 2616 C C . GLY A 1 345 ? 68.611 -22.698 -5.093 1.00 18.87 345 GLY A C 1
ATOM 2617 O O . GLY A 1 345 ? 67.526 -23.097 -5.532 1.00 14.31 345 GLY A O 1
ATOM 2618 N N . ALA A 1 346 ? 69.530 -22.095 -5.842 1.00 16.15 346 ALA A N 1
ATOM 2619 C CA . ALA A 1 346 ? 69.333 -21.847 -7.258 1.00 17.95 346 ALA A CA 1
ATOM 2620 C C . ALA A 1 346 ? 70.653 -21.915 -8.024 1.00 22.84 346 ALA A C 1
ATOM 2621 O O . ALA A 1 346 ? 70.961 -21.027 -8.820 1.00 25.29 346 ALA A O 1
ATOM 2623 N N . ASN A 1 347 ? 71.434 -22.961 -7.773 1.00 17.20 347 ASN A N 1
ATOM 2624 C CA . ASN A 1 347 ? 72.645 -23.214 -8.551 1.00 24.51 347 ASN A CA 1
ATOM 2625 C C . ASN A 1 347 ? 72.476 -24.439 -9.435 1.00 24.99 347 ASN A C 1
ATOM 2626 O O . ASN A 1 347 ? 72.824 -25.556 -9.056 1.00 40.95 347 ASN A O 1
ATOM 2631 N N . MET A 1 348 ? 71.911 -24.221 -10.609 1.00 24.03 348 MET A N 1
ATOM 2632 C CA . MET A 1 348 ? 71.629 -25.303 -11.528 1.00 21.48 348 MET A CA 1
ATOM 2633 C C . MET A 1 348 ? 72.191 -24.914 -12.879 1.00 22.06 348 MET A C 1
ATOM 2634 O O . MET A 1 348 ? 72.088 -23.756 -13.284 1.00 17.96 348 MET A O 1
ATOM 2639 N N . ASP A 1 349 ? 72.817 -25.865 -13.561 1.00 22.48 349 ASP A N 1
ATOM 2640 C CA A ASP A 1 349 ? 73.294 -25.622 -14.915 0.39 22.84 349 ASP A CA 1
ATOM 2641 C CA B ASP A 1 349 ? 73.292 -25.629 -14.915 0.61 22.81 349 ASP A CA 1
ATOM 2642 C C . ASP A 1 349 ? 72.099 -25.292 -15.795 1.00 23.33 349 ASP A C 1
ATOM 2643 O O . ASP A 1 349 ? 71.067 -25.967 -15.739 1.00 17.86 349 ASP A O 1
ATOM 2652 N N . PHE A 1 350 ? 72.236 -24.240 -16.592 1.00 18.29 350 PHE A N 1
ATOM 2653 C CA . PHE A 1 350 ? 71.175 -23.820 -17.498 1.00 21.34 350 PHE A CA 1
ATOM 2654 C C . PHE A 1 350 ? 70.607 -25.000 -18.310 1.00 21.08 350 PHE A C 1
ATOM 2655 O O . PHE A 1 350 ? 69.384 -25.135 -18.468 1.00 16.72 350 PHE A O 1
ATOM 2663 N N . SER A 1 351 ? 71.496 -25.861 -18.798 1.00 16.33 351 SER A N 1
ATOM 2664 C CA . SER A 1 351 ? 71.113 -26.948 -19.700 1.00 23.15 351 SER A CA 1
ATOM 2665 C C . SER A 1 351 ? 70.171 -27.982 -19.059 1.00 24.91 351 SER A C 1
ATOM 2666 O O . SER A 1 351 ? 69.442 -28.687 -19.763 1.00 19.16 351 SER A O 1
ATOM 2669 N N . LYS A 1 352 ? 70.179 -28.067 -17.732 1.00 17.29 352 LYS A N 1
ATOM 2670 C CA . LYS A 1 352 ? 69.273 -28.975 -17.032 1.00 20.28 352 LYS A CA 1
ATOM 2671 C C . LYS A 1 352 ? 67.793 -28.621 -17.234 1.00 18.83 352 LYS A C 1
ATOM 2672 O O . LYS A 1 352 ? 66.916 -29.463 -17.028 1.00 21.60 352 LYS A O 1
ATOM 2678 N N . LEU A 1 353 ? 67.514 -27.384 -17.641 1.00 15.16 353 LEU A N 1
ATOM 2679 C CA . LEU A 1 353 ? 66.137 -26.974 -17.923 1.00 19.02 353 LEU A CA 1
ATOM 2680 C C . LEU A 1 353 ? 65.542 -27.759 -19.100 1.00 16.64 353 LEU A C 1
ATOM 2681 O O . LEU A 1 353 ? 64.322 -27.827 -19.258 1.00 21.15 353 LEU A O 1
ATOM 2686 N N . HIS A 1 354 ? 66.407 -28.342 -19.921 1.00 16.22 354 HIS A N 1
ATOM 2687 C CA . HIS A 1 354 ? 65.966 -29.245 -20.987 1.00 22.14 354 HIS A CA 1
ATOM 2688 C C . HIS A 1 354 ? 65.148 -30.410 -20.405 1.00 20.58 354 HIS A C 1
ATOM 2689 O O . HIS A 1 354 ? 64.035 -30.684 -20.851 1.00 20.21 354 HIS A O 1
ATOM 2696 N N . LYS A 1 355 ? 65.693 -31.086 -19.399 1.00 16.99 355 LYS A N 1
ATOM 2697 C CA . LYS A 1 355 ? 64.960 -32.161 -18.719 1.00 20.36 355 LYS A CA 1
ATOM 2698 C C . LYS A 1 355 ? 63.791 -31.618 -17.886 1.00 18.03 355 LYS A C 1
ATOM 2699 O O . LYS A 1 355 ? 62.697 -32.179 -17.900 1.00 19.89 355 LYS A O 1
ATOM 2705 N N . VAL A 1 356 ? 64.011 -30.513 -17.181 1.00 19.72 356 VAL A N 1
ATOM 2706 C CA . VAL A 1 356 ? 62.958 -29.940 -16.342 1.00 15.09 356 VAL A CA 1
ATOM 2707 C C . VAL A 1 356 ? 61.697 -29.550 -17.129 1.00 16.34 356 VAL A C 1
ATOM 2708 O O . VAL A 1 356 ? 60.580 -29.809 -16.680 1.00 15.88 356 VAL A O 1
ATOM 2712 N N . THR A 1 357 ? 61.865 -28.921 -18.290 1.00 13.82 357 THR A N 1
ATOM 2713 C CA . THR A 1 357 ? 60.706 -28.570 -19.114 1.00 15.97 357 THR A CA 1
ATOM 2714 C C . THR A 1 357 ? 59.950 -29.832 -19.553 1.00 17.15 357 THR A C 1
ATOM 2715 O O . THR A 1 357 ? 58.724 -29.858 -19.542 1.00 15.84 357 THR A O 1
ATOM 2719 N N . GLU A 1 358 ? 60.691 -30.875 -19.929 1.00 16.30 358 GLU A N 1
ATOM 2720 C CA . GLU A 1 358 ? 60.095 -32.154 -20.318 1.00 20.79 358 GLU A CA 1
ATOM 2721 C C . GLU A 1 358 ? 59.219 -32.752 -19.210 1.00 24.04 358 GLU A C 1
ATOM 2722 O O . GLU A 1 358 ? 58.100 -33.195 -19.470 1.00 22.49 358 GLU A O 1
ATOM 2728 N N . LEU A 1 359 ? 59.728 -32.751 -17.979 1.00 16.83 359 LEU A N 1
ATOM 2729 C CA . LEU A 1 359 ? 58.972 -33.265 -16.839 1.00 15.60 359 LEU A CA 1
ATOM 2730 C C . LEU A 1 359 ? 57.834 -32.340 -16.410 1.00 17.87 359 LEU A C 1
ATOM 2731 O O . LEU A 1 359 ? 56.765 -32.809 -16.013 1.00 17.64 359 LEU A O 1
ATOM 2736 N N . ALA A 1 360 ? 58.055 -31.030 -16.489 1.00 18.51 360 ALA A N 1
ATOM 2737 C CA . ALA A 1 360 ? 57.033 -30.075 -16.062 1.00 16.34 360 ALA A CA 1
ATOM 2738 C C . ALA A 1 360 ? 55.840 -30.110 -17.004 1.00 19.73 360 ALA A C 1
ATOM 2739 O O . ALA A 1 360 ? 54.708 -29.875 -16.590 1.00 18.98 360 ALA A O 1
ATOM 2741 N N . GLY A 1 361 ? 56.105 -30.406 -18.273 1.00 17.49 361 GLY A N 1
ATOM 2742 C CA . GLY A 1 361 ? 55.062 -30.463 -19.281 1.00 24.56 361 GLY A CA 1
ATOM 2743 C C . GLY A 1 361 ? 54.066 -31.597 -19.097 1.00 25.09 361 GLY A C 1
ATOM 2744 O O . GLY A 1 361 ? 52.975 -31.560 -19.664 1.00 24.19 361 GLY A O 1
ATOM 2745 N N . LEU A 1 362 ? 54.439 -32.604 -18.308 1.00 25.61 362 LEU A N 1
ATOM 2746 C CA . LEU A 1 362 ? 53.576 -33.762 -18.064 1.00 24.18 362 LEU A CA 1
ATOM 2747 C C . LEU A 1 362 ? 52.317 -33.362 -17.305 1.00 34.62 362 LEU A C 1
ATOM 2748 O O . LEU A 1 362 ? 51.331 -34.095 -17.297 1.00 29.66 362 LEU A O 1
ATOM 2753 N N . GLY A 1 363 ? 52.359 -32.199 -16.660 1.00 36.16 363 GLY A N 1
ATOM 2754 C CA . GLY A 1 363 ? 51.214 -31.697 -15.921 1.00 38.75 363 GLY A CA 1
ATOM 2755 C C . GLY A 1 363 ? 50.864 -32.594 -14.747 1.00 48.55 363 GLY A C 1
ATOM 2756 O O . GLY A 1 363 ? 49.733 -32.582 -14.255 1.00 61.84 363 GLY A O 1
ATOM 2757 N N . ILE B 1 20 ? 69.802 9.691 51.191 1.00 77.37 20 ILE B N 1
ATOM 2758 C CA . ILE B 1 20 ? 69.163 8.403 50.933 1.00 76.69 20 ILE B CA 1
ATOM 2759 C C . ILE B 1 20 ? 69.541 7.886 49.543 1.00 80.02 20 ILE B C 1
ATOM 2760 O O . ILE B 1 20 ? 69.716 6.683 49.342 1.00 72.84 20 ILE B O 1
ATOM 2765 N N . LEU B 1 21 ? 69.677 8.808 48.593 1.00 80.60 21 LEU B N 1
ATOM 2766 C CA . LEU B 1 21 ? 70.149 8.478 47.253 1.00 71.54 21 LEU B CA 1
ATOM 2767 C C . LEU B 1 21 ? 71.672 8.571 47.220 1.00 71.40 21 LEU B C 1
ATOM 2768 O O . LEU B 1 21 ? 72.245 9.542 47.715 1.00 76.75 21 LEU B O 1
ATOM 2773 N N . PRO B 1 22 ? 72.335 7.556 46.641 1.00 69.10 22 PRO B N 1
ATOM 2774 C CA . PRO B 1 22 ? 73.802 7.532 46.546 1.00 72.19 22 PRO B CA 1
ATOM 2775 C C . PRO B 1 22 ? 74.357 8.743 45.788 1.00 70.34 22 PRO B C 1
ATOM 2776 O O . PRO B 1 22 ? 73.743 9.189 44.817 1.00 67.45 22 PRO B O 1
ATOM 2780 N N . LYS B 1 23 ? 75.501 9.263 46.231 1.00 59.56 23 LYS B N 1
ATOM 2781 C CA . LYS B 1 23 ? 76.097 10.448 45.615 1.00 59.30 23 LYS B CA 1
ATOM 2782 C C . LYS B 1 23 ? 77.032 10.103 44.460 1.00 55.48 23 LYS B C 1
ATOM 2783 O O . LYS B 1 23 ? 78.229 9.895 44.658 1.00 64.26 23 LYS B O 1
ATOM 2789 N N . VAL B 1 24 ? 76.485 10.058 43.250 1.00 51.90 24 VAL B N 1
ATOM 2790 C CA . VAL B 1 24 ? 77.280 9.742 42.070 1.00 41.31 24 VAL B CA 1
ATOM 2791 C C . VAL B 1 24 ? 77.280 10.896 41.075 1.00 33.72 24 VAL B C 1
ATOM 2792 O O . VAL B 1 24 ? 76.327 11.670 41.007 1.00 33.34 24 VAL B O 1
ATOM 2796 N N . VAL B 1 25 ? 78.363 11.020 40.316 1.00 30.18 25 VAL B N 1
ATOM 2797 C CA . VAL B 1 25 ? 78.377 11.919 39.177 1.00 32.27 25 VAL B CA 1
ATOM 2798 C C . VAL B 1 25 ? 77.680 11.216 38.007 1.00 36.30 25 VAL B C 1
ATOM 2799 O O . VAL B 1 25 ? 77.484 9.999 38.040 1.00 31.79 25 VAL B O 1
ATOM 2803 N N . PRO B 1 26 ? 77.282 11.976 36.975 1.00 35.70 26 PRO B N 1
ATOM 2804 C CA . PRO B 1 26 ? 76.572 11.331 35.864 1.00 28.70 26 PRO B CA 1
ATOM 2805 C C . PRO B 1 26 ? 77.440 10.283 35.184 1.00 28.96 26 PRO B C 1
ATOM 2806 O O . PRO B 1 26 ? 78.608 10.541 34.885 1.00 28.23 26 PRO B O 1
ATOM 2810 N N . GLY B 1 27 ? 76.874 9.103 34.955 1.00 32.70 27 GLY B N 1
ATOM 2811 C CA . GLY B 1 27 ? 77.591 8.049 34.258 1.00 37.57 27 GLY B CA 1
ATOM 2812 C C . GLY B 1 27 ? 78.225 7.031 35.189 1.00 37.76 27 GLY B C 1
ATOM 2813 O O . GLY B 1 27 ? 78.481 5.895 34.789 1.00 33.57 27 GLY B O 1
ATOM 2814 N N . GLU B 1 28 ? 78.483 7.441 36.429 1.00 39.03 28 GLU B N 1
ATOM 2815 C CA . GLU B 1 28 ? 79.027 6.545 37.444 1.00 31.25 28 GLU B CA 1
ATOM 2816 C C . GLU B 1 28 ? 77.985 5.489 37.803 1.00 27.46 28 GLU B C 1
ATOM 2817 O O . GLU B 1 28 ? 76.832 5.810 38.080 1.00 25.80 28 GLU B O 1
ATOM 2823 N N . LEU B 1 29 ? 78.393 4.226 37.800 1.00 30.53 29 LEU B N 1
ATOM 2824 C CA . LEU B 1 29 ? 77.447 3.133 37.984 1.00 30.91 29 LEU B CA 1
ATOM 2825 C C . LEU B 1 29 ? 77.051 2.907 39.444 1.00 36.42 29 LEU B C 1
ATOM 2826 O O . LEU B 1 29 ? 77.899 2.841 40.331 1.00 36.59 29 LEU B O 1
ATOM 2831 N N . ILE B 1 30 ? 75.749 2.798 39.674 1.00 30.82 30 ILE B N 1
ATOM 2832 C CA . ILE B 1 30 ? 75.220 2.356 40.949 1.00 29.13 30 ILE B CA 1
ATOM 2833 C C . ILE B 1 30 ? 74.885 0.872 40.817 1.00 34.74 30 ILE B C 1
ATOM 2834 O O . ILE B 1 30 ? 73.830 0.505 40.284 1.00 23.30 30 ILE B O 1
ATOM 2839 N N . VAL B 1 31 ? 75.795 0.029 41.303 1.00 29.01 31 VAL B N 1
ATOM 2840 C CA . VAL B 1 31 ? 75.746 -1.412 41.054 1.00 26.91 31 VAL B CA 1
ATOM 2841 C C . VAL B 1 31 ? 74.513 -2.098 41.625 1.00 28.93 31 VAL B C 1
ATOM 2842 O O . VAL B 1 31 ? 74.138 -1.873 42.773 1.00 33.50 31 VAL B O 1
ATOM 2846 N N . ASN B 1 32 ? 73.877 -2.931 40.809 1.00 27.35 32 ASN B N 1
ATOM 2847 C CA . ASN B 1 32 ? 72.847 -3.833 41.297 1.00 25.96 32 ASN B CA 1
ATOM 2848 C C . ASN B 1 32 ? 73.483 -5.209 41.380 1.00 39.20 32 ASN B C 1
ATOM 2849 O O . ASN B 1 32 ? 74.334 -5.554 40.560 1.00 38.88 32 ASN B O 1
ATOM 2854 N N . LYS B 1 33 ? 73.102 -5.992 42.379 1.00 38.52 33 LYS B N 1
ATOM 2855 C CA . LYS B 1 33 ? 73.557 -7.374 42.441 1.00 40.86 33 LYS B CA 1
ATOM 2856 C C . LYS B 1 33 ? 72.391 -8.273 42.078 1.00 33.48 33 LYS B C 1
ATOM 2857 O O . LYS B 1 33 ? 71.525 -8.544 42.907 1.00 39.43 33 LYS B O 1
ATOM 2863 N N . PRO B 1 34 ? 72.354 -8.716 40.815 1.00 34.74 34 PRO B N 1
ATOM 2864 C CA . PRO B 1 34 ? 71.204 -9.455 40.281 1.00 37.80 34 PRO B CA 1
ATOM 2865 C C . PRO B 1 34 ? 70.976 -10.736 41.068 1.00 33.77 34 PRO B C 1
ATOM 2866 O O . PRO B 1 34 ? 71.935 -11.458 41.329 1.00 40.53 34 PRO B O 1
ATOM 2870 N N . THR B 1 35 ? 69.731 -11.016 41.438 1.00 35.53 35 THR B N 1
ATOM 2871 C CA . THR B 1 35 ? 69.424 -12.211 42.217 1.00 33.21 35 THR B CA 1
ATOM 2872 C C . THR B 1 35 ? 69.294 -13.454 41.342 1.00 46.44 35 THR B C 1
ATOM 2873 O O . THR B 1 35 ? 69.352 -14.578 41.839 1.00 62.47 35 THR B O 1
ATOM 2877 N N . GLY B 1 36 ? 69.115 -13.253 40.041 1.00 39.13 36 GLY B N 1
ATOM 2878 C CA . GLY B 1 36 ? 69.123 -14.355 39.099 1.00 35.34 36 GLY B CA 1
ATOM 2879 C C . GLY B 1 36 ? 67.777 -14.726 38.507 1.00 40.79 36 GLY B C 1
ATOM 2880 O O . GLY B 1 36 ? 67.690 -15.083 37.326 1.00 43.44 36 GLY B O 1
ATOM 2881 N N . GLY B 1 37 ? 66.726 -14.661 39.318 1.00 28.32 37 GLY B N 1
ATOM 2882 C CA . GLY B 1 37 ? 65.394 -15.019 38.854 1.00 31.79 37 GLY B CA 1
ATOM 2883 C C . GLY B 1 37 ? 65.184 -16.506 38.596 1.00 36.94 37 GLY B C 1
ATOM 2884 O O . GLY B 1 37 ? 66.132 -17.289 38.567 1.00 44.59 37 GLY B O 1
ATOM 2885 N N . ASP B 1 38 ? 63.925 -16.891 38.413 1.00 31.50 38 ASP B N 1
ATOM 2886 C CA . ASP B 1 38 ? 63.551 -18.272 38.153 1.00 29.64 38 ASP B CA 1
ATOM 2887 C C . ASP B 1 38 ? 63.818 -18.659 36.692 1.00 36.81 38 ASP B C 1
ATOM 2888 O O . ASP B 1 38 ? 63.282 -18.040 35.774 1.00 30.69 38 ASP B O 1
ATOM 2893 N N . SER B 1 39 ? 64.636 -19.691 36.488 1.00 32.57 39 SER B N 1
ATOM 2894 C CA . SER B 1 39 ? 65.041 -20.119 35.148 1.00 27.20 39 SER B CA 1
ATOM 2895 C C . SER B 1 39 ? 63.883 -20.461 34.212 1.00 26.50 39 SER B C 1
ATOM 2896 O O . SER B 1 39 ? 63.883 -20.046 33.054 1.00 25.88 39 SER B O 1
ATOM 2899 N N . ASP B 1 40 ? 62.908 -21.217 34.710 1.00 22.50 40 ASP B N 1
ATOM 2900 C CA . ASP B 1 40 ? 61.741 -21.602 33.915 1.00 26.59 40 ASP B CA 1
ATOM 2901 C C . ASP B 1 40 ? 60.831 -20.425 33.572 1.00 29.71 40 ASP B C 1
ATOM 2902 O O . ASP B 1 40 ? 60.250 -20.378 32.485 1.00 27.59 40 ASP B O 1
ATOM 2907 N N . GLU B 1 41 ? 60.677 -19.496 34.510 1.00 27.39 41 GLU B N 1
ATOM 2908 C CA . GLU B 1 41 ? 59.858 -18.321 34.261 1.00 32.90 41 GLU B CA 1
ATOM 2909 C C . GLU B 1 41 ? 60.512 -17.484 33.177 1.00 23.06 41 GLU B C 1
ATOM 2910 O O . GLU B 1 41 ? 59.851 -17.049 32.240 1.00 25.28 41 GLU B O 1
ATOM 2916 N N . LEU B 1 42 ? 61.817 -17.271 33.314 1.00 20.28 42 LEU B N 1
ATOM 2917 C CA . LEU B 1 42 ? 62.577 -16.495 32.345 1.00 23.41 42 LEU B CA 1
ATOM 2918 C C . LEU B 1 42 ? 62.503 -17.105 30.942 1.00 29.02 42 LEU B C 1
ATOM 2919 O O . LEU B 1 42 ? 62.304 -16.391 29.954 1.00 25.18 42 LEU B O 1
ATOM 2924 N N . PHE B 1 43 ? 62.650 -18.425 30.856 1.00 25.53 43 PHE B N 1
ATOM 2925 C CA . PHE B 1 43 ? 62.594 -19.104 29.566 1.00 21.85 43 PHE B CA 1
ATOM 2926 C C . PHE B 1 43 ? 61.228 -18.922 28.904 1.00 21.94 43 PHE B C 1
ATOM 2927 O O . PHE B 1 43 ? 61.139 -18.701 27.693 1.00 20.05 43 PHE B O 1
ATOM 2935 N N . GLN B 1 44 ? 60.161 -19.013 29.693 1.00 23.32 44 GLN B N 1
ATOM 2936 C CA . GLN B 1 44 ? 58.822 -18.800 29.147 1.00 26.41 44 GLN B CA 1
ATOM 2937 C C . GLN B 1 44 ? 58.658 -17.364 28.628 1.00 23.75 44 GLN B C 1
ATOM 2938 O O . GLN B 1 44 ? 58.007 -17.140 27.609 1.00 24.81 44 GLN B O 1
ATOM 2944 N N . TYR B 1 45 ? 59.255 -16.401 29.327 1.00 19.24 45 TYR B N 1
ATOM 2945 C CA . TYR B 1 45 ? 59.277 -15.015 28.856 1.00 26.53 45 TYR B CA 1
ATOM 2946 C C . TYR B 1 45 ? 59.951 -14.921 27.496 1.00 23.42 45 TYR B C 1
ATOM 2947 O O . TYR B 1 45 ? 59.419 -14.301 26.572 1.00 20.23 45 TYR B O 1
ATOM 2956 N N . LEU B 1 46 ? 61.125 -15.541 27.390 1.00 20.70 46 LEU B N 1
ATOM 2957 C CA . LEU B 1 46 ? 61.879 -15.589 26.144 1.00 20.32 46 LEU B CA 1
ATOM 2958 C C . LEU B 1 46 ? 61.030 -16.114 24.991 1.00 22.57 46 LEU B C 1
ATOM 2959 O O . LEU B 1 46 ? 60.982 -15.515 23.916 1.00 23.06 46 LEU B O 1
ATOM 2964 N N . VAL B 1 47 ? 60.354 -17.229 25.226 1.00 19.77 47 VAL B N 1
ATOM 2965 C CA . VAL B 1 47 ? 59.502 -17.830 24.216 1.00 16.22 47 VAL B CA 1
ATOM 2966 C C . VAL B 1 47 ? 58.380 -16.875 23.797 1.00 22.23 47 VAL B C 1
ATOM 2967 O O . VAL B 1 47 ? 58.075 -16.750 22.606 1.00 20.52 47 VAL B O 1
ATOM 2971 N N . ASP B 1 48 ? 57.772 -16.202 24.775 1.00 18.65 48 ASP B N 1
ATOM 2972 C CA . ASP B 1 48 ? 56.663 -15.290 24.498 1.00 18.76 48 ASP B CA 1
ATOM 2973 C C . ASP B 1 48 ? 57.146 -14.059 23.745 1.00 22.55 48 ASP B C 1
ATOM 2974 O O . ASP B 1 48 ? 56.482 -13.591 22.823 1.00 17.49 48 ASP B O 1
ATOM 2979 N N . ILE B 1 49 ? 58.308 -13.545 24.138 1.00 16.39 49 ILE B N 1
ATOM 2980 C CA . ILE B 1 49 ? 58.926 -12.437 23.432 1.00 17.97 49 ILE B CA 1
ATOM 2981 C C . ILE B 1 49 ? 59.167 -12.789 21.959 1.00 23.01 49 ILE B C 1
ATOM 2982 O O . ILE B 1 49 ? 58.879 -11.988 21.069 1.00 19.93 49 ILE B O 1
ATOM 2987 N N . LEU B 1 50 ? 59.675 -13.990 21.698 1.00 19.30 50 LEU B N 1
ATOM 2988 C CA . LEU B 1 50 ? 59.965 -14.394 20.324 1.00 19.80 50 LEU B CA 1
ATOM 2989 C C . LEU B 1 50 ? 58.690 -14.662 19.521 1.00 17.24 50 LEU B C 1
ATOM 2990 O O . LEU B 1 50 ? 58.683 -14.535 18.302 1.00 15.56 50 LEU B O 1
ATOM 2995 N N . ALA B 1 51 ? 57.609 -15.004 20.215 1.00 18.41 51 ALA B N 1
ATOM 2996 C CA . ALA B 1 51 ? 56.329 -15.285 19.567 1.00 18.67 51 ALA B CA 1
ATOM 2997 C C . ALA B 1 51 ? 55.426 -14.050 19.432 1.00 18.14 51 ALA B C 1
ATOM 2998 O O . ALA B 1 51 ? 54.349 -14.127 18.839 1.00 16.94 51 ALA B O 1
ATOM 3000 N N . SER B 1 52 ? 55.864 -12.927 19.990 1.00 15.96 52 SER B N 1
ATOM 3001 C CA . SER B 1 52 ? 55.080 -11.693 20.013 1.00 20.41 52 SER B CA 1
ATOM 3002 C C . SER B 1 52 ? 54.817 -11.152 18.608 1.00 20.64 52 SER B C 1
ATOM 3003 O O . SER B 1 52 ? 55.747 -11.001 17.818 1.00 19.89 52 SER B O 1
ATOM 3006 N N . PRO B 1 53 ? 53.544 -10.854 18.296 1.00 19.70 53 PRO B N 1
ATOM 3007 C CA . PRO B 1 53 ? 53.164 -10.359 16.966 1.00 15.43 53 PRO B CA 1
ATOM 3008 C C . PRO B 1 53 ? 53.289 -8.838 16.816 1.00 20.35 53 PRO B C 1
ATOM 3009 O O . PRO B 1 53 ? 52.502 -8.249 16.073 1.00 21.77 53 PRO B O 1
ATOM 3013 N N . VAL B 1 54 ? 54.258 -8.213 17.477 1.00 19.22 54 VAL B N 1
ATOM 3014 C CA . VAL B 1 54 ? 54.385 -6.756 17.405 1.00 17.28 54 VAL B CA 1
ATOM 3015 C C . VAL B 1 54 ? 54.543 -6.232 15.974 1.00 21.23 54 VAL B C 1
ATOM 3016 O O . VAL B 1 54 ? 54.229 -5.076 15.705 1.00 24.36 54 VAL B O 1
ATOM 3020 N N . TYR B 1 55 ? 55.008 -7.073 15.053 1.00 16.64 55 TYR B N 1
ATOM 3021 C CA . TYR B 1 55 ? 55.264 -6.595 13.691 1.00 21.10 55 TYR B CA 1
ATOM 3022 C C . TYR B 1 55 ? 53.988 -6.346 12.890 1.00 24.73 55 TYR B C 1
ATOM 3023 O O . TYR B 1 55 ? 54.038 -5.847 11.771 1.00 22.21 55 TYR B O 1
ATOM 3032 N N . ASP B 1 56 ? 52.844 -6.659 13.492 1.00 20.48 56 ASP B N 1
ATOM 3033 C CA . ASP B 1 56 ? 51.566 -6.230 12.943 1.00 24.52 56 ASP B CA 1
ATOM 3034 C C . ASP B 1 56 ? 51.482 -4.699 12.940 1.00 27.78 56 ASP B C 1
ATOM 3035 O O . ASP B 1 56 ? 50.807 -4.121 12.091 1.00 24.95 56 ASP B O 1
ATOM 3040 N N . VAL B 1 57 ? 52.161 -4.047 13.889 1.00 19.49 57 VAL B N 1
ATOM 3041 C CA . VAL B 1 57 ? 52.119 -2.582 13.996 1.00 22.04 57 VAL B CA 1
ATOM 3042 C C . VAL B 1 57 ? 53.496 -1.915 14.023 1.00 23.82 57 VAL B C 1
ATOM 3043 O O . VAL B 1 57 ? 53.631 -0.745 13.658 1.00 25.99 57 VAL B O 1
ATOM 3047 N N . ALA B 1 58 ? 54.507 -2.655 14.465 1.00 17.96 58 ALA B N 1
ATOM 3048 C CA . ALA B 1 58 ? 55.855 -2.115 14.621 1.00 16.35 58 ALA B CA 1
ATOM 3049 C C . ALA B 1 58 ? 56.791 -2.561 13.497 1.00 22.89 58 ALA B C 1
ATOM 3050 O O . ALA B 1 58 ? 56.569 -3.588 12.851 1.00 21.70 58 ALA B O 1
ATOM 3052 N N . ILE B 1 59 ? 57.839 -1.780 13.268 1.00 17.59 59 ILE B N 1
ATOM 3053 C CA . ILE B 1 59 ? 58.906 -2.181 12.368 1.00 20.72 59 ILE B CA 1
ATOM 3054 C C . ILE B 1 59 ? 60.117 -2.530 13.203 1.00 20.29 59 ILE B C 1
ATOM 3055 O O . ILE B 1 59 ? 60.220 -2.128 14.364 1.00 19.94 59 ILE B O 1
ATOM 3060 N N . GLU B 1 60 ? 61.035 -3.292 12.626 1.00 19.25 60 GLU B N 1
ATOM 3061 C CA . GLU B 1 60 ? 62.340 -3.421 13.239 1.00 23.99 60 GLU B CA 1
ATOM 3062 C C . GLU B 1 60 ? 63.041 -2.093 13.008 1.00 24.84 60 GLU B C 1
ATOM 3063 O O . GLU B 1 60 ? 63.377 -1.747 11.873 1.00 23.78 60 GLU B O 1
ATOM 3069 N N . SER B 1 61 ? 63.239 -1.339 14.082 1.00 21.72 61 SER B N 1
ATOM 3070 C CA . SER B 1 61 ? 63.764 0.016 13.972 1.00 18.11 61 SER B CA 1
ATOM 3071 C C . SER B 1 61 ? 65.273 0.042 13.755 1.00 18.19 61 SER B C 1
ATOM 3072 O O . SER B 1 61 ? 65.984 -0.867 14.178 1.00 18.78 61 SER B O 1
ATOM 3075 N N . PRO B 1 62 ? 65.768 1.101 13.099 1.00 21.30 62 PRO B N 1
ATOM 3076 C CA . PRO B 1 62 ? 67.206 1.247 12.842 1.00 21.99 62 PRO B CA 1
ATOM 3077 C C . PRO B 1 62 ? 68.052 1.177 14.114 1.00 18.40 62 PRO B C 1
ATOM 3078 O O . PRO B 1 62 ? 67.664 1.690 15.164 1.00 18.41 62 PRO B O 1
ATOM 3082 N N . LEU B 1 63 ? 69.203 0.530 14.007 1.00 17.82 63 LEU B N 1
ATOM 3083 C CA . LEU B 1 63 ? 70.238 0.636 15.013 1.00 15.54 63 LEU B CA 1
ATOM 3084 C C . LEU B 1 63 ? 71.362 1.411 14.342 1.00 20.82 63 LEU B C 1
ATOM 3085 O O . LEU B 1 63 ? 72.093 0.870 13.520 1.00 20.40 63 LEU B O 1
ATOM 3090 N N . GLU B 1 64 ? 71.479 2.693 14.661 1.00 21.93 64 GLU B N 1
ATOM 3091 C CA . GLU B 1 64 ? 72.377 3.561 13.910 1.00 25.03 64 GLU B CA 1
ATOM 3092 C C . GLU B 1 64 ? 73.665 3.879 14.634 1.00 20.36 64 GLU B C 1
ATOM 3093 O O . GLU B 1 64 ? 73.654 4.272 15.798 1.00 23.57 64 GLU B O 1
ATOM 3099 N N . LEU B 1 65 ? 74.777 3.723 13.930 1.00 18.86 65 LEU B N 1
ATOM 3100 C CA . LEU B 1 65 ? 76.067 4.151 14.442 1.00 21.02 65 LEU B CA 1
ATOM 3101 C C . LEU B 1 65 ? 76.070 5.677 14.423 1.00 26.26 65 LEU B C 1
ATOM 3102 O O . LEU B 1 65 ? 75.904 6.289 13.367 1.00 26.46 65 LEU B O 1
ATOM 3107 N N . ALA B 1 66 ? 76.211 6.292 15.594 1.00 22.64 66 ALA B N 1
ATOM 3108 C CA . ALA B 1 66 ? 76.284 7.749 15.684 1.00 20.32 66 ALA B CA 1
ATOM 3109 C C . ALA B 1 66 ? 77.731 8.192 15.529 1.00 22.06 66 ALA B C 1
ATOM 3110 O O . ALA B 1 66 ? 78.529 8.083 16.460 1.00 24.21 66 ALA B O 1
ATOM 3112 N N . GLU B 1 67 ? 78.067 8.696 14.350 1.00 23.00 67 GLU B N 1
ATOM 3113 C CA . GLU B 1 67 ? 79.466 8.944 14.005 1.00 28.67 67 GLU B CA 1
ATOM 3114 C C . GLU B 1 67 ? 80.185 10.021 14.811 1.00 24.42 67 GLU B C 1
ATOM 3115 O O . GLU B 1 67 ? 81.299 9.792 15.273 1.00 22.88 67 GLU B O 1
ATOM 3121 N N . LYS B 1 68 ? 79.565 11.187 14.974 1.00 22.76 68 LYS B N 1
ATOM 3122 C CA . LYS B 1 68 ? 80.199 12.264 15.727 1.00 26.70 68 LYS B CA 1
ATOM 3123 C C . LYS B 1 68 ? 80.439 11.801 17.160 1.00 26.04 68 LYS B C 1
ATOM 3124 O O . LYS B 1 68 ? 81.527 11.972 17.710 1.00 27.53 68 LYS B O 1
ATOM 3130 N N . LEU B 1 69 ? 79.415 11.203 17.755 1.00 23.61 69 LEU B N 1
ATOM 3131 C CA . LEU B 1 69 ? 79.482 10.738 19.137 1.00 25.30 69 LEU B CA 1
ATOM 3132 C C . LEU B 1 69 ? 80.507 9.603 19.281 1.00 26.15 69 LEU B C 1
ATOM 3133 O O . LEU B 1 69 ? 81.245 9.541 20.265 1.00 27.59 69 LEU B O 1
ATOM 3138 N N . SER B 1 70 ? 80.559 8.718 18.288 1.00 22.09 70 SER B N 1
ATOM 3139 C CA . SER B 1 70 ? 81.552 7.643 18.268 1.00 25.71 70 SER B CA 1
ATOM 3140 C C . SER B 1 70 ? 82.980 8.180 18.224 1.00 28.39 70 SER B C 1
ATOM 3141 O O . SER B 1 70 ? 83.857 7.670 18.918 1.00 28.36 70 SER B O 1
ATOM 3144 N N . ASP B 1 71 ? 83.205 9.201 17.398 1.00 26.65 71 ASP B N 1
ATOM 3145 C CA . ASP B 1 71 ? 84.513 9.846 17.281 1.00 24.84 71 ASP B CA 1
ATOM 3146 C C . ASP B 1 71 ? 84.919 10.578 18.557 1.00 31.17 71 ASP B C 1
ATOM 3147 O O . ASP B 1 71 ? 86.084 10.551 18.951 1.00 37.21 71 ASP B O 1
ATOM 3152 N N . ARG B 1 72 ? 83.959 11.240 19.194 1.00 26.45 72 ARG B N 1
ATOM 3153 C CA . ARG B 1 72 ? 84.235 11.999 20.406 1.00 29.63 72 ARG B CA 1
ATOM 3154 C C . ARG B 1 72 ? 84.583 11.081 21.572 1.00 38.03 72 ARG B C 1
ATOM 3155 O O . ARG B 1 72 ? 85.484 11.378 22.355 1.00 36.55 72 ARG B O 1
ATOM 3163 N N . LEU B 1 73 ? 83.867 9.964 21.676 1.00 34.73 73 LEU B N 1
ATOM 3164 C CA . LEU B 1 73 ? 84.014 9.055 22.810 1.00 29.38 73 LEU B CA 1
ATOM 3165 C C . LEU B 1 73 ? 85.072 7.975 22.583 1.00 29.16 73 LEU B C 1
ATOM 3166 O O . LEU B 1 73 ? 85.553 7.368 23.532 1.00 31.01 73 LEU B O 1
ATOM 3171 N N . GLY B 1 74 ? 85.418 7.725 21.327 1.00 27.92 74 GLY B N 1
ATOM 3172 C CA . GLY B 1 74 ? 86.342 6.656 21.004 1.00 30.64 74 GLY B CA 1
ATOM 3173 C C . GLY B 1 74 ? 85.744 5.270 21.178 1.00 30.76 74 GLY B C 1
ATOM 3174 O O . GLY B 1 74 ? 86.464 4.310 21.435 1.00 33.01 74 GLY B O 1
ATOM 3175 N N . VAL B 1 75 ? 84.424 5.163 21.046 1.00 26.14 75 VAL B N 1
ATOM 3176 C CA . VAL B 1 75 ? 83.751 3.865 21.065 1.00 22.06 75 VAL B CA 1
ATOM 3177 C C . VAL B 1 75 ? 82.858 3.729 19.835 1.00 27.20 75 VAL B C 1
ATOM 3178 O O . VAL B 1 75 ? 82.727 4.664 19.054 1.00 27.38 75 VAL B O 1
ATOM 3182 N N . ASN B 1 76 ? 82.249 2.562 19.660 1.00 25.32 76 ASN B N 1
ATOM 3183 C CA . ASN B 1 76 ? 81.212 2.410 18.648 1.00 25.94 76 ASN B CA 1
ATOM 3184 C C . ASN B 1 76 ? 79.863 2.639 19.308 1.00 22.44 76 ASN B C 1
ATOM 3185 O O . ASN B 1 76 ? 79.328 1.747 19.970 1.00 19.32 76 ASN B O 1
ATOM 3190 N N . PHE B 1 77 ? 79.334 3.846 19.131 1.00 21.18 77 PHE B N 1
ATOM 3191 C CA . PHE B 1 77 ? 78.137 4.292 19.838 1.00 22.50 77 PHE B CA 1
ATOM 3192 C C . PHE B 1 77 ? 76.924 4.128 18.936 1.00 16.87 77 PHE B C 1
ATOM 3193 O O . PHE B 1 77 ? 76.780 4.834 17.937 1.00 18.94 77 PHE B O 1
ATOM 3201 N N . TYR B 1 78 ? 76.054 3.192 19.292 1.00 13.79 78 TYR B N 1
ATOM 3202 C CA . TYR B 1 78 ? 74.878 2.894 18.484 1.00 16.73 78 TYR B CA 1
ATOM 3203 C C . TYR B 1 78 ? 73.621 3.359 19.181 1.00 19.46 78 TYR B C 1
ATOM 3204 O O . TYR B 1 78 ? 73.493 3.252 20.405 1.00 19.05 78 TYR B O 1
ATOM 3213 N N . ILE B 1 79 ? 72.677 3.855 18.393 1.00 18.58 79 ILE B N 1
ATOM 3214 C CA . ILE B 1 79 ? 71.415 4.307 18.940 1.00 15.50 79 ILE B CA 1
ATOM 3215 C C . ILE B 1 79 ? 70.268 3.525 18.331 1.00 16.02 79 ILE B C 1
ATOM 3216 O O . ILE B 1 79 ? 70.127 3.460 17.113 1.00 17.04 79 ILE B O 1
ATOM 3221 N N . LYS B 1 80 ? 69.459 2.915 19.187 1.00 14.59 80 LYS B N 1
ATOM 3222 C CA . LYS B 1 80 ? 68.305 2.161 18.732 1.00 15.82 80 LYS B CA 1
ATOM 3223 C C . LYS B 1 80 ? 67.119 3.110 18.594 1.00 18.86 80 LYS B C 1
ATOM 3224 O O . LYS B 1 80 ? 66.620 3.630 19.596 1.00 16.33 80 LYS B O 1
ATOM 3230 N N . ARG B 1 81 ? 66.670 3.320 17.356 1.00 13.61 81 ARG B N 1
ATOM 3231 C CA . ARG B 1 81 ? 65.720 4.394 17.040 1.00 14.98 81 ARG B CA 1
ATOM 3232 C C . ARG B 1 81 ? 64.245 4.004 17.116 1.00 18.84 81 ARG B C 1
ATOM 3233 O O . ARG B 1 81 ? 63.564 3.924 16.090 1.00 16.49 81 ARG B O 1
ATOM 3241 N N . GLU B 1 82 ? 63.750 3.787 18.330 1.00 15.51 82 GLU B N 1
ATOM 3242 C CA . GLU B 1 82 ? 62.329 3.519 18.545 1.00 17.10 82 GLU B CA 1
ATOM 3243 C C . GLU B 1 82 ? 61.442 4.750 18.300 1.00 19.22 82 GLU B C 1
ATOM 3244 O O . GLU B 1 82 ? 60.220 4.631 18.200 1.00 19.40 82 GLU B O 1
ATOM 3250 N N . ASP B 1 83 ? 62.051 5.927 18.197 1.00 15.20 83 ASP B N 1
ATOM 3251 C CA . ASP B 1 83 ? 61.296 7.128 17.833 1.00 17.58 83 ASP B CA 1
ATOM 3252 C C . ASP B 1 83 ? 60.841 7.079 16.375 1.00 22.14 83 ASP B C 1
ATOM 3253 O O . ASP B 1 83 ? 60.072 7.932 15.935 1.00 25.96 83 ASP B O 1
ATOM 3258 N N . LYS B 1 84 ? 61.322 6.083 15.631 1.00 19.96 84 LYS B N 1
ATOM 3259 C CA . LYS B 1 84 ? 60.954 5.910 14.225 1.00 15.50 84 LYS B CA 1
ATOM 3260 C C . LYS B 1 84 ? 59.754 4.983 14.021 1.00 18.29 84 LYS B C 1
ATOM 3261 O O . LYS B 1 84 ? 59.368 4.709 12.885 1.00 21.39 84 LYS B O 1
ATOM 3267 N N . GLN B 1 85 ? 59.169 4.490 15.108 1.00 14.74 85 GLN B N 1
ATOM 3268 C CA . GLN B 1 85 ? 57.904 3.759 15.005 1.00 20.39 85 GLN B CA 1
ATOM 3269 C C . GLN B 1 85 ? 56.794 4.723 14.574 1.00 19.64 85 GLN B C 1
ATOM 3270 O O . GLN B 1 85 ? 56.951 5.938 14.666 1.00 19.12 85 GLN B O 1
ATOM 3276 N N . ARG B 1 86 ? 55.677 4.181 14.108 1.00 23.79 86 ARG B N 1
ATOM 3277 C CA . ARG B 1 86 ? 54.583 5.001 13.596 1.00 20.29 86 ARG B CA 1
ATOM 3278 C C . ARG B 1 86 ? 54.081 6.022 14.626 1.00 27.06 86 ARG B C 1
ATOM 3279 O O . ARG B 1 86 ? 53.659 7.126 14.272 1.00 21.75 86 ARG B O 1
ATOM 3287 N N . VAL B 1 87 ? 54.124 5.654 15.901 1.00 17.66 87 VAL B N 1
ATOM 3288 C CA . VAL B 1 87 ? 53.650 6.552 16.943 1.00 18.91 87 VAL B CA 1
ATOM 3289 C C . VAL B 1 87 ? 54.788 7.277 17.660 1.00 20.36 87 VAL B C 1
ATOM 3290 O O . VAL B 1 87 ? 54.596 7.818 18.745 1.00 19.08 87 VAL B O 1
ATOM 3294 N N . PHE B 1 88 ? 55.972 7.279 17.052 1.00 14.96 88 PHE B N 1
ATOM 3295 C CA . PHE B 1 88 ? 57.104 8.043 17.580 1.00 15.98 88 PHE B CA 1
ATOM 3296 C C . PHE B 1 88 ? 57.595 7.597 18.960 1.00 19.27 88 PHE B C 1
ATOM 3297 O O . PHE B 1 88 ? 58.280 8.353 19.652 1.00 22.00 88 PHE B O 1
ATOM 3305 N N . SER B 1 89 ? 57.247 6.374 19.355 1.00 14.25 89 SER B N 1
ATOM 3306 C CA . SER B 1 89 ? 57.857 5.742 20.523 1.00 17.57 89 SER B CA 1
ATOM 3307 C C . SER B 1 89 ? 57.731 4.216 20.454 1.00 17.70 89 SER B C 1
ATOM 3308 O O . SER B 1 89 ? 57.058 3.670 19.577 1.00 17.17 89 SER B O 1
ATOM 3311 N N . PHE B 1 90 ? 58.370 3.536 21.396 1.00 17.01 90 PHE B N 1
ATOM 3312 C CA . PHE B 1 90 ? 58.307 2.080 21.472 1.00 16.63 90 PHE B CA 1
ATOM 3313 C C . PHE B 1 90 ? 56.975 1.558 22.010 1.00 19.99 90 PHE B C 1
ATOM 3314 O O . PHE B 1 90 ? 56.720 0.352 21.970 1.00 17.72 90 PHE B O 1
ATOM 3346 N N . LEU B 1 92 ? 53.966 1.286 21.244 1.00 18.42 92 LEU B N 1
ATOM 3347 C CA . LEU B 1 92 ? 53.016 0.496 20.474 1.00 16.67 92 LEU B CA 1
ATOM 3348 C C . LEU B 1 92 ? 53.249 -1.016 20.666 1.00 19.38 92 LEU B C 1
ATOM 3349 O O . LEU B 1 92 ? 52.342 -1.818 20.445 1.00 20.49 92 LEU B O 1
ATOM 3354 N N . ARG B 1 93 ? 54.457 -1.399 21.084 1.00 14.86 93 ARG B N 1
ATOM 3355 C CA . ARG B 1 93 ? 54.809 -2.820 21.204 1.00 20.48 93 ARG B CA 1
ATOM 3356 C C . ARG B 1 93 ? 54.090 -3.518 22.363 1.00 20.17 93 ARG B C 1
ATOM 3357 O O . ARG B 1 93 ? 53.329 -4.460 22.152 1.00 18.50 93 ARG B O 1
ATOM 3365 N N . GLY B 1 94 ? 54.336 -3.058 23.586 1.00 18.65 94 GLY B N 1
ATOM 3366 C CA . GLY B 1 94 ? 53.702 -3.651 24.749 1.00 20.76 94 GLY B CA 1
ATOM 3367 C C . GLY B 1 94 ? 52.185 -3.627 24.683 1.00 24.46 94 GLY B C 1
ATOM 3368 O O . GLY B 1 94 ? 51.523 -4.632 24.961 1.00 21.97 94 GLY B O 1
ATOM 3369 N N . ALA B 1 95 ? 51.628 -2.476 24.316 1.00 23.34 95 ALA B N 1
ATOM 3370 C CA . ALA B 1 95 ? 50.178 -2.335 24.219 1.00 20.85 95 ALA B CA 1
ATOM 3371 C C . ALA B 1 95 ? 49.585 -3.343 23.244 1.00 22.67 95 ALA B C 1
ATOM 3372 O O . ALA B 1 95 ? 48.546 -3.943 23.518 1.00 26.87 95 ALA B O 1
ATOM 3374 N N . TYR B 1 96 ? 50.239 -3.523 22.099 1.00 23.93 96 TYR B N 1
ATOM 3375 C CA . TYR B 1 96 ? 49.717 -4.431 21.083 1.00 21.69 96 TYR B CA 1
ATOM 3376 C C . TYR B 1 96 ? 49.877 -5.881 21.522 1.00 22.73 96 TYR B C 1
ATOM 3377 O O . TYR B 1 96 ? 48.976 -6.695 21.331 1.00 21.06 96 TYR B O 1
ATOM 3386 N N . ASN B 1 97 ? 51.022 -6.207 22.111 1.00 19.79 97 ASN B N 1
ATOM 3387 C CA . ASN B 1 97 ? 51.225 -7.564 22.590 1.00 24.67 97 ASN B CA 1
ATOM 3388 C C . ASN B 1 97 ? 50.199 -7.926 23.660 1.00 25.28 97 ASN B C 1
ATOM 3389 O O . ASN B 1 97 ? 49.566 -8.978 23.598 1.00 27.04 97 ASN B O 1
ATOM 3394 N N . MET B 1 98 ? 50.042 -7.045 24.640 1.00 22.70 98 MET B N 1
ATOM 3395 C CA . MET B 1 98 ? 49.103 -7.280 25.733 1.00 24.56 98 MET B CA 1
ATOM 3396 C C . MET B 1 98 ? 47.684 -7.427 25.189 1.00 31.47 98 MET B C 1
ATOM 3397 O O . MET B 1 98 ? 46.975 -8.374 25.529 1.00 35.98 98 MET B O 1
ATOM 3402 N N . MET B 1 99 ? 47.287 -6.517 24.306 1.00 24.78 99 MET B N 1
ATOM 3403 C CA . MET B 1 99 ? 45.917 -6.511 23.804 1.00 30.11 99 MET B CA 1
ATOM 3404 C C . MET B 1 99 ? 45.599 -7.662 22.850 1.00 35.26 99 MET B C 1
ATOM 3405 O O . MET B 1 99 ? 44.466 -8.145 22.814 1.00 35.62 99 MET B O 1
ATOM 3410 N N . SER B 1 100 ? 46.583 -8.098 22.068 1.00 26.65 100 SER B N 1
ATOM 3411 C CA . SER B 1 100 ? 46.348 -9.195 21.130 1.00 33.74 100 SER B CA 1
ATOM 3412 C C . SER B 1 100 ? 46.197 -10.536 21.865 1.00 34.55 100 SER B C 1
ATOM 3413 O O . SER B 1 100 ? 45.755 -11.523 21.284 1.00 43.61 100 SER B O 1
ATOM 3416 N N . ASN B 1 101 ? 46.563 -10.556 23.143 1.00 29.28 101 ASN B N 1
ATOM 3417 C CA . ASN B 1 101 ? 46.348 -11.722 23.997 1.00 40.15 101 ASN B CA 1
ATOM 3418 C C . ASN B 1 101 ? 45.036 -11.661 24.774 1.00 50.29 101 ASN B C 1
ATOM 3419 O O . ASN B 1 101 ? 44.810 -12.447 25.693 1.00 43.15 101 ASN B O 1
ATOM 3424 N N . LEU B 1 102 ? 44.177 -10.716 24.417 1.00 42.15 102 LEU B N 1
ATOM 3425 C CA . LEU B 1 102 ? 42.868 -10.647 25.037 1.00 44.12 102 LEU B CA 1
ATOM 3426 C C . LEU B 1 102 ? 41.904 -11.507 24.234 1.00 48.60 102 LEU B C 1
ATOM 3427 O O . LEU B 1 102 ? 42.083 -11.691 23.030 1.00 45.08 102 LEU B O 1
ATOM 3432 N N . SER B 1 103 ? 40.893 -12.045 24.907 1.00 50.21 103 SER B N 1
ATOM 3433 C CA . SER B 1 103 ? 39.867 -12.827 24.233 1.00 57.44 103 SER B CA 1
ATOM 3434 C C . SER B 1 103 ? 39.091 -11.934 23.273 1.00 57.26 103 SER B C 1
ATOM 3435 O O . SER B 1 103 ? 39.040 -10.716 23.452 1.00 52.51 103 SER B O 1
ATOM 3438 N N . ARG B 1 104 ? 38.493 -12.537 22.252 1.00 59.88 104 ARG B N 1
ATOM 3439 C CA . ARG B 1 104 ? 37.721 -11.770 21.285 1.00 58.47 104 ARG B CA 1
ATOM 3440 C C . ARG B 1 104 ? 36.531 -11.107 21.968 1.00 63.10 104 ARG B C 1
ATOM 3441 O O . ARG B 1 104 ? 36.053 -10.062 21.529 1.00 68.28 104 ARG B O 1
ATOM 3449 N N . GLU B 1 105 ? 36.061 -11.723 23.047 1.00 62.27 105 GLU B N 1
ATOM 3450 C CA . GLU B 1 105 ? 34.974 -11.163 23.837 1.00 67.62 105 GLU B CA 1
ATOM 3451 C C . GLU B 1 105 ? 35.436 -9.890 24.538 1.00 69.64 105 GLU B C 1
ATOM 3452 O O . GLU B 1 105 ? 34.756 -8.863 24.491 1.00 70.07 105 GLU B O 1
ATOM 3458 N N . GLU B 1 106 ? 36.597 -9.967 25.185 1.00 62.72 106 GLU B N 1
ATOM 3459 C CA . GLU B 1 106 ? 37.182 -8.816 25.867 1.00 56.34 106 GLU B CA 1
ATOM 3460 C C . GLU B 1 106 ? 37.468 -7.670 24.906 1.00 58.54 106 GLU B C 1
ATOM 3461 O O . GLU B 1 106 ? 37.305 -6.502 25.259 1.00 64.60 106 GLU B O 1
ATOM 3467 N N . LEU B 1 107 ? 37.904 -8.006 23.697 1.00 52.81 107 LEU B N 1
ATOM 3468 C CA . LEU B 1 107 ? 38.201 -6.990 22.694 1.00 61.10 107 LEU B CA 1
ATOM 3469 C C . LEU B 1 107 ? 36.918 -6.339 22.192 1.00 64.08 107 LEU B C 1
ATOM 3470 O O . LEU B 1 107 ? 36.900 -5.153 21.864 1.00 62.65 107 LEU B O 1
ATOM 3475 N N . ASP B 1 108 ? 35.845 -7.122 22.139 1.00 68.93 108 ASP B N 1
ATOM 3476 C CA . ASP B 1 108 ? 34.560 -6.619 21.667 1.00 63.62 108 ASP B CA 1
ATOM 3477 C C . ASP B 1 108 ? 33.884 -5.716 22.694 1.00 56.27 108 ASP B C 1
ATOM 3478 O O . ASP B 1 108 ? 33.153 -4.799 22.330 1.00 60.92 108 ASP B O 1
ATOM 3483 N N . LYS B 1 109 ? 34.134 -5.970 23.973 1.00 55.96 109 LYS B N 1
ATOM 3484 C CA . LYS B 1 109 ? 33.670 -5.063 25.015 1.00 61.28 109 LYS B CA 1
ATOM 3485 C C . LYS B 1 109 ? 34.408 -3.730 24.951 1.00 65.87 109 LYS B C 1
ATOM 3486 O O . LYS B 1 109 ? 33.869 -2.693 25.338 1.00 69.38 109 LYS B O 1
ATOM 3492 N N . GLY B 1 110 ? 35.642 -3.763 24.459 1.00 67.35 110 GLY B N 1
ATOM 3493 C CA . GLY B 1 110 ? 36.472 -2.575 24.398 1.00 54.18 110 GLY B CA 1
ATOM 3494 C C . GLY B 1 110 ? 37.439 -2.517 25.564 1.00 54.07 110 GLY B C 1
ATOM 3495 O O . GLY B 1 110 ? 37.187 -3.098 26.619 1.00 60.04 110 GLY B O 1
ATOM 3496 N N . VAL B 1 111 ? 38.554 -1.821 25.371 1.00 51.68 111 VAL B N 1
ATOM 3497 C CA . VAL B 1 111 ? 39.563 -1.685 26.415 1.00 45.34 111 VAL B CA 1
ATOM 3498 C C . VAL B 1 111 ? 39.666 -0.230 26.857 1.00 44.06 111 VAL B C 1
ATOM 3499 O O . VAL B 1 111 ? 39.061 0.656 26.254 1.00 40.94 111 VAL B O 1
ATOM 3503 N N . ILE B 1 112 ? 40.435 0.021 27.909 1.00 42.12 112 ILE B N 1
ATOM 3504 C CA . ILE B 1 112 ? 40.542 1.374 28.427 1.00 41.38 112 ILE B CA 1
ATOM 3505 C C . ILE B 1 112 ? 41.887 1.630 29.094 1.00 39.52 112 ILE B C 1
ATOM 3506 O O . ILE B 1 112 ? 42.483 0.732 29.688 1.00 40.21 112 ILE B O 1
ATOM 3511 N N . THR B 1 113 ? 42.362 2.865 28.974 1.00 37.49 113 THR B N 1
ATOM 3512 C CA . THR B 1 113 ? 43.540 3.316 29.703 1.00 39.68 113 THR B CA 1
ATOM 3513 C C . THR B 1 113 ? 43.443 4.827 29.914 1.00 46.02 113 THR B C 1
ATOM 3514 O O . THR B 1 113 ? 42.582 5.491 29.329 1.00 40.20 113 THR B O 1
ATOM 3518 N N . ALA B 1 114 ? 44.315 5.366 30.758 1.00 39.64 114 ALA B N 1
ATOM 3519 C CA A ALA B 1 114 ? 44.407 6.812 30.927 1.00 44.59 114 ALA B CA 1
ATOM 3520 C C . ALA B 1 114 ? 45.784 7.304 30.495 1.00 41.34 114 ALA B C 1
ATOM 3521 O O . ALA B 1 114 ? 46.812 6.810 30.966 1.00 40.78 114 ALA B O 1
ATOM 3523 N N . SER B 1 115 ? 45.796 8.278 29.593 1.00 41.93 115 SER B N 1
ATOM 3524 C CA . SER B 1 115 ? 47.038 8.804 29.050 1.00 40.80 115 SER B CA 1
ATOM 3525 C C . SER B 1 115 ? 46.749 9.910 28.047 1.00 40.96 115 SER B C 1
ATOM 3526 O O . SER B 1 115 ? 45.761 9.855 27.315 1.00 41.29 115 SER B O 1
ATOM 3529 N N . ALA B 1 116 ? 47.616 10.913 28.018 1.00 42.14 116 ALA B N 1
ATOM 3530 C CA . ALA B 1 116 ? 47.530 11.962 27.013 1.00 54.39 116 ALA B CA 1
ATOM 3531 C C . ALA B 1 116 ? 48.671 11.831 26.004 1.00 52.06 116 ALA B C 1
ATOM 3532 O O . ALA B 1 116 ? 48.673 12.496 24.965 1.00 47.12 116 ALA B O 1
ATOM 3534 N N . GLY B 1 117 ? 49.634 10.961 26.308 1.00 46.84 117 GLY B N 1
ATOM 3535 C CA . GLY B 1 117 ? 50.857 10.880 25.529 1.00 38.10 117 GLY B CA 1
ATOM 3536 C C . GLY B 1 117 ? 51.139 9.594 24.771 1.00 30.77 117 GLY B C 1
ATOM 3537 O O . GLY B 1 117 ? 50.311 9.106 23.999 1.00 29.16 117 GLY B O 1
ATOM 3538 N N . ASN B 1 118 ? 52.333 9.053 24.994 1.00 28.69 118 ASN B N 1
ATOM 3539 C CA . ASN B 1 118 ? 52.862 7.955 24.187 1.00 26.14 118 ASN B CA 1
ATOM 3540 C C . ASN B 1 118 ? 52.106 6.641 24.359 1.00 26.37 118 ASN B C 1
ATOM 3541 O O . ASN B 1 118 ? 51.823 5.950 23.378 1.00 22.81 118 ASN B O 1
ATOM 3546 N N . HIS B 1 119 ? 51.778 6.305 25.605 1.00 30.80 119 HIS B N 1
ATOM 3547 C CA . HIS B 1 119 ? 50.988 5.115 25.894 1.00 30.16 119 HIS B CA 1
ATOM 3548 C C . HIS B 1 119 ? 49.633 5.192 25.196 1.00 30.85 119 HIS B C 1
ATOM 3549 O O . HIS B 1 119 ? 49.181 4.218 24.587 1.00 28.55 119 HIS B O 1
ATOM 3556 N N . ALA B 1 120 ? 49.002 6.361 25.274 1.00 29.21 120 ALA B N 1
ATOM 3557 C CA . ALA B 1 120 ? 47.718 6.594 24.617 1.00 29.52 120 ALA B CA 1
ATOM 3558 C C . ALA B 1 120 ? 47.761 6.237 23.134 1.00 26.89 120 ALA B C 1
ATOM 3559 O O . ALA B 1 120 ? 46.877 5.540 22.634 1.00 26.86 120 ALA B O 1
ATOM 3561 N N . GLN B 1 121 ? 48.788 6.718 22.435 1.00 26.71 121 GLN B N 1
ATOM 3562 C CA . GLN B 1 121 ? 48.910 6.477 20.995 1.00 26.97 121 GLN B CA 1
ATOM 3563 C C . GLN B 1 121 ? 49.139 4.998 20.684 1.00 24.81 121 GLN B C 1
ATOM 3564 O O . GLN B 1 121 ? 48.598 4.473 19.716 1.00 24.13 121 GLN B O 1
ATOM 3570 N N . GLY B 1 122 ? 49.941 4.330 21.508 1.00 25.67 122 GLY B N 1
ATOM 3571 C CA . GLY B 1 122 ? 50.180 2.908 21.338 1.00 23.62 122 GLY B CA 1
ATOM 3572 C C . GLY B 1 122 ? 48.912 2.089 21.492 1.00 22.90 122 GLY B C 1
ATOM 3573 O O . GLY B 1 122 ? 48.600 1.240 20.653 1.00 23.00 122 GLY B O 1
ATOM 3574 N N . VAL B 1 123 ? 48.176 2.350 22.569 1.00 25.41 123 VAL B N 1
ATOM 3575 C CA . VAL B 1 123 ? 46.916 1.665 22.836 1.00 18.21 123 VAL B CA 1
ATOM 3576 C C . VAL B 1 123 ? 45.891 1.902 21.728 1.00 28.00 123 VAL B C 1
ATOM 3577 O O . VAL B 1 123 ? 45.238 0.962 21.265 1.00 24.98 123 VAL B O 1
ATOM 3581 N N . ALA B 1 124 ? 45.763 3.155 21.293 1.00 25.49 124 ALA B N 1
ATOM 3582 C CA . ALA B 1 124 ? 44.822 3.504 20.232 1.00 26.06 124 ALA B CA 1
ATOM 3583 C C . ALA B 1 124 ? 45.190 2.821 18.915 1.00 28.11 124 ALA B C 1
ATOM 3584 O O . ALA B 1 124 ? 44.329 2.273 18.229 1.00 27.11 124 ALA B O 1
ATOM 3586 N N . LEU B 1 125 ? 46.469 2.864 18.558 1.00 26.18 125 LEU B N 1
ATOM 3587 C CA . LEU B 1 125 ? 46.937 2.180 17.356 1.00 29.26 125 LEU B CA 1
ATOM 3588 C C . LEU B 1 125 ? 46.664 0.680 17.443 1.00 23.79 125 LEU B C 1
ATOM 3589 O O . LEU B 1 125 ? 46.237 0.072 16.472 1.00 23.53 125 LEU B O 1
ATOM 3594 N N . ALA B 1 126 ? 46.902 0.091 18.612 1.00 25.02 126 ALA B N 1
ATOM 3595 C CA . ALA B 1 126 ? 46.627 -1.332 18.816 1.00 29.61 126 ALA B CA 1
ATOM 3596 C C . ALA B 1 126 ? 45.143 -1.622 18.640 1.00 30.07 126 ALA B C 1
ATOM 3597 O O . ALA B 1 126 ? 44.762 -2.554 17.932 1.00 29.52 126 ALA B O 1
ATOM 3599 N N . GLY B 1 127 ? 44.308 -0.811 19.284 1.00 33.19 127 GLY B N 1
ATOM 3600 C CA . GLY B 1 127 ? 42.869 -0.955 19.165 1.00 23.17 127 GLY B CA 1
ATOM 3601 C C . GLY B 1 127 ? 42.416 -0.905 17.722 1.00 30.05 127 GLY B C 1
ATOM 3602 O O . GLY B 1 127 ? 41.579 -1.697 17.298 1.00 39.05 127 GLY B O 1
ATOM 3603 N N . GLN B 1 128 ? 42.976 0.024 16.957 1.00 30.36 128 GLN B N 1
ATOM 3604 C CA . GLN B 1 128 ? 42.636 0.134 15.545 1.00 37.83 128 GLN B CA 1
ATOM 3605 C C . GLN B 1 128 ? 43.015 -1.124 14.762 1.00 40.07 128 GLN B C 1
ATOM 3606 O O . GLN B 1 128 ? 42.246 -1.594 13.927 1.00 39.87 128 GLN B O 1
ATOM 3612 N N . ARG B 1 129 ? 44.202 -1.663 15.028 1.00 35.59 129 ARG B N 1
ATOM 3613 C CA . ARG B 1 129 ? 44.681 -2.840 14.306 1.00 29.84 129 ARG B CA 1
ATOM 3614 C C . ARG B 1 129 ? 43.894 -4.090 14.692 1.00 33.77 129 ARG B C 1
ATOM 3615 O O . ARG B 1 129 ? 43.674 -4.971 13.869 1.00 33.81 129 ARG B O 1
ATOM 3623 N N . LEU B 1 130 ? 43.474 -4.158 15.950 1.00 32.14 130 LEU B N 1
ATOM 3624 C CA . LEU B 1 130 ? 42.738 -5.309 16.449 1.00 34.18 130 LEU B CA 1
ATOM 3625 C C . LEU B 1 130 ? 41.230 -5.143 16.267 1.00 42.73 130 LEU B C 1
ATOM 3626 O O . LEU B 1 130 ? 40.448 -5.948 16.771 1.00 45.33 130 LEU B O 1
ATOM 3631 N N . ASN B 1 131 ? 40.829 -4.094 15.554 1.00 40.08 131 ASN B N 1
ATOM 3632 C CA . ASN B 1 131 ? 39.415 -3.807 15.332 1.00 46.83 131 ASN B CA 1
ATOM 3633 C C . ASN B 1 131 ? 38.648 -3.772 16.652 1.00 46.36 131 ASN B C 1
ATOM 3634 O O . ASN B 1 131 ? 37.563 -4.336 16.782 1.00 52.08 131 ASN B O 1
ATOM 3639 N N . CYS B 1 132 ? 39.241 -3.100 17.629 1.00 40.29 132 CYS B N 1
ATOM 3640 C CA . CYS B 1 132 ? 38.712 -3.032 18.977 1.00 41.96 132 CYS B CA 1
ATOM 3641 C C . CYS B 1 132 ? 38.627 -1.574 19.403 1.00 49.33 132 CYS B C 1
ATOM 3642 O O . CYS B 1 132 ? 39.554 -0.803 19.168 1.00 48.95 132 CYS B O 1
ATOM 3645 N N . VAL B 1 133 ? 37.517 -1.190 20.023 1.00 52.09 133 VAL B N 1
ATOM 3646 C CA . VAL B 1 133 ? 37.354 0.192 20.459 1.00 52.91 133 VAL B CA 1
ATOM 3647 C C . VAL B 1 133 ? 38.174 0.451 21.718 1.00 45.05 133 VAL B C 1
ATOM 3648 O O . VAL B 1 133 ? 38.003 -0.215 22.737 1.00 53.71 133 VAL B O 1
ATOM 3652 N N . ALA B 1 134 ? 39.087 1.410 21.632 1.00 51.52 134 ALA B N 1
ATOM 3653 C CA . ALA B 1 134 ? 39.953 1.733 22.756 1.00 41.38 134 ALA B CA 1
ATOM 3654 C C . ALA B 1 134 ? 39.547 3.067 23.351 1.00 45.23 134 ALA B C 1
ATOM 3655 O O . ALA B 1 134 ? 39.539 4.087 22.664 1.00 45.28 134 ALA B O 1
ATOM 3657 N N . LYS B 1 135 ? 39.210 3.050 24.633 1.00 41.86 135 LYS B N 1
ATOM 3658 C CA . LYS B 1 135 ? 38.774 4.250 25.322 1.00 47.37 135 LYS B CA 1
ATOM 3659 C C . LYS B 1 135 ? 39.960 4.890 26.029 1.00 45.60 135 LYS B C 1
ATOM 3660 O O . LYS B 1 135 ? 40.559 4.291 26.930 1.00 46.85 135 LYS B O 1
ATOM 3666 N N . ILE B 1 136 ? 40.302 6.106 25.613 1.00 43.77 136 ILE B N 1
ATOM 3667 C CA . ILE B 1 136 ? 41.443 6.815 26.187 1.00 42.44 136 ILE B CA 1
ATOM 3668 C C . ILE B 1 136 ? 40.998 8.019 27.015 1.00 47.13 136 ILE B C 1
ATOM 3669 O O . ILE B 1 136 ? 40.439 8.984 26.484 1.00 44.75 136 ILE B O 1
ATOM 3674 N N . VAL B 1 137 ? 41.266 7.960 28.314 1.00 40.84 137 VAL B N 1
ATOM 3675 C CA . VAL B 1 137 ? 40.879 9.019 29.233 1.00 47.68 137 VAL B CA 1
ATOM 3676 C C . VAL B 1 137 ? 42.025 9.999 29.459 1.00 52.83 137 VAL B C 1
ATOM 3677 O O . VAL B 1 137 ? 43.114 9.604 29.885 1.00 51.00 137 VAL B O 1
ATOM 3681 N N . MET B 1 138 ? 41.777 11.274 29.164 1.00 53.34 138 MET B N 1
ATOM 3682 C CA . MET B 1 138 ? 42.765 12.329 29.382 1.00 55.55 138 MET B CA 1
ATOM 3683 C C . MET B 1 138 ? 42.123 13.494 30.112 1.00 55.08 138 MET B C 1
ATOM 3684 O O . MET B 1 138 ? 40.928 13.742 29.950 1.00 54.82 138 MET B O 1
ATOM 3689 N N . PRO B 1 139 ? 42.922 14.235 30.896 1.00 64.44 139 PRO B N 1
ATOM 3690 C CA . PRO B 1 139 ? 42.405 15.417 31.591 1.00 62.37 139 PRO B CA 1
ATOM 3691 C C . PRO B 1 139 ? 41.754 16.379 30.601 1.00 60.60 139 PRO B C 1
ATOM 3692 O O . PRO B 1 139 ? 42.221 16.485 29.465 1.00 53.18 139 PRO B O 1
ATOM 3696 N N . THR B 1 140 ? 40.691 17.058 31.027 1.00 67.54 140 THR B N 1
ATOM 3697 C CA . THR B 1 140 ? 40.009 18.046 30.190 1.00 59.65 140 THR B CA 1
ATOM 3698 C C . THR B 1 140 ? 40.960 19.160 29.755 1.00 59.08 140 THR B C 1
ATOM 3699 O O . THR B 1 140 ? 40.719 19.845 28.759 1.00 51.42 140 THR B O 1
ATOM 3703 N N . THR B 1 141 ? 42.046 19.324 30.505 1.00 54.92 141 THR B N 1
ATOM 3704 C CA . THR B 1 141 ? 43.033 20.362 30.234 1.00 58.63 141 THR B CA 1
ATOM 3705 C C . THR B 1 141 ? 44.038 19.977 29.145 1.00 62.55 141 THR B C 1
ATOM 3706 O O . THR B 1 141 ? 44.930 20.760 28.814 1.00 63.76 141 THR B O 1
ATOM 3710 N N . THR B 1 142 ? 43.893 18.775 28.592 1.00 61.76 142 THR B N 1
ATOM 3711 C CA . THR B 1 142 ? 44.841 18.265 27.600 1.00 61.57 142 THR B CA 1
ATOM 3712 C C . THR B 1 142 ? 44.875 19.120 26.331 1.00 52.10 142 THR B C 1
ATOM 3713 O O . THR B 1 142 ? 43.849 19.318 25.679 1.00 53.57 142 THR B O 1
ATOM 3717 N N . PRO B 1 143 ? 46.062 19.634 25.982 1.00 56.42 143 PRO B N 1
ATOM 3718 C CA . PRO B 1 143 ? 46.265 20.397 24.745 1.00 55.11 143 PRO B CA 1
ATOM 3719 C C . PRO B 1 143 ? 45.593 19.726 23.549 1.00 60.11 143 PRO B C 1
ATOM 3720 O O . PRO B 1 143 ? 45.778 18.528 23.329 1.00 61.50 143 PRO B O 1
ATOM 3724 N N . GLN B 1 144 ? 44.828 20.501 22.786 1.00 63.85 144 GLN B N 1
ATOM 3725 C CA . GLN B 1 144 ? 44.030 19.969 21.682 1.00 58.17 144 GLN B CA 1
ATOM 3726 C C . GLN B 1 144 ? 44.838 19.141 20.680 1.00 59.16 144 GLN B C 1
ATOM 3727 O O . GLN B 1 144 ? 44.313 18.204 20.074 1.00 54.14 144 GLN B O 1
ATOM 3733 N N . ILE B 1 145 ? 46.109 19.485 20.499 1.00 54.98 145 ILE B N 1
ATOM 3734 C CA . ILE B 1 145 ? 46.941 18.777 19.531 1.00 56.27 145 ILE B CA 1
ATOM 3735 C C . ILE B 1 145 ? 47.212 17.321 19.943 1.00 57.99 145 ILE B C 1
ATOM 3736 O O . ILE B 1 145 ? 47.372 16.446 19.087 1.00 48.27 145 ILE B O 1
ATOM 3741 N N . LYS B 1 146 ? 47.253 17.063 21.249 1.00 48.94 146 LYS B N 1
ATOM 3742 C CA . LYS B 1 146 ? 47.476 15.707 21.745 1.00 47.82 146 LYS B CA 1
ATOM 3743 C C . LYS B 1 146 ? 46.196 14.881 21.676 1.00 45.09 146 LYS B C 1
ATOM 3744 O O . LYS B 1 146 ? 46.232 13.692 21.362 1.00 43.78 146 LYS B O 1
ATOM 3750 N N . ILE B 1 147 ? 45.066 15.521 21.958 1.00 49.91 147 ILE B N 1
ATOM 3751 C CA . ILE B 1 147 ? 43.763 14.885 21.799 1.00 45.38 147 ILE B CA 1
ATOM 3752 C C . ILE B 1 147 ? 43.555 14.453 20.347 1.00 48.51 147 ILE B C 1
ATOM 3753 O O . ILE B 1 147 ? 43.072 13.351 20.073 1.00 49.42 147 ILE B O 1
ATOM 3758 N N . ASP B 1 148 ? 43.932 15.328 19.419 1.00 47.20 148 ASP B N 1
ATOM 3759 C CA . ASP B 1 148 ? 43.759 15.065 17.993 1.00 46.66 148 ASP B CA 1
ATOM 3760 C C . ASP B 1 148 ? 44.646 13.919 17.517 1.00 44.91 148 ASP B C 1
ATOM 3761 O O . ASP B 1 148 ? 44.231 13.104 16.691 1.00 42.39 148 ASP B O 1
ATOM 3766 N N . ALA B 1 149 ? 45.872 13.868 18.030 1.00 34.99 149 ALA B N 1
ATOM 3767 C CA . ALA B 1 149 ? 46.803 12.813 17.655 1.00 40.80 149 ALA B CA 1
ATOM 3768 C C . ALA B 1 149 ? 46.219 11.439 17.993 1.00 40.44 149 ALA B C 1
ATOM 3769 O O . ALA B 1 149 ? 46.287 10.512 17.189 1.00 34.31 149 ALA B O 1
ATOM 3771 N N . VAL B 1 150 ? 45.628 11.321 19.178 1.00 36.11 150 VAL B N 1
ATOM 3772 C CA . VAL B 1 150 ? 45.018 10.068 19.602 1.00 35.54 150 VAL B CA 1
ATOM 3773 C C . VAL B 1 150 ? 43.739 9.756 18.825 1.00 44.23 150 VAL B C 1
ATOM 3774 O O . VAL B 1 150 ? 43.513 8.610 18.429 1.00 45.40 150 VAL B O 1
ATOM 3778 N N . ARG B 1 151 ? 42.910 10.770 18.591 1.00 42.77 151 ARG B N 1
ATOM 3779 C CA . ARG B 1 151 ? 41.699 10.571 17.794 1.00 44.75 151 ARG B CA 1
ATOM 3780 C C . ARG B 1 151 ? 42.027 10.172 16.362 1.00 47.10 151 ARG B C 1
ATOM 3781 O O . ARG B 1 151 ? 41.297 9.397 15.740 1.00 47.19 151 ARG B O 1
ATOM 3789 N N . ALA B 1 152 ? 43.128 10.702 15.842 1.00 38.88 152 ALA B N 1
ATOM 3790 C CA . ALA B 1 152 ? 43.552 10.383 14.488 1.00 36.13 152 ALA B CA 1
ATOM 3791 C C . ALA B 1 152 ? 43.918 8.907 14.362 1.00 41.95 152 ALA B C 1
ATOM 3792 O O . ALA B 1 152 ? 43.865 8.338 13.273 1.00 50.57 152 ALA B O 1
ATOM 3794 N N . LEU B 1 153 ? 44.292 8.289 15.479 1.00 38.52 153 LEU B N 1
ATOM 3795 C CA . LEU B 1 153 ? 44.652 6.874 15.478 1.00 45.00 153 LEU B CA 1
ATOM 379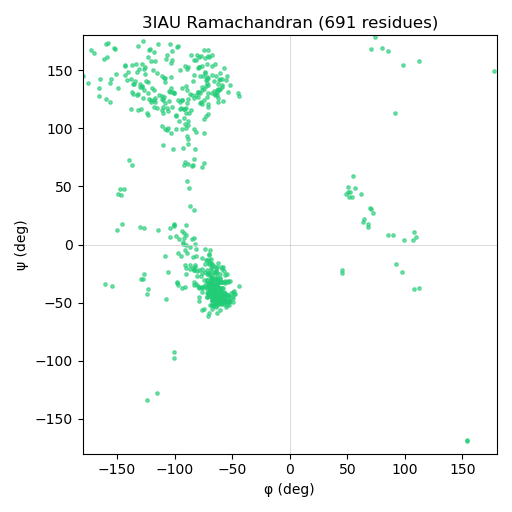6 C C . LEU B 1 153 ? 43.424 5.986 15.666 1.00 52.03 153 LEU B C 1
ATOM 3797 O O . LEU B 1 153 ? 43.523 4.760 15.649 1.00 46.54 153 LEU B O 1
ATOM 3802 N N . GLY B 1 154 ? 42.267 6.616 15.842 1.00 48.51 154 GLY B N 1
ATOM 3803 C CA . GLY B 1 154 ? 41.017 5.892 15.971 1.00 43.45 154 GLY B CA 1
ATOM 3804 C C . GLY B 1 154 ? 40.590 5.738 17.416 1.00 51.39 154 GLY B C 1
ATOM 3805 O O . GLY B 1 154 ? 39.593 5.081 17.714 1.00 50.23 154 GLY B O 1
ATOM 3806 N N . GLY B 1 155 ? 41.350 6.347 18.319 1.00 41.59 155 GLY B N 1
ATOM 3807 C CA . GLY B 1 155 ? 41.039 6.281 19.730 1.00 42.68 155 GLY B CA 1
ATOM 3808 C C . GLY B 1 155 ? 39.736 6.980 20.067 1.00 51.82 155 GLY B C 1
ATOM 3809 O O . GLY B 1 155 ? 39.418 8.026 19.502 1.00 49.65 155 GLY B O 1
ATOM 3810 N N . ASP B 1 156 ? 38.975 6.386 20.980 1.00 49.69 156 ASP B N 1
ATOM 3811 C CA . ASP B 1 156 ? 37.784 7.023 21.529 1.00 54.05 156 ASP B CA 1
ATOM 3812 C C . ASP B 1 156 ? 38.192 7.847 22.744 1.00 45.45 156 ASP B C 1
ATOM 3813 O O . ASP B 1 156 ? 38.271 7.330 23.860 1.00 45.69 156 ASP B O 1
ATOM 3818 N N . VAL B 1 157 ? 38.462 9.128 22.518 1.00 48.45 157 VAL B N 1
ATOM 3819 C CA . VAL B 1 157 ? 38.972 9.993 23.575 1.00 54.01 157 VAL B CA 1
ATOM 3820 C C . VAL B 1 157 ? 37.872 10.471 24.512 1.00 58.07 157 VAL B C 1
ATOM 3821 O O . VAL B 1 157 ? 36.861 11.023 24.078 1.00 60.93 157 VAL B O 1
ATOM 3825 N N . VAL B 1 158 ? 38.084 10.250 25.804 1.00 54.10 158 VAL B N 1
ATOM 3826 C CA . VAL B 1 158 ? 37.152 10.687 26.830 1.00 52.59 158 VAL B CA 1
ATOM 3827 C C . VAL B 1 158 ? 37.838 11.680 27.764 1.00 59.43 158 VAL B C 1
ATOM 3828 O O . VAL B 1 158 ? 38.829 11.350 28.417 1.00 55.11 158 VAL B O 1
ATOM 3832 N N . LEU B 1 159 ? 37.312 12.901 27.811 1.00 61.09 159 LEU B N 1
ATOM 3833 C CA . LEU B 1 159 ? 37.883 13.959 28.643 1.00 63.72 159 LEU B CA 1
ATOM 3834 C C . LEU B 1 159 ? 37.334 13.913 30.066 1.00 66.06 159 LEU B C 1
ATOM 3835 O O . LEU B 1 159 ? 36.121 13.854 30.269 1.00 67.55 159 LEU B O 1
ATOM 3840 N N . TYR B 1 160 ? 38.232 13.933 31.047 1.00 61.21 160 TYR B N 1
ATOM 3841 C CA . TYR B 1 160 ? 37.830 13.979 32.447 1.00 63.16 160 TYR B CA 1
ATOM 3842 C C . TYR B 1 160 ? 38.985 14.362 33.366 1.00 73.54 160 TYR B C 1
ATOM 3843 O O . TYR B 1 160 ? 40.127 13.955 33.150 1.00 74.54 160 TYR B O 1
ATOM 3852 N N . GLY B 1 161 ? 38.676 15.148 34.393 1.00 71.12 161 GLY B N 1
ATOM 3853 C CA . GLY B 1 161 ? 39.652 15.503 35.407 1.00 72.15 161 GLY B CA 1
ATOM 3854 C C . GLY B 1 161 ? 40.512 16.696 35.045 1.00 70.58 161 GLY B C 1
ATOM 3855 O O . GLY B 1 161 ? 40.541 17.132 33.894 1.00 63.26 161 GLY B O 1
ATOM 3856 N N . LYS B 1 162 ? 41.218 17.224 36.039 1.00 75.93 162 LYS B N 1
ATOM 3857 C CA . LYS B 1 162 ? 42.114 18.355 35.834 1.00 85.18 162 LYS B CA 1
ATOM 3858 C C . LYS B 1 162 ? 43.549 17.865 35.671 1.00 82.00 162 LYS B C 1
ATOM 3859 O O . LYS B 1 162 ? 44.345 18.463 34.943 1.00 77.00 162 LYS B O 1
ATOM 3865 N N . THR B 1 163 ? 43.870 16.769 36.353 1.00 78.50 163 THR B N 1
ATOM 3866 C CA . THR B 1 163 ? 45.204 16.185 36.280 1.00 79.11 163 THR B CA 1
ATOM 3867 C C . THR B 1 163 ? 45.166 14.743 35.779 1.00 76.07 163 THR B C 1
ATOM 3868 O O . THR B 1 163 ? 44.100 14.126 35.693 1.00 67.27 163 THR B O 1
ATOM 3872 N N . PHE B 1 164 ? 46.341 14.214 35.448 1.00 71.07 164 PHE B N 1
ATOM 3873 C CA . PHE B 1 164 ? 46.460 12.848 34.954 1.00 68.59 164 PHE B CA 1
ATOM 3874 C C . PHE B 1 164 ? 46.023 11.814 35.992 1.00 69.59 164 PHE B C 1
ATOM 3875 O O . PHE B 1 164 ? 45.352 10.839 35.657 1.00 68.67 164 PHE B O 1
ATOM 3883 N N . ASP B 1 165 ? 46.411 12.023 37.248 1.00 70.78 165 ASP B N 1
ATOM 3884 C CA . ASP B 1 165 ? 46.052 11.097 38.319 1.00 69.45 165 ASP B CA 1
ATOM 3885 C C . ASP B 1 165 ? 44.541 10.953 38.463 1.00 67.87 165 ASP B C 1
ATOM 3886 O O . ASP B 1 165 ? 44.044 9.884 38.817 1.00 68.41 165 ASP B O 1
ATOM 3891 N N . GLU B 1 166 ? 43.818 12.033 38.183 1.00 63.95 166 GLU B N 1
ATOM 3892 C CA . GLU B 1 166 ? 42.361 12.023 38.245 1.00 66.93 166 GLU B CA 1
ATOM 3893 C C . GLU B 1 166 ? 41.768 11.323 37.029 1.00 70.04 166 GLU B C 1
ATOM 3894 O O . GLU B 1 166 ? 40.804 10.563 37.148 1.00 67.63 166 GLU B O 1
ATOM 3900 N N . ALA B 1 167 ? 42.345 11.588 35.859 1.00 68.36 167 ALA B N 1
ATOM 3901 C CA . ALA B 1 167 ? 41.966 10.879 34.641 1.00 61.13 167 ALA B CA 1
ATOM 3902 C C . ALA B 1 167 ? 42.200 9.382 34.823 1.00 58.95 167 ALA B C 1
ATOM 3903 O O . ALA B 1 167 ? 41.365 8.562 34.437 1.00 50.56 167 ALA B O 1
ATOM 3905 N N . GLN B 1 168 ? 43.339 9.040 35.423 1.00 52.82 168 GLN B N 1
ATOM 3906 C CA . GLN B 1 168 ? 43.706 7.649 35.680 1.00 58.65 168 GLN B CA 1
ATOM 3907 C C . GLN B 1 168 ? 42.706 6.955 36.598 1.00 65.06 168 GLN B C 1
ATOM 3908 O O . GLN B 1 168 ? 42.244 5.847 36.312 1.00 60.24 168 GLN B O 1
ATOM 3914 N N . THR B 1 169 ? 42.383 7.613 37.706 1.00 65.90 169 THR B N 1
ATOM 3915 C CA . THR B 1 169 ? 41.398 7.096 38.643 1.00 60.91 169 THR B CA 1
ATOM 3916 C C . THR B 1 169 ? 40.048 6.896 37.963 1.00 63.32 169 THR B C 1
ATOM 3917 O O . THR B 1 169 ? 39.455 5.820 38.049 1.00 65.69 169 THR B O 1
ATOM 3921 N N . HIS B 1 170 ? 39.571 7.934 37.282 1.00 53.54 170 HIS B N 1
ATOM 3922 C CA . HIS B 1 170 ? 38.306 7.859 36.558 1.00 64.65 170 HIS B CA 1
ATOM 3923 C C . HIS B 1 170 ? 38.303 6.714 35.545 1.00 72.74 170 HIS B C 1
ATOM 3924 O O . HIS B 1 170 ? 37.259 6.119 35.269 1.00 68.38 170 HIS B O 1
ATOM 3931 N N . ALA B 1 171 ? 39.477 6.409 34.995 1.00 71.88 171 ALA B N 1
ATOM 3932 C CA . ALA B 1 171 ? 39.610 5.329 34.023 1.00 66.88 171 ALA B CA 1
ATOM 3933 C C . ALA B 1 171 ? 39.649 3.974 34.721 1.00 63.73 171 ALA B C 1
ATOM 3934 O O . ALA B 1 171 ? 38.983 3.031 34.294 1.00 58.26 171 ALA B O 1
ATOM 3936 N N . LEU B 1 172 ? 40.428 3.883 35.796 1.00 57.61 172 LEU B N 1
ATOM 3937 C CA . LEU B 1 172 ? 40.510 2.652 36.575 1.00 64.33 172 LEU B CA 1
ATOM 3938 C C . LEU B 1 172 ? 39.144 2.239 37.120 1.00 75.15 172 LEU B C 1
ATOM 3939 O O . LEU B 1 172 ? 38.825 1.050 37.178 1.00 75.02 172 LEU B O 1
ATOM 3944 N N . GLU B 1 173 ? 38.340 3.221 37.516 1.00 73.01 173 GLU B N 1
ATOM 3945 C CA . GLU B 1 173 ? 37.016 2.937 38.061 1.00 79.14 173 GLU B CA 1
ATOM 3946 C C . GLU B 1 173 ? 35.972 2.736 36.959 1.00 81.34 173 GLU B C 1
ATOM 3947 O O . GLU B 1 173 ? 35.030 1.959 37.123 1.00 80.86 173 GLU B O 1
ATOM 3953 N N . LEU B 1 174 ? 36.147 3.431 35.838 1.00 72.98 174 LEU B N 1
ATOM 3954 C CA . LEU B 1 174 ? 35.272 3.244 34.686 1.00 71.68 174 LEU B CA 1
ATOM 3955 C C . LEU B 1 174 ? 35.541 1.871 34.079 1.00 73.76 174 LEU B C 1
ATOM 3956 O O . LEU B 1 174 ? 34.737 1.343 33.310 1.00 75.86 174 LEU B O 1
ATOM 3961 N N . SER B 1 175 ? 36.685 1.299 34.444 1.00 79.22 175 SER B N 1
ATOM 3962 C CA . SER B 1 175 ? 37.097 -0.017 33.966 1.00 76.19 175 SER B CA 1
ATOM 3963 C C . SER B 1 175 ? 36.333 -1.128 34.680 1.00 75.52 175 SER B C 1
ATOM 3964 O O . SER B 1 175 ? 35.688 -1.960 34.042 1.00 72.17 175 SER B O 1
ATOM 3967 N N . GLU B 1 176 ? 36.418 -1.138 36.007 1.00 79.82 176 GLU B N 1
ATOM 3968 C CA . GLU B 1 176 ? 35.703 -2.119 36.818 1.00 89.94 176 GLU B CA 1
ATOM 3969 C C . GLU B 1 176 ? 34.192 -1.948 36.679 1.00 88.00 176 GLU B C 1
ATOM 3970 O O . GLU B 1 176 ? 33.444 -2.926 36.656 1.00 79.51 176 GLU B O 1
ATOM 3976 N N . LYS B 1 177 ? 33.756 -0.696 36.582 1.00 82.52 177 LYS B N 1
ATOM 3977 C CA . LYS B 1 177 ? 32.340 -0.377 36.448 1.00 85.28 177 LYS B CA 1
ATOM 3978 C C . LYS B 1 177 ? 31.734 -0.929 35.158 1.00 85.68 177 LYS B C 1
ATOM 3979 O O . LYS B 1 177 ? 30.708 -1.610 35.189 1.00 86.10 177 LYS B O 1
ATOM 3985 N N . ASP B 1 178 ? 32.371 -0.632 34.029 1.00 84.26 178 ASP B N 1
ATOM 3986 C CA . ASP B 1 178 ? 31.844 -1.032 32.725 1.00 83.44 178 ASP B CA 1
ATOM 3987 C C . ASP B 1 178 ? 32.382 -2.375 32.245 1.00 75.72 178 ASP B C 1
ATOM 3988 O O . ASP B 1 178 ? 32.036 -2.835 31.156 1.00 76.74 178 ASP B O 1
ATOM 3993 N N . GLY B 1 179 ? 33.226 -3.001 33.060 1.00 80.96 179 GLY B N 1
ATOM 3994 C CA . GLY B 1 179 ? 33.825 -4.273 32.701 1.00 78.63 179 GLY B CA 1
ATOM 3995 C C . GLY B 1 179 ? 34.693 -4.166 31.462 1.00 80.90 179 GLY B C 1
ATOM 3996 O O . GLY B 1 179 ? 34.636 -5.020 30.575 1.00 78.96 179 GLY B O 1
ATOM 3997 N N . LEU B 1 180 ? 35.491 -3.104 31.397 1.00 73.24 180 LEU B N 1
ATOM 3998 C CA . LEU B 1 180 ? 36.429 -2.911 30.298 1.00 66.81 180 LEU B CA 1
ATOM 3999 C C . LEU B 1 180 ? 37.842 -3.255 30.755 1.00 61.07 180 LEU B C 1
ATOM 4000 O O . LEU B 1 180 ? 38.265 -2.856 31.841 1.00 56.52 180 LEU B O 1
ATOM 4005 N N . LYS B 1 181 ? 38.568 -3.998 29.925 1.00 52.57 181 LYS B N 1
ATOM 4006 C CA . LYS B 1 181 ? 39.944 -4.364 30.243 1.00 47.58 181 LYS B CA 1
ATOM 4007 C C . LYS B 1 181 ? 40.842 -3.125 30.293 1.00 43.17 181 LYS B C 1
ATOM 4008 O O . LYS B 1 181 ? 40.835 -2.306 29.375 1.00 41.31 181 LYS B O 1
ATOM 4014 N N . TYR B 1 182 ? 41.609 -2.988 31.369 1.00 38.61 182 TYR B N 1
ATOM 4015 C CA . TYR B 1 182 ? 42.509 -1.852 31.515 1.00 47.95 182 TYR B CA 1
ATOM 4016 C C . TYR B 1 182 ? 43.913 -2.181 31.009 1.00 45.31 182 TYR B C 1
ATOM 4017 O O . TYR B 1 182 ? 44.537 -3.140 31.462 1.00 41.19 182 TYR B O 1
ATOM 4026 N N . ILE B 1 183 ? 44.408 -1.372 30.077 1.00 41.10 183 ILE B N 1
ATOM 4027 C CA . ILE B 1 183 ? 45.735 -1.588 29.509 1.00 36.04 183 ILE B CA 1
ATOM 4028 C C . ILE B 1 183 ? 46.791 -0.802 30.280 1.00 31.81 183 ILE B C 1
ATOM 4029 O O . ILE B 1 183 ? 46.853 0.421 30.182 1.00 36.52 183 ILE B O 1
ATOM 4034 N N . PRO B 1 184 ? 47.631 -1.508 31.047 1.00 28.86 184 PRO B N 1
ATOM 4035 C CA . PRO B 1 184 ? 48.649 -0.864 31.884 1.00 30.64 184 PRO B CA 1
ATOM 4036 C C . PRO B 1 184 ? 49.798 -0.334 31.033 1.00 39.69 184 PRO B C 1
ATOM 4037 O O . PRO B 1 184 ? 50.102 -0.932 30.003 1.00 27.82 184 PRO B O 1
ATOM 4041 N N . PRO B 1 185 ? 50.436 0.766 31.466 1.00 35.25 185 PRO B N 1
ATOM 4042 C CA . PRO B 1 185 ? 51.559 1.362 30.734 1.00 32.99 185 PRO B CA 1
ATOM 4043 C C . PRO B 1 185 ? 52.844 0.542 30.857 1.00 33.75 185 PRO B C 1
ATOM 4044 O O . PRO B 1 185 ? 53.711 0.655 29.991 1.00 33.72 185 PRO B O 1
ATOM 4048 N N . PHE B 1 186 ? 52.974 -0.262 31.911 1.00 30.15 186 PHE B N 1
ATOM 4049 C CA . PHE B 1 186 ? 54.222 -0.989 32.137 1.00 21.74 186 PHE B CA 1
ATOM 4050 C C . PHE B 1 186 ? 54.158 -2.207 33.068 1.00 32.79 186 PHE B C 1
ATOM 4051 O O . PHE B 1 186 ? 54.901 -3.166 32.864 1.00 30.49 186 PHE B O 1
ATOM 4059 N N . ASP B 1 187 ? 53.305 -2.170 34.092 1.00 34.13 187 ASP B N 1
ATOM 4060 C CA . ASP B 1 187 ? 53.341 -3.200 35.138 1.00 35.55 187 ASP B CA 1
ATOM 4061 C C . ASP B 1 187 ? 52.477 -4.412 34.796 1.00 36.94 187 ASP B C 1
ATOM 4062 O O . ASP B 1 187 ? 51.447 -4.658 35.427 1.00 39.36 187 ASP B O 1
ATOM 4067 N N . ASP B 1 188 ? 52.913 -5.169 33.795 1.00 30.97 188 ASP B N 1
ATOM 4068 C CA . ASP B 1 188 ? 52.154 -6.305 33.292 1.00 28.69 188 ASP B CA 1
ATOM 4069 C C . ASP B 1 188 ? 53.060 -7.160 32.406 1.00 33.76 188 ASP B C 1
ATOM 4070 O O . ASP B 1 188 ? 53.797 -6.630 31.576 1.00 31.09 188 ASP B O 1
ATOM 4075 N N . PRO B 1 189 ? 53.019 -8.489 32.588 1.00 31.51 189 PRO B N 1
ATOM 4076 C CA . PRO B 1 189 ? 53.918 -9.373 31.838 1.00 26.81 189 PRO B CA 1
ATOM 4077 C C . PRO B 1 189 ? 53.717 -9.272 30.320 1.00 23.35 189 PRO B C 1
ATOM 4078 O O . PRO B 1 189 ? 54.697 -9.319 29.580 1.00 24.62 189 PRO B O 1
ATOM 4082 N N . GLY B 1 190 ? 52.475 -9.129 29.869 1.00 24.11 190 GLY B N 1
ATOM 4083 C CA . GLY B 1 190 ? 52.187 -8.968 28.454 1.00 20.10 190 GLY B CA 1
ATOM 4084 C C . GLY B 1 190 ? 52.820 -7.721 27.858 1.00 23.72 190 GLY B C 1
ATOM 4085 O O . GLY B 1 190 ? 53.289 -7.733 26.717 1.00 22.99 190 GLY B O 1
ATOM 4086 N N . VAL B 1 191 ? 52.841 -6.640 28.631 1.00 23.64 191 VAL B N 1
ATOM 4087 C CA . VAL B 1 191 ? 53.430 -5.390 28.169 1.00 22.29 191 VAL B CA 1
ATOM 4088 C C . VAL B 1 191 ? 54.944 -5.529 28.127 1.00 23.75 191 VAL B C 1
ATOM 4089 O O . VAL B 1 191 ? 55.594 -5.144 27.152 1.00 23.15 191 VAL B O 1
ATOM 4093 N N . ILE B 1 192 ? 55.499 -6.095 29.191 1.00 20.76 192 ILE B N 1
ATOM 4094 C CA . ILE B 1 192 ? 56.933 -6.331 29.287 1.00 20.90 192 ILE B CA 1
ATOM 4095 C C . ILE B 1 192 ? 57.448 -7.196 28.133 1.00 22.65 192 ILE B C 1
ATOM 4096 O O . ILE B 1 192 ? 58.521 -6.947 27.589 1.00 22.16 192 ILE B O 1
ATOM 4101 N N . LYS B 1 193 ? 56.680 -8.219 27.778 1.00 22.27 193 LYS B N 1
ATOM 4102 C CA . LYS B 1 193 ? 57.041 -9.106 26.685 1.00 24.32 193 LYS B CA 1
ATOM 4103 C C . LYS B 1 193 ? 57.034 -8.348 25.348 1.00 23.48 193 LYS B C 1
ATOM 4104 O O . LYS B 1 193 ? 57.917 -8.539 24.518 1.00 21.78 193 LYS B O 1
ATOM 4110 N N . GLY B 1 194 ? 56.046 -7.478 25.158 1.00 20.62 194 GLY B N 1
ATOM 4111 C CA . GLY B 1 194 ? 56.020 -6.598 24.003 1.00 16.71 194 GLY B CA 1
ATOM 4112 C C . GLY B 1 194 ? 57.273 -5.744 23.882 1.00 18.94 194 GLY B C 1
ATOM 4113 O O . GLY B 1 194 ? 57.873 -5.680 22.813 1.00 16.56 194 GLY B O 1
ATOM 4114 N N . GLN B 1 195 ? 57.689 -5.094 24.969 1.00 14.16 195 GLN B N 1
ATOM 4115 C CA . GLN B 1 195 ? 58.880 -4.251 24.898 1.00 19.15 195 GLN B CA 1
ATOM 4116 C C . GLN B 1 195 ? 60.149 -5.073 24.672 1.00 15.22 195 GLN B C 1
ATOM 4117 O O . GLN B 1 195 ? 61.109 -4.581 24.092 1.00 17.01 195 GLN B O 1
ATOM 4123 N N . GLY B 1 196 ? 60.155 -6.319 25.141 1.00 19.94 196 GLY B N 1
ATOM 4124 C CA . GLY B 1 196 ? 61.327 -7.169 25.020 1.00 16.51 196 GLY B CA 1
ATOM 4125 C C . GLY B 1 196 ? 61.725 -7.516 23.590 1.00 17.84 196 GLY B C 1
ATOM 4126 O O . GLY B 1 196 ? 62.880 -7.861 23.331 1.00 19.30 196 GLY B O 1
ATOM 4127 N N . THR B 1 197 ? 60.777 -7.438 22.659 1.00 14.59 197 THR B N 1
ATOM 4128 C CA . THR B 1 197 ? 61.086 -7.652 21.247 1.00 17.65 197 THR B CA 1
ATOM 4129 C C . THR B 1 197 ? 62.212 -6.728 20.786 1.00 15.80 197 THR B C 1
ATOM 4130 O O . THR B 1 197 ? 62.938 -7.039 19.848 1.00 21.76 197 THR B O 1
ATOM 4134 N N . ILE B 1 198 ? 62.371 -5.601 21.468 1.00 14.10 198 ILE B N 1
ATOM 4135 C CA . ILE B 1 198 ? 63.452 -4.676 21.160 1.00 14.94 198 ILE B CA 1
ATOM 4136 C C . ILE B 1 198 ? 64.812 -5.314 21.446 1.00 18.11 198 ILE B C 1
ATOM 4137 O O . ILE B 1 198 ? 65.795 -5.051 20.744 1.00 14.98 198 ILE B O 1
ATOM 4142 N N . GLY B 1 199 ? 64.866 -6.157 22.474 1.00 16.00 199 GLY B N 1
ATOM 4143 C CA . GLY B 1 199 ? 66.080 -6.895 22.787 1.00 13.18 199 GLY B CA 1
ATOM 4144 C C . GLY B 1 199 ? 66.437 -7.854 21.662 1.00 13.25 199 GLY B C 1
ATOM 4145 O O . GLY B 1 199 ? 67.575 -7.887 21.214 1.00 15.48 199 GLY B O 1
ATOM 4146 N N . THR B 1 200 ? 65.456 -8.628 21.202 1.00 16.41 200 THR B N 1
ATOM 4147 C CA . THR B 1 200 ? 65.646 -9.508 20.052 1.00 17.37 200 THR B CA 1
ATOM 4148 C C . THR B 1 200 ? 66.275 -8.764 18.878 1.00 17.49 200 THR B C 1
ATOM 4149 O O . THR B 1 200 ? 67.253 -9.233 18.295 1.00 18.92 200 THR B O 1
ATOM 4153 N N . GLU B 1 201 ? 65.716 -7.604 18.535 1.00 16.32 201 GLU B N 1
ATOM 4154 C CA . GLU B 1 201 ? 66.198 -6.832 17.388 1.00 13.44 201 GLU B CA 1
ATOM 4155 C C . GLU B 1 201 ? 67.625 -6.324 17.562 1.00 17.15 201 GLU B C 1
ATOM 4156 O O . GLU B 1 201 ? 68.451 -6.478 16.668 1.00 19.09 201 GLU B O 1
ATOM 4162 N N . ILE B 1 202 ? 67.911 -5.705 18.704 1.00 17.72 202 ILE B N 1
ATOM 4163 C CA . ILE B 1 202 ? 69.249 -5.186 18.964 1.00 15.78 202 ILE B CA 1
ATOM 4164 C C . ILE B 1 202 ? 70.307 -6.290 18.857 1.00 17.12 202 ILE B C 1
ATOM 4165 O O . ILE B 1 202 ? 71.364 -6.100 18.254 1.00 17.30 202 ILE B O 1
ATOM 4170 N N . ASN B 1 203 ? 70.025 -7.446 19.443 1.00 18.20 203 ASN B N 1
ATOM 4171 C CA . ASN B 1 203 ? 70.957 -8.562 19.357 1.00 19.06 203 ASN B CA 1
ATOM 4172 C C . ASN B 1 203 ? 71.128 -9.059 17.916 1.00 18.99 203 ASN B C 1
ATOM 4173 O O . ASN B 1 203 ? 72.221 -9.436 17.497 1.00 20.70 203 ASN B O 1
ATOM 4178 N N . ARG B 1 204 ? 70.034 -9.065 17.168 1.00 14.43 204 ARG B N 1
ATOM 4179 C CA . ARG B 1 204 ? 70.061 -9.460 15.767 1.00 22.20 204 ARG B CA 1
ATOM 4180 C C . ARG B 1 204 ? 70.950 -8.506 14.978 1.00 21.14 204 ARG B C 1
ATOM 4181 O O . ARG B 1 204 ? 71.720 -8.922 14.113 1.00 21.03 204 ARG B O 1
ATOM 4189 N N . GLN B 1 205 ? 70.851 -7.222 15.307 1.00 17.79 205 GLN B N 1
ATOM 4190 C CA . GLN B 1 205 ? 71.493 -6.169 14.533 1.00 15.95 205 GLN B CA 1
ATOM 4191 C C . GLN B 1 205 ? 72.961 -5.962 14.891 1.00 17.06 205 GLN B C 1
ATOM 4192 O O . GLN B 1 205 ? 73.724 -5.422 14.093 1.00 18.56 205 GLN B O 1
ATOM 4198 N N . LEU B 1 206 ? 73.358 -6.383 16.087 1.00 17.89 206 LEU B N 1
ATOM 4199 C CA . LEU B 1 206 ? 74.712 -6.106 16.567 1.00 19.90 206 LEU B CA 1
ATOM 4200 C C . LEU B 1 206 ? 75.146 -7.108 17.626 1.00 19.71 206 LEU B C 1
ATOM 4201 O O . LEU B 1 206 ? 74.480 -7.255 18.649 1.00 17.74 206 LEU B O 1
ATOM 4206 N N . LYS B 1 207 ? 76.260 -7.795 17.376 1.00 18.89 207 LYS B N 1
ATOM 4207 C CA . LYS B 1 207 ? 76.800 -8.759 18.336 1.00 18.85 207 LYS B CA 1
ATOM 4208 C C . LYS B 1 207 ? 77.894 -8.118 19.188 1.00 21.19 207 LYS B C 1
ATOM 4209 O O . LYS B 1 207 ? 78.334 -7.005 18.907 1.00 16.94 207 LYS B O 1
ATOM 4215 N N . ASP B 1 208 ? 78.328 -8.830 20.227 1.00 21.60 208 ASP B N 1
ATOM 4216 C CA . ASP B 1 208 ? 79.435 -8.384 21.069 1.00 21.92 208 ASP B CA 1
ATOM 4217 C C . ASP B 1 208 ? 79.207 -6.984 21.646 1.00 20.47 208 ASP B C 1
ATOM 4218 O O . ASP B 1 208 ? 80.002 -6.064 21.425 1.00 19.53 208 ASP B O 1
ATOM 4223 N N . ILE B 1 209 ? 78.119 -6.825 22.388 1.00 18.80 209 ILE B N 1
ATOM 4224 C CA . ILE B 1 209 ? 77.781 -5.527 22.956 1.00 22.13 209 ILE B CA 1
ATOM 4225 C C . ILE B 1 209 ? 78.263 -5.423 24.399 1.00 20.91 209 ILE B C 1
ATOM 4226 O O . ILE B 1 209 ? 77.917 -6.254 25.236 1.00 21.55 209 ILE B O 1
ATOM 4231 N N . HIS B 1 210 ? 79.065 -4.402 24.685 1.00 25.17 210 HIS B N 1
ATOM 4232 C CA . HIS B 1 210 ? 79.558 -4.178 26.044 1.00 23.85 210 HIS B CA 1
ATOM 4233 C C . HIS B 1 210 ? 78.436 -3.761 26.999 1.00 26.27 210 HIS B C 1
ATOM 4234 O O . HIS B 1 210 ? 78.334 -4.278 28.112 1.00 21.09 210 HIS B O 1
ATOM 4241 N N . ALA B 1 211 ? 77.591 -2.832 26.558 1.00 17.67 211 ALA B N 1
ATOM 4242 C CA . ALA B 1 211 ? 76.529 -2.313 27.415 1.00 20.51 211 ALA B CA 1
ATOM 4243 C C . ALA B 1 211 ? 75.369 -1.743 26.612 1.00 21.15 211 ALA B C 1
ATOM 4244 O O . ALA B 1 211 ? 75.570 -1.071 25.597 1.00 18.86 211 ALA B O 1
ATOM 4246 N N . VAL B 1 212 ? 74.159 -2.027 27.078 1.00 17.09 212 VAL B N 1
ATOM 4247 C CA . VAL B 1 212 ? 72.946 -1.418 26.558 1.00 17.49 2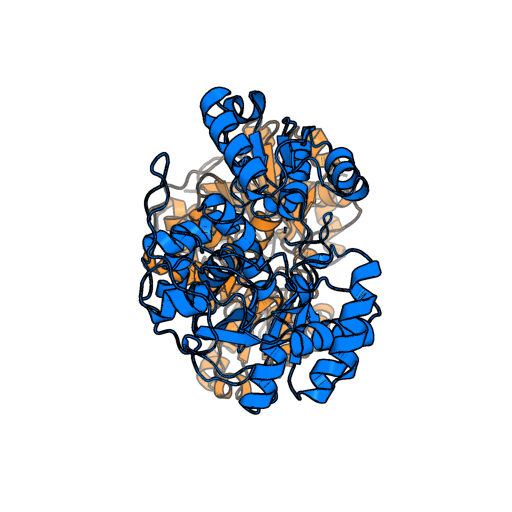12 VAL B CA 1
ATOM 4248 C C . VAL B 1 212 ? 72.358 -0.478 27.614 1.00 20.51 212 VAL B C 1
ATOM 4249 O O . VAL B 1 212 ? 72.119 -0.887 28.752 1.00 17.85 212 VAL B O 1
ATOM 4253 N N . PHE B 1 213 ? 72.130 0.778 27.237 1.00 22.19 213 PHE B N 1
ATOM 4254 C CA . PHE B 1 213 ? 71.553 1.772 28.146 1.00 18.66 213 PHE B CA 1
ATOM 4255 C C . PHE B 1 213 ? 70.088 2.053 27.824 1.00 16.34 213 PHE B C 1
ATOM 4256 O O . PHE B 1 213 ? 69.723 2.271 26.669 1.00 16.67 213 PHE B O 1
ATOM 4264 N N . ILE B 1 214 ? 69.256 2.046 28.858 1.00 13.43 214 ILE B N 1
ATOM 4265 C CA . ILE B 1 214 ? 67.811 2.030 28.690 1.00 14.33 214 ILE B CA 1
ATOM 4266 C C . ILE B 1 214 ? 67.138 2.995 29.659 1.00 21.28 214 ILE B C 1
ATOM 4267 O O . ILE B 1 214 ? 67.432 2.983 30.850 1.00 23.48 214 ILE B O 1
ATOM 4272 N N . PRO B 1 215 ? 66.227 3.838 29.151 1.00 21.24 215 PRO B N 1
ATOM 4273 C CA . PRO B 1 215 ? 65.548 4.792 30.029 1.00 16.53 215 PRO B CA 1
ATOM 4274 C C . PRO B 1 215 ? 64.571 4.036 30.906 1.00 20.23 215 PRO B C 1
ATOM 4275 O O . PRO B 1 215 ? 63.952 3.078 30.434 1.00 22.57 215 PRO B O 1
ATOM 4279 N N . VAL B 1 216 ? 64.433 4.449 32.162 1.00 23.02 216 VAL B N 1
ATOM 4280 C CA . VAL B 1 216 ? 63.532 3.756 33.079 1.00 20.75 216 VAL B CA 1
ATOM 4281 C C . VAL B 1 216 ? 62.478 4.679 33.693 1.00 23.94 216 VAL B C 1
ATOM 4282 O O . VAL B 1 216 ? 62.796 5.587 34.467 1.00 26.17 216 VAL B O 1
ATOM 4286 N N . GLY B 1 217 ? 61.223 4.442 33.329 1.00 22.46 217 GLY B N 1
ATOM 4287 C CA . GLY B 1 217 ? 60.096 5.067 33.996 1.00 20.32 217 GLY B CA 1
ATOM 4288 C C . GLY B 1 217 ? 59.498 4.062 34.966 1.00 25.85 217 GLY B C 1
ATOM 4289 O O . GLY B 1 217 ? 60.000 3.884 36.078 1.00 23.02 217 GLY B O 1
ATOM 4290 N N . GLY B 1 218 ? 58.439 3.387 34.534 1.00 20.69 218 GLY B N 1
ATOM 4291 C CA . GLY B 1 218 ? 57.841 2.314 35.306 1.00 26.99 218 GLY B CA 1
ATOM 4292 C C . GLY B 1 218 ? 58.647 1.021 35.257 1.00 31.02 218 GLY B C 1
ATOM 4293 O O . GLY B 1 218 ? 58.548 0.191 36.159 1.00 25.35 218 GLY B O 1
ATOM 4294 N N . GLY B 1 219 ? 59.433 0.845 34.195 1.00 24.28 219 GLY B N 1
ATOM 4295 C CA . GLY B 1 219 ? 60.361 -0.270 34.099 1.00 19.76 219 GLY B CA 1
ATOM 4296 C C . GLY B 1 219 ? 60.000 -1.346 33.085 1.00 22.72 219 GLY B C 1
ATOM 4297 O O . GLY B 1 219 ? 60.668 -2.373 33.019 1.00 26.30 219 GLY B O 1
ATOM 4298 N N . GLY B 1 220 ? 58.955 -1.115 32.296 1.00 19.79 220 GLY B N 1
ATOM 4299 C CA . GLY B 1 220 ? 58.517 -2.078 31.296 1.00 20.26 220 GLY B CA 1
ATOM 4300 C C . GLY B 1 220 ? 59.563 -2.359 30.222 1.00 27.01 220 GLY B C 1
ATOM 4301 O O . GLY B 1 220 ? 59.861 -3.516 29.906 1.00 21.58 220 GLY B O 1
ATOM 4302 N N . LEU B 1 221 ? 60.128 -1.293 29.666 1.00 21.66 221 LEU B N 1
ATOM 4303 C CA . LEU B 1 221 ? 61.141 -1.409 28.626 1.00 21.03 221 LEU B CA 1
ATOM 4304 C C . LEU B 1 221 ? 62.378 -2.160 29.120 1.00 23.16 221 LEU B C 1
ATOM 4305 O O . LEU B 1 221 ? 62.773 -3.163 28.523 1.00 19.51 221 LEU B O 1
ATOM 4310 N N . ILE B 1 222 ? 62.989 -1.683 30.204 1.00 17.48 222 ILE B N 1
ATOM 4311 C CA . ILE B 1 222 ? 64.196 -2.326 30.708 1.00 20.79 222 ILE B CA 1
ATOM 4312 C C . ILE B 1 222 ? 63.940 -3.780 31.116 1.00 21.65 222 ILE B C 1
ATOM 4313 O O . ILE B 1 222 ? 64.765 -4.650 30.860 1.00 22.55 222 ILE B O 1
ATOM 4318 N N . ALA B 1 223 ? 62.790 -4.046 31.725 1.00 17.85 223 ALA B N 1
ATOM 4319 C CA . ALA B 1 223 ? 62.455 -5.408 32.131 1.00 24.29 223 ALA B CA 1
ATOM 4320 C C . ALA B 1 223 ? 62.390 -6.353 30.929 1.00 25.67 223 ALA B C 1
ATOM 4321 O O . ALA B 1 223 ? 62.878 -7.480 30.988 1.00 19.08 223 ALA B O 1
ATOM 4323 N N . GLY B 1 224 ? 61.784 -5.889 29.840 1.00 24.22 224 GLY B N 1
ATOM 4324 C CA . GLY B 1 224 ? 61.653 -6.706 28.648 1.00 23.45 224 GLY B CA 1
ATOM 4325 C C . GLY B 1 224 ? 62.996 -6.967 27.990 1.00 20.81 224 GLY B C 1
ATOM 4326 O O . GLY B 1 224 ? 63.335 -8.102 27.658 1.00 19.82 224 GLY B O 1
ATOM 4327 N N . VAL B 1 225 ? 63.771 -5.907 27.815 1.00 15.39 225 VAL B N 1
ATOM 4328 C CA . VAL B 1 225 ? 65.051 -6.011 27.138 1.00 17.59 225 VAL B CA 1
ATOM 4329 C C . VAL B 1 225 ? 66.062 -6.823 27.959 1.00 22.38 225 VAL B C 1
ATOM 4330 O O . VAL B 1 225 ? 66.791 -7.650 27.412 1.00 19.33 225 VAL B O 1
ATOM 4334 N N . ALA B 1 226 ? 66.095 -6.589 29.269 1.00 18.29 226 ALA B N 1
ATOM 4335 C CA . ALA B 1 226 ? 66.971 -7.342 30.162 1.00 19.79 226 ALA B CA 1
ATOM 4336 C C . ALA B 1 226 ? 66.647 -8.832 30.130 1.00 18.99 226 ALA B C 1
ATOM 4337 O O . ALA B 1 226 ? 67.546 -9.669 30.087 1.00 23.04 226 ALA B O 1
ATOM 4339 N N . THR B 1 227 ? 65.358 -9.158 30.153 1.00 19.36 227 THR B N 1
ATOM 4340 C CA . THR B 1 227 ? 64.924 -10.548 30.142 1.00 23.28 227 THR B CA 1
ATOM 4341 C C . THR B 1 227 ? 65.464 -11.287 28.926 1.00 26.64 227 THR B C 1
ATOM 4342 O O . THR B 1 227 ? 65.954 -12.413 29.044 1.00 27.64 227 THR B O 1
ATOM 4346 N N . PHE B 1 228 ? 65.374 -10.655 27.757 1.00 24.80 228 PHE B N 1
ATOM 4347 C CA . PHE B 1 228 ? 65.951 -11.237 26.554 1.00 20.55 228 PHE B CA 1
ATOM 4348 C C . PHE B 1 228 ? 67.479 -11.307 26.638 1.00 18.54 228 PHE B C 1
ATOM 4349 O O . PHE B 1 228 ? 68.065 -12.373 26.450 1.00 19.89 228 PHE B O 1
ATOM 4357 N N . PHE B 1 229 ? 68.117 -10.177 26.931 1.00 17.79 229 PHE B N 1
ATOM 4358 C CA . PHE B 1 229 ? 69.576 -10.090 26.877 1.00 18.48 229 PHE B CA 1
ATOM 4359 C C . PHE B 1 229 ? 70.326 -10.948 27.891 1.00 25.73 229 PHE B C 1
ATOM 4360 O O . PHE B 1 229 ? 71.390 -11.483 27.583 1.00 24.19 229 PHE B O 1
ATOM 4368 N N . LYS B 1 230 ? 69.790 -11.071 29.098 1.00 20.84 230 LYS B N 1
ATOM 4369 C CA . LYS B 1 230 ? 70.490 -11.811 30.138 1.00 25.98 230 LYS B CA 1
ATOM 4370 C C . LYS B 1 230 ? 70.453 -13.322 29.892 1.00 28.87 230 LYS B C 1
ATOM 4371 O O . LYS B 1 230 ? 71.192 -14.077 30.522 1.00 35.12 230 LYS B O 1
ATOM 4377 N N . GLN B 1 231 ? 69.596 -13.756 28.971 1.00 25.86 231 GLN B N 1
ATOM 4378 C CA . GLN B 1 231 ? 69.543 -15.163 28.593 1.00 21.31 231 GLN B CA 1
ATOM 4379 C C . GLN B 1 231 ? 70.358 -15.454 27.331 1.00 22.01 231 GLN B C 1
ATOM 4380 O O . GLN B 1 231 ? 70.961 -16.518 27.218 1.00 24.56 231 GLN B O 1
ATOM 4386 N N . ILE B 1 232 ? 70.387 -14.507 26.393 1.00 21.95 232 ILE B N 1
ATOM 4387 C CA . ILE B 1 232 ? 71.070 -14.720 25.114 1.00 21.90 232 ILE B CA 1
ATOM 4388 C C . ILE B 1 232 ? 72.522 -14.226 25.104 1.00 22.73 232 ILE B C 1
ATOM 4389 O O . ILE B 1 232 ? 73.389 -14.856 24.504 1.00 25.00 232 ILE B O 1
ATOM 4394 N N . ALA B 1 233 ? 72.786 -13.105 25.769 1.00 21.73 233 ALA B N 1
ATOM 4395 C CA . ALA B 1 233 ? 74.151 -12.585 25.884 1.00 20.86 233 ALA B CA 1
ATOM 4396 C C . ALA B 1 233 ? 74.420 -12.048 27.291 1.00 24.41 233 ALA B C 1
ATOM 4397 O O . ALA B 1 233 ? 74.528 -10.842 27.491 1.00 24.83 233 ALA B O 1
ATOM 4399 N N . PRO B 1 234 ? 74.556 -12.959 28.265 1.00 29.36 234 PRO B N 1
ATOM 4400 C CA . PRO B 1 234 ? 74.631 -12.643 29.699 1.00 29.00 234 PRO B CA 1
ATOM 4401 C C . PRO B 1 234 ? 75.759 -11.672 30.049 1.00 24.26 234 PRO B C 1
ATOM 4402 O O . PRO B 1 234 ? 75.650 -10.953 31.036 1.00 28.61 234 PRO B O 1
ATOM 4406 N N . ASN B 1 235 ? 76.815 -11.645 29.243 1.00 23.93 235 ASN B N 1
ATOM 4407 C CA . ASN B 1 235 ? 77.973 -10.804 29.525 1.00 26.19 235 ASN B CA 1
ATOM 4408 C C . ASN B 1 235 ? 77.795 -9.347 29.105 1.00 30.73 235 ASN B C 1
ATOM 4409 O O . ASN B 1 235 ? 78.622 -8.495 29.426 1.00 28.88 235 ASN B O 1
ATOM 4414 N N . THR B 1 236 ? 76.723 -9.066 28.375 1.00 23.61 236 THR B N 1
ATOM 4415 C CA . THR B 1 236 ? 76.392 -7.697 28.013 1.00 23.32 236 THR B CA 1
ATOM 4416 C C . THR B 1 236 ? 75.755 -7.010 29.215 1.00 18.85 236 THR B C 1
ATOM 4417 O O . THR B 1 236 ? 74.837 -7.545 29.831 1.00 17.98 236 THR B O 1
ATOM 4421 N N . LYS B 1 237 ? 76.251 -5.829 29.556 1.00 19.82 237 LYS B N 1
ATOM 4422 C CA . LYS B 1 237 ? 75.679 -5.084 30.668 1.00 25.62 237 LYS B CA 1
ATOM 4423 C C . LYS B 1 237 ? 74.366 -4.438 30.265 1.00 22.66 237 LYS B C 1
ATOM 4424 O O . LYS B 1 237 ? 74.254 -3.841 29.190 1.00 21.02 237 LYS B O 1
ATOM 4430 N N . ILE B 1 238 ? 73.363 -4.594 31.118 1.00 23.07 238 ILE B N 1
ATOM 4431 C CA . ILE B 1 238 ? 72.095 -3.906 30.943 1.00 20.00 238 ILE B CA 1
ATOM 4432 C C . ILE B 1 238 ? 71.992 -2.864 32.046 1.00 28.84 238 ILE B C 1
ATOM 4433 O O . ILE B 1 238 ? 71.911 -3.205 33.225 1.00 26.23 238 ILE B O 1
ATOM 4438 N N . ILE B 1 239 ? 72.020 -1.593 31.658 1.00 25.57 239 ILE B N 1
ATOM 4439 C CA . ILE B 1 239 ? 72.060 -0.495 32.617 1.00 17.46 239 ILE B CA 1
ATOM 4440 C C . ILE B 1 239 ? 70.878 0.457 32.426 1.00 25.38 239 ILE B C 1
ATOM 4441 O O . ILE B 1 239 ? 70.642 0.957 31.328 1.00 22.89 239 ILE B O 1
ATOM 4446 N N . GLY B 1 240 ? 70.120 0.680 33.497 1.00 21.04 240 GLY B N 1
ATOM 4447 C CA . GLY B 1 240 ? 69.039 1.646 33.482 1.00 17.50 240 GLY B CA 1
ATOM 4448 C C . GLY B 1 240 ? 69.566 3.062 33.647 1.00 24.33 240 GLY B C 1
ATOM 4449 O O . GLY B 1 240 ? 70.621 3.277 34.254 1.00 21.70 240 GLY B O 1
ATOM 4450 N N . VAL B 1 241 ? 68.841 4.029 33.094 1.00 17.13 241 VAL B N 1
ATOM 4451 C CA . VAL B 1 241 ? 69.224 5.437 33.199 1.00 18.50 241 VAL B CA 1
ATOM 4452 C C . VAL B 1 241 ? 68.007 6.230 33.669 1.00 20.33 241 VAL B C 1
ATOM 4453 O O . VAL B 1 241 ? 66.894 6.006 33.196 1.00 17.69 241 VAL B O 1
ATOM 4457 N N . GLU B 1 242 ? 68.221 7.129 34.624 1.00 21.23 242 GLU B N 1
ATOM 4458 C CA . GLU B 1 242 ? 67.150 7.949 35.192 1.00 23.58 242 GLU B CA 1
ATOM 4459 C C . GLU B 1 242 ? 67.701 9.337 35.477 1.00 18.30 242 GLU B C 1
ATOM 4460 O O . GLU B 1 242 ? 68.907 9.497 35.691 1.00 19.31 242 GLU B O 1
ATOM 4466 N N . PRO B 1 243 ? 66.823 10.348 35.471 1.00 20.14 243 PRO B N 1
ATOM 4467 C CA . PRO B 1 243 ? 67.231 11.690 35.902 1.00 24.43 243 PRO B CA 1
ATOM 4468 C C . PRO B 1 243 ? 67.394 11.706 37.424 1.00 20.28 243 PRO B C 1
ATOM 4469 O O . PRO B 1 243 ? 66.679 10.979 38.112 1.00 22.75 243 PRO B O 1
ATOM 4473 N N . TYR B 1 244 ? 68.324 12.502 37.937 1.00 24.70 244 TYR B N 1
ATOM 4474 C CA . TYR B 1 244 ? 68.502 12.634 39.382 1.00 32.18 244 TYR B CA 1
ATOM 4475 C C . TYR B 1 244 ? 67.174 12.908 40.081 1.00 29.00 244 TYR B C 1
ATOM 4476 O O . TYR B 1 244 ? 66.893 12.355 41.143 1.00 31.58 244 TYR B O 1
ATOM 4485 N N . GLY B 1 245 ? 66.357 13.762 39.475 1.00 29.90 245 GLY B N 1
ATOM 4486 C CA . GLY B 1 245 ? 65.130 14.214 40.104 1.00 24.06 245 GLY B CA 1
ATOM 4487 C C . GLY B 1 245 ? 63.954 13.277 39.956 1.00 30.71 245 GLY B C 1
ATOM 4488 O O . GLY B 1 245 ? 62.833 13.609 40.359 1.00 30.51 245 GLY B O 1
ATOM 4489 N N . ALA B 1 246 ? 64.188 12.104 39.376 1.00 24.82 246 ALA B N 1
ATOM 4490 C CA . ALA B 1 246 ? 63.109 11.125 39.245 1.00 31.35 246 ALA B CA 1
ATOM 4491 C C . ALA B 1 246 ? 63.617 9.686 39.343 1.00 32.27 246 ALA B C 1
ATOM 4492 O O . ALA B 1 246 ? 63.184 8.808 38.596 1.00 31.65 246 ALA B O 1
ATOM 4494 N N . ALA B 1 247 ? 64.522 9.450 40.285 1.00 29.24 247 ALA B N 1
ATOM 4495 C CA . ALA B 1 247 ? 65.232 8.180 40.355 1.00 23.17 247 ALA B CA 1
ATOM 4496 C C . ALA B 1 247 ? 64.517 7.136 41.207 1.00 25.36 247 ALA B C 1
ATOM 4497 O O . ALA B 1 247 ? 65.103 6.570 42.132 1.00 28.08 247 ALA B O 1
ATOM 4499 N N . SER B 1 248 ? 63.256 6.869 40.887 1.00 23.57 248 SER B N 1
ATOM 4500 C CA . SER B 1 248 ? 62.488 5.882 41.638 1.00 31.04 248 SER B CA 1
ATOM 4501 C C . SER B 1 248 ? 63.052 4.458 41.557 1.00 37.04 248 SER B C 1
ATOM 4502 O O . SER B 1 248 ? 63.180 3.793 42.583 1.00 31.44 248 SER B O 1
ATOM 4505 N N . MET B 1 249 ? 63.386 3.985 40.355 1.00 30.64 249 MET B N 1
ATOM 4506 C CA . MET B 1 249 ? 63.920 2.628 40.232 1.00 32.56 249 MET B CA 1
ATOM 4507 C C . MET B 1 249 ? 65.258 2.517 40.947 1.00 28.30 249 MET B C 1
ATOM 4508 O O . MET B 1 249 ? 65.519 1.538 41.640 1.00 27.36 249 MET B O 1
ATOM 4513 N N . THR B 1 250 ? 66.101 3.530 40.786 1.00 29.72 250 THR B N 1
ATOM 4514 C CA . THR B 1 250 ? 67.407 3.537 41.434 1.00 27.33 250 THR B CA 1
ATOM 4515 C C . THR B 1 250 ? 67.283 3.512 42.960 1.00 38.58 250 THR B C 1
ATOM 4516 O O . THR B 1 250 ? 68.038 2.823 43.643 1.00 39.43 250 THR B O 1
ATOM 4520 N N . LEU B 1 251 ? 66.328 4.268 43.488 1.00 30.78 251 LEU B N 1
ATOM 4521 C CA . LEU B 1 251 ? 66.146 4.363 44.927 1.00 36.58 251 LEU B CA 1
ATOM 4522 C C . LEU B 1 251 ? 65.568 3.060 45.460 1.00 38.00 251 LEU B C 1
ATOM 4523 O O . LEU B 1 251 ? 66.034 2.537 46.472 1.00 34.65 251 LEU B O 1
ATOM 4528 N N . SER B 1 252 ? 64.561 2.536 44.766 1.00 29.95 252 SER B N 1
ATOM 4529 C CA . SER B 1 252 ? 63.948 1.263 45.133 1.00 33.99 252 SER B CA 1
ATOM 4530 C C . SER B 1 252 ? 64.967 0.126 45.171 1.00 40.01 252 SER B C 1
ATOM 4531 O O . SER B 1 252 ? 65.001 -0.654 46.124 1.00 42.01 252 SER B O 1
ATOM 4534 N N . LEU B 1 253 ? 65.789 0.027 44.132 1.00 26.47 253 LEU B N 1
ATOM 4535 C CA . LEU B 1 253 ? 66.797 -1.023 44.073 1.00 35.49 253 LEU B CA 1
ATOM 4536 C C . LEU B 1 253 ? 67.759 -0.892 45.248 1.00 36.27 253 LEU B C 1
ATOM 4537 O O . LEU B 1 253 ? 68.211 -1.890 45.813 1.00 36.63 253 LEU B O 1
ATOM 4542 N N . HIS B 1 254 ? 68.064 0.350 45.605 1.00 38.10 254 HIS B N 1
ATOM 4543 C CA . HIS B 1 254 ? 68.949 0.651 46.723 1.00 44.47 254 HIS B CA 1
ATOM 4544 C C . HIS B 1 254 ? 68.354 0.173 48.048 1.00 39.16 254 HIS B C 1
ATOM 4545 O O . HIS B 1 254 ? 69.035 -0.460 48.849 1.00 34.61 254 HIS B O 1
ATOM 4552 N N . GLU B 1 255 ? 67.073 0.465 48.251 1.00 36.81 255 GLU B N 1
ATOM 4553 C CA . GLU B 1 255 ? 66.356 0.106 49.467 1.00 42.11 255 GLU B CA 1
ATOM 4554 C C . GLU B 1 255 ? 65.974 -1.374 49.541 1.00 51.58 255 GLU B C 1
ATOM 4555 O O . GLU B 1 255 ? 65.719 -1.899 50.626 1.00 51.66 255 GLU B O 1
ATOM 4561 N N . GLY B 1 256 ? 65.923 -2.042 48.391 1.00 41.95 256 GLY B N 1
ATOM 4562 C CA . GLY B 1 256 ? 65.528 -3.438 48.345 1.00 23.49 256 GLY B CA 1
ATOM 4563 C C . GLY B 1 256 ? 64.023 -3.612 48.272 1.00 31.83 256 GLY B C 1
ATOM 4564 O O . GLY B 1 256 ? 63.509 -4.723 48.381 1.00 39.44 256 GLY B O 1
ATOM 4565 N N . HIS B 1 257 ? 63.308 -2.510 48.092 1.00 31.92 257 HIS B N 1
ATOM 4566 C CA . HIS B 1 257 ? 61.859 -2.568 47.943 1.00 31.06 257 HIS B CA 1
ATOM 4567 C C . HIS B 1 257 ? 61.360 -1.310 47.249 1.00 31.97 257 HIS B C 1
ATOM 4568 O O . HIS B 1 257 ? 62.054 -0.295 47.214 1.00 33.90 257 HIS B O 1
ATOM 4575 N N . ARG B 1 258 ? 60.154 -1.375 46.697 1.00 33.82 258 ARG B N 1
ATOM 4576 C CA . ARG B 1 258 ? 59.602 -0.235 45.977 1.00 36.65 258 ARG B CA 1
ATOM 4577 C C . ARG B 1 258 ? 59.412 0.984 46.874 1.00 42.13 258 ARG B C 1
ATOM 4578 O O . ARG B 1 258 ? 58.776 0.908 47.926 1.00 47.21 258 ARG B O 1
ATOM 4586 N N . VAL B 1 259 ? 59.984 2.103 46.441 1.00 41.64 259 VAL B N 1
ATOM 4587 C CA . VAL B 1 259 ? 59.883 3.373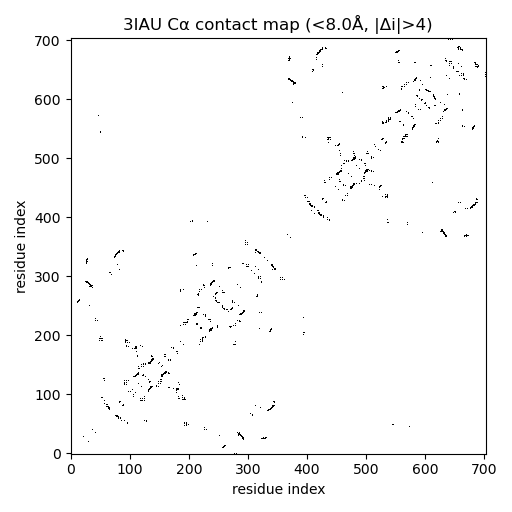 47.143 1.00 35.37 259 VAL B CA 1
ATOM 4588 C C . VAL B 1 259 ? 59.079 4.352 46.299 1.00 41.88 259 VAL B C 1
ATOM 4589 O O . VAL B 1 259 ? 59.372 4.543 45.120 1.00 41.05 259 VAL B O 1
ATOM 4593 N N . LYS B 1 260 ? 58.065 4.973 46.888 1.00 40.52 260 LYS B N 1
ATOM 4594 C CA . LYS B 1 260 ? 57.310 5.997 46.175 1.00 34.16 260 LYS B CA 1
ATOM 4595 C C . LYS B 1 260 ? 57.938 7.364 46.413 1.00 39.42 260 LYS B C 1
ATOM 4596 O O . LYS B 1 260 ? 58.007 7.832 47.547 1.00 45.35 260 LYS B O 1
ATOM 4602 N N . LEU B 1 261 ? 58.419 7.984 45.339 1.00 36.01 261 LEU B N 1
ATOM 4603 C CA . LEU B 1 261 ? 59.006 9.317 45.410 1.00 34.88 261 LEU B CA 1
ATOM 4604 C C . LEU B 1 261 ? 57.922 10.349 45.675 1.00 38.87 261 LEU B C 1
ATOM 4605 O O . LEU B 1 261 ? 56.845 10.302 45.078 1.00 32.54 261 LEU B O 1
ATOM 4610 N N . SER B 1 262 ? 58.208 11.288 46.568 1.00 46.58 262 SER B N 1
ATOM 4611 C CA . SER B 1 262 ? 57.242 12.331 46.891 1.00 54.31 262 SER B CA 1
ATOM 4612 C C . SER B 1 262 ? 57.296 13.441 45.849 1.00 49.13 262 SER B C 1
ATOM 4613 O O . SER B 1 262 ? 56.278 14.053 45.519 1.00 52.28 262 SER B O 1
ATOM 4616 N N . ASN B 1 263 ? 58.493 13.685 45.326 1.00 41.76 263 ASN B N 1
ATOM 4617 C CA . ASN B 1 263 ? 58.705 14.774 44.385 1.00 46.57 263 ASN B CA 1
ATOM 4618 C C . ASN B 1 263 ? 59.423 14.300 43.124 1.00 50.72 263 ASN B C 1
ATOM 4619 O O . ASN B 1 263 ? 60.569 13.849 43.180 1.00 42.15 263 ASN B O 1
ATOM 4624 N N . VAL B 1 264 ? 58.742 14.397 41.987 1.00 34.59 264 VAL B N 1
ATOM 4625 C CA . VAL B 1 264 ? 59.309 13.924 40.731 1.00 41.26 264 VAL B CA 1
ATOM 4626 C C . VAL B 1 264 ? 59.529 15.057 39.741 1.00 30.66 264 VAL B C 1
ATOM 4627 O O . VAL B 1 264 ? 58.577 15.713 39.320 1.00 29.84 264 VAL B O 1
ATOM 4631 N N . ASP B 1 265 ? 60.786 15.280 39.370 1.00 28.51 265 ASP B N 1
ATOM 4632 C CA . ASP B 1 265 ? 61.102 16.205 38.287 1.00 28.88 265 ASP B CA 1
ATOM 4633 C C . ASP B 1 265 ? 60.410 15.734 37.009 1.00 27.53 265 ASP B C 1
ATOM 4634 O O . ASP B 1 265 ? 60.390 14.538 36.712 1.00 31.50 265 ASP B O 1
ATOM 4639 N N . THR B 1 266 ? 59.830 16.668 36.261 1.00 28.49 266 THR B N 1
ATOM 4640 C CA . THR B 1 266 ? 59.063 16.308 35.071 1.00 27.35 266 THR B CA 1
ATOM 4641 C C . THR B 1 266 ? 59.681 16.803 33.757 1.00 29.50 266 THR B C 1
ATOM 4642 O O . THR B 1 266 ? 59.024 16.774 32.715 1.00 31.40 266 THR B O 1
ATOM 4646 N N . PHE B 1 267 ? 60.933 17.256 33.797 1.00 24.31 267 PHE B N 1
ATOM 4647 C CA . PHE B 1 267 ? 61.611 17.669 32.566 1.00 25.68 267 PHE B CA 1
ATOM 4648 C C . PHE B 1 267 ? 61.538 16.544 31.533 1.00 24.82 267 PHE B C 1
ATOM 4649 O O . PHE B 1 267 ? 61.149 16.763 30.386 1.00 19.98 267 PHE B O 1
ATOM 4657 N N . ALA B 1 268 ? 61.900 15.338 31.958 1.00 22.09 268 ALA B N 1
ATOM 4658 C CA . ALA B 1 268 ? 61.702 14.144 31.143 1.00 23.03 268 ALA B CA 1
ATOM 4659 C C . ALA B 1 268 ? 60.369 13.496 31.496 1.00 23.15 268 ALA B C 1
ATOM 4660 O O . ALA B 1 268 ? 60.309 12.550 32.285 1.00 26.06 268 ALA B O 1
ATOM 4662 N N . ASP B 1 269 ? 59.297 14.012 30.904 1.00 27.90 269 ASP B N 1
ATOM 4663 C CA . ASP B 1 269 ? 57.942 13.615 31.282 1.00 29.19 269 ASP B CA 1
ATOM 4664 C C . ASP B 1 269 ? 57.701 12.103 31.234 1.00 31.51 269 ASP B C 1
ATOM 4665 O O . ASP B 1 269 ? 57.102 11.538 32.146 1.00 33.03 269 ASP B O 1
ATOM 4670 N N . GLY B 1 270 ? 58.174 11.455 30.175 1.00 33.20 270 GLY B N 1
ATOM 4671 C CA . GLY B 1 270 ? 57.959 10.030 29.990 1.00 27.48 270 GLY B CA 1
ATOM 4672 C C . GLY B 1 270 ? 58.484 9.147 31.112 1.00 28.95 270 GLY B C 1
ATOM 4673 O O . GLY B 1 270 ? 57.859 8.147 31.458 1.00 32.53 270 GLY B O 1
ATOM 4674 N N . VAL B 1 271 ? 59.629 9.503 31.684 1.00 25.32 271 VAL B N 1
ATOM 4675 C CA . VAL B 1 271 ? 60.183 8.714 32.779 1.00 24.37 271 VAL B CA 1
ATOM 4676 C C . VAL B 1 271 ? 59.917 9.324 34.165 1.00 37.24 271 VAL B C 1
ATOM 4677 O O . VAL B 1 271 ? 60.548 8.936 35.152 1.00 29.17 271 VAL B O 1
ATOM 4681 N N . ALA B 1 272 ? 58.981 10.269 34.240 1.00 33.34 272 ALA B N 1
ATOM 4682 C CA . ALA B 1 272 ? 58.670 10.925 35.510 1.00 36.94 272 ALA B CA 1
ATOM 4683 C C . ALA B 1 272 ? 57.668 10.093 36.298 1.00 34.30 272 ALA B C 1
ATOM 4684 O O . ALA B 1 272 ? 56.519 10.495 36.481 1.00 27.53 272 ALA B O 1
ATOM 4686 N N . VAL B 1 273 ? 58.113 8.926 36.749 1.00 31.46 273 VAL B N 1
ATOM 4687 C CA . VAL B 1 273 ? 57.237 7.970 37.412 1.00 29.23 273 VAL B CA 1
ATOM 4688 C C . VAL B 1 273 ? 57.628 7.911 38.881 1.00 32.87 273 VAL B C 1
ATOM 4689 O O . VAL B 1 273 ? 58.799 7.735 39.212 1.00 25.60 273 VAL B O 1
ATOM 4693 N N . ALA B 1 274 ? 56.649 8.088 39.761 1.00 37.52 274 ALA B N 1
ATOM 4694 C CA . ALA B 1 274 ? 56.920 8.147 41.195 1.00 38.28 274 ALA B CA 1
ATOM 4695 C C . ALA B 1 274 ? 57.108 6.761 41.805 1.00 26.41 274 ALA B C 1
ATOM 4696 O O . ALA B 1 274 ? 57.921 6.582 42.709 1.00 33.81 274 ALA B O 1
ATOM 4698 N N . LEU B 1 275 ? 56.352 5.787 41.307 1.00 23.69 275 LEU B N 1
ATOM 4699 C CA . LEU B 1 275 ? 56.381 4.430 41.848 1.00 30.78 275 LEU B CA 1
ATOM 4700 C C . LEU B 1 275 ? 56.524 3.407 40.724 1.00 25.10 275 LEU B C 1
ATOM 4701 O O . LEU B 1 275 ? 55.630 3.275 39.887 1.00 25.48 275 LEU B O 1
ATOM 4706 N N . VAL B 1 276 ? 57.637 2.681 40.705 1.00 24.04 276 VAL B N 1
ATOM 4707 C CA . VAL B 1 276 ? 57.861 1.689 39.651 1.00 29.46 276 VAL B CA 1
ATOM 4708 C C . VAL B 1 276 ? 56.925 0.497 39.837 1.00 28.04 276 VAL B C 1
ATOM 4709 O O . VAL B 1 276 ? 56.294 0.359 40.883 1.00 33.00 276 VAL B O 1
ATOM 4713 N N . GLY B 1 277 ? 56.823 -0.353 38.822 1.00 27.23 277 GLY B N 1
ATOM 4714 C CA . GLY B 1 277 ? 55.891 -1.466 38.865 1.00 26.75 277 GLY B CA 1
ATOM 4715 C C . GLY B 1 277 ? 56.395 -2.631 39.699 1.00 23.90 277 GLY B C 1
ATOM 4716 O O . GLY B 1 277 ? 57.590 -2.734 39.973 1.00 27.48 277 GLY B O 1
ATOM 4717 N N . GLU B 1 278 ? 55.480 -3.507 40.106 1.00 30.83 278 GLU B N 1
ATOM 4718 C CA . GLU B 1 278 ? 55.837 -4.714 40.858 1.00 40.46 278 GLU B CA 1
ATOM 4719 C C . GLU B 1 278 ? 56.639 -5.705 40.008 1.00 26.77 278 GLU B C 1
ATOM 4720 O O . GLU B 1 278 ? 57.737 -6.132 40.384 1.00 25.98 278 GLU B O 1
ATOM 4726 N N . TYR B 1 279 ? 56.069 -6.081 38.867 1.00 26.94 279 TYR B N 1
ATOM 4727 C CA . TYR B 1 279 ? 56.702 -7.040 37.963 1.00 32.62 279 TYR B CA 1
ATOM 4728 C C . TYR B 1 279 ? 58.053 -6.547 37.475 1.00 22.85 279 TYR B C 1
ATOM 4729 O O . TYR B 1 279 ? 59.009 -7.311 37.381 1.00 29.10 279 TYR B O 1
ATOM 4738 N N . THR B 1 280 ? 58.125 -5.255 37.177 1.00 25.11 280 THR B N 1
ATOM 4739 C CA . THR B 1 280 ? 59.306 -4.682 36.550 1.00 24.27 280 THR B CA 1
ATOM 4740 C C . THR B 1 280 ? 60.414 -4.461 37.567 1.00 23.25 280 THR B C 1
ATOM 4741 O O . THR B 1 280 ? 61.596 -4.647 37.267 1.00 25.28 280 THR B O 1
ATOM 4745 N N . PHE B 1 281 ? 60.037 -4.068 38.778 1.00 24.85 281 PHE B N 1
ATOM 4746 C CA . PHE B 1 281 ? 61.011 -3.999 39.858 1.00 24.24 281 PHE B CA 1
ATOM 4747 C C . PHE B 1 281 ? 61.630 -5.375 40.099 1.00 18.53 281 PHE B C 1
ATOM 4748 O O . PHE B 1 281 ? 62.840 -5.499 40.221 1.00 20.99 281 PHE B O 1
ATOM 4756 N N . ALA B 1 282 ? 60.792 -6.407 40.162 1.00 17.55 282 ALA B N 1
ATOM 4757 C CA . ALA B 1 282 ? 61.289 -7.765 40.378 1.00 28.18 282 ALA B CA 1
ATOM 4758 C C . ALA B 1 282 ? 62.298 -8.154 39.297 1.00 32.42 282 ALA B C 1
ATOM 4759 O O . ALA B 1 282 ? 63.384 -8.663 39.602 1.00 28.16 282 ALA B O 1
ATOM 4761 N N . LYS B 1 283 ? 61.951 -7.890 38.037 1.00 26.17 283 LYS B N 1
ATOM 4762 C CA . LYS B 1 283 ? 62.849 -8.214 36.928 1.00 23.09 283 LYS B CA 1
ATOM 4763 C C . LYS B 1 283 ? 64.170 -7.469 37.043 1.00 25.58 283 LYS B C 1
ATOM 4764 O O . LYS B 1 283 ? 65.233 -8.050 36.840 1.00 27.38 283 LYS B O 1
ATOM 4770 N N . CYS B 1 284 ? 64.111 -6.186 37.387 1.00 23.56 284 CYS B N 1
ATOM 4771 C CA . CYS B 1 284 ? 65.339 -5.424 37.573 1.00 19.62 284 CYS B CA 1
ATOM 4772 C C . CYS B 1 284 ? 66.197 -5.988 38.711 1.00 28.97 284 CYS B C 1
ATOM 4773 O O . CYS B 1 284 ? 67.415 -6.088 38.573 1.00 30.57 284 CYS B O 1
ATOM 4776 N N . GLN B 1 285 ? 65.574 -6.350 39.831 1.00 22.50 285 GLN B N 1
ATOM 4777 C CA . GLN B 1 285 ? 66.320 -6.993 40.915 1.00 31.61 285 GLN B CA 1
ATOM 4778 C C . GLN B 1 285 ? 67.006 -8.256 40.396 1.00 27.46 285 GLN B C 1
ATOM 4779 O O . GLN B 1 285 ? 68.188 -8.480 40.640 1.00 26.97 285 GLN B O 1
ATOM 4785 N N . GLU B 1 286 ? 66.246 -9.069 39.670 1.00 24.47 286 GLU B N 1
ATOM 4786 C CA . GLU B 1 286 ? 66.732 -10.348 39.166 1.00 28.58 286 GLU B CA 1
ATOM 4787 C C . GLU B 1 286 ? 67.850 -10.221 38.129 1.00 30.63 286 GLU B C 1
ATOM 4788 O O . GLU B 1 286 ? 68.721 -11.085 38.067 1.00 32.31 286 GLU B O 1
ATOM 4794 N N . LEU B 1 287 ? 67.847 -9.143 37.338 1.00 27.29 287 LEU B N 1
ATOM 4795 C CA . LEU B 1 287 ? 68.590 -9.150 36.069 1.00 23.21 287 LEU B CA 1
ATOM 4796 C C . LEU B 1 287 ? 69.649 -8.078 35.790 1.00 25.29 287 LEU B C 1
ATOM 4797 O O . LEU B 1 287 ? 70.703 -8.394 35.235 1.00 25.81 287 LEU B O 1
ATOM 4802 N N . ILE B 1 288 ? 69.375 -6.819 36.122 1.00 24.20 288 ILE B N 1
ATOM 4803 C CA . ILE B 1 288 ? 70.206 -5.728 35.595 1.00 22.10 288 ILE B CA 1
ATOM 4804 C C . ILE B 1 288 ? 71.507 -5.510 36.352 1.00 24.51 288 ILE B C 1
ATOM 4805 O O . ILE B 1 288 ? 71.647 -5.912 37.505 1.00 26.66 288 ILE B O 1
ATOM 4810 N N . ASP B 1 289 ? 72.461 -4.872 35.680 1.00 23.01 289 ASP B N 1
ATOM 4811 C CA . ASP B 1 289 ? 73.785 -4.645 36.240 1.00 23.67 289 ASP B CA 1
ATOM 4812 C C . ASP B 1 289 ? 73.846 -3.412 37.129 1.00 34.19 289 ASP B C 1
ATOM 4813 O O . ASP B 1 289 ? 74.764 -3.276 37.941 1.00 30.28 289 ASP B O 1
ATOM 4818 N N . GLY B 1 290 ? 72.888 -2.505 36.956 1.00 23.14 290 GLY B N 1
ATOM 4819 C CA . GLY B 1 290 ? 72.865 -1.285 37.734 1.00 25.15 290 GLY B CA 1
ATOM 4820 C C . GLY B 1 290 ? 72.166 -0.115 37.072 1.00 31.87 290 GLY B C 1
ATOM 4821 O O . GLY B 1 290 ? 71.473 -0.261 36.060 1.00 28.49 290 GLY B O 1
ATOM 4822 N N . MET B 1 291 ? 72.361 1.059 37.660 1.00 27.89 291 MET B N 1
ATOM 4823 C CA . MET B 1 291 ? 71.682 2.268 37.233 1.00 24.26 291 MET B CA 1
ATOM 4824 C C . MET B 1 291 ? 72.672 3.407 37.105 1.00 25.79 291 MET B C 1
ATOM 4825 O O . MET B 1 291 ? 73.670 3.464 37.822 1.00 25.04 291 MET B O 1
ATOM 4830 N N . VAL B 1 292 ? 72.387 4.307 36.173 1.00 23.46 292 VAL B N 1
ATOM 4831 C CA . VAL B 1 292 ? 73.184 5.505 35.970 1.00 19.51 292 VAL B CA 1
ATOM 4832 C C . VAL B 1 292 ? 72.239 6.712 36.054 1.00 25.54 292 VAL B C 1
ATOM 4833 O O . VAL B 1 292 ? 71.065 6.616 35.691 1.00 22.27 292 VAL B O 1
ATOM 4837 N N . LEU B 1 293 ? 72.733 7.834 36.566 1.00 22.22 293 LEU B N 1
ATOM 4838 C CA . LEU B 1 293 ? 71.892 9.017 36.714 1.00 29.42 293 LEU B CA 1
ATOM 4839 C C . LEU B 1 293 ? 72.389 10.152 35.828 1.00 24.24 293 LEU B C 1
ATOM 4840 O O . LEU B 1 293 ? 73.592 10.279 35.580 1.00 21.45 293 LEU B O 1
ATOM 4845 N N . VAL B 1 294 ? 71.458 10.970 35.343 1.00 20.22 294 VAL B N 1
ATOM 4846 C CA . VAL B 1 294 ? 71.818 12.126 34.524 1.00 22.55 294 VAL B CA 1
ATOM 4847 C C . VAL B 1 294 ? 71.015 13.354 34.932 1.00 20.08 294 VAL B C 1
ATOM 4848 O O . VAL B 1 294 ? 69.913 13.233 35.460 1.00 20.53 294 VAL B O 1
ATOM 4852 N N . ALA B 1 295 ? 71.572 14.534 34.680 1.00 20.07 295 ALA B N 1
ATOM 4853 C CA . ALA B 1 295 ? 70.869 15.780 34.957 1.00 22.93 295 ALA B CA 1
ATOM 4854 C C . ALA B 1 295 ? 70.214 16.325 33.691 1.00 26.68 295 ALA B C 1
ATOM 4855 O O . ALA B 1 295 ? 70.474 15.842 32.585 1.00 22.98 295 ALA B O 1
ATOM 4857 N N . ASN B 1 296 ? 69.374 17.342 33.852 1.00 21.53 296 ASN B N 1
ATOM 4858 C CA . ASN B 1 296 ? 68.643 17.912 32.723 1.00 21.73 296 ASN B CA 1
ATOM 4859 C C . ASN B 1 296 ? 69.529 18.563 31.662 1.00 21.57 296 ASN B C 1
ATOM 4860 O O . ASN B 1 296 ? 69.171 18.584 30.486 1.00 20.16 296 ASN B O 1
ATOM 4865 N N . ASP B 1 297 ? 70.683 19.089 32.064 1.00 19.73 297 ASP B N 1
ATOM 4866 C CA . ASP B 1 297 ? 71.621 19.623 31.080 1.00 23.24 297 ASP B CA 1
ATOM 4867 C C . ASP B 1 297 ? 72.306 18.512 30.265 1.00 22.28 297 ASP B C 1
ATOM 4868 O O . ASP B 1 297 ? 72.649 18.714 29.101 1.00 22.65 297 ASP B O 1
ATOM 4873 N N . GLY B 1 298 ? 72.500 17.346 30.879 1.00 22.37 298 GLY B N 1
ATOM 4874 C CA . GLY B 1 298 ? 73.042 16.195 30.172 1.00 17.30 298 GLY B CA 1
ATOM 4875 C C . GLY B 1 298 ? 72.038 15.655 29.171 1.00 18.65 298 GLY B C 1
ATOM 4876 O O . GLY B 1 298 ? 72.380 15.341 28.030 1.00 20.08 298 GLY B O 1
ATOM 4877 N N . ILE B 1 299 ? 70.786 15.557 29.602 1.00 16.38 299 ILE B N 1
ATOM 4878 C CA . ILE B 1 299 ? 69.697 15.145 28.725 1.00 20.60 299 ILE B CA 1
ATOM 4879 C C . ILE B 1 299 ? 69.584 16.088 27.522 1.00 24.29 299 ILE B C 1
ATOM 4880 O O . ILE B 1 299 ? 69.426 15.645 26.380 1.00 22.83 299 ILE B O 1
ATOM 4885 N N . SER B 1 300 ? 69.679 17.389 27.784 1.00 20.51 300 SER B N 1
ATOM 4886 C CA . SER B 1 300 ? 69.594 18.395 26.730 1.00 21.52 300 SER B CA 1
ATOM 4887 C C . SER B 1 300 ? 70.773 18.307 25.764 1.00 20.50 300 SER B C 1
ATOM 4888 O O . SER B 1 300 ? 70.604 18.462 24.556 1.00 19.47 300 SER B O 1
ATOM 4891 N N . ALA B 1 301 ? 71.966 18.062 26.297 1.00 16.11 301 ALA B N 1
ATOM 4892 C CA . ALA B 1 301 ? 73.152 17.914 25.457 1.00 19.59 301 ALA B CA 1
ATOM 4893 C C . ALA B 1 301 ? 73.040 16.675 24.566 1.00 18.80 301 ALA B C 1
ATOM 4894 O O . ALA B 1 301 ? 73.605 16.635 23.471 1.00 17.93 301 ALA B O 1
ATOM 4896 N N . ALA B 1 302 ? 72.305 15.672 25.037 1.00 15.51 302 ALA B N 1
ATOM 4897 C CA . ALA B 1 302 ? 72.111 14.447 24.270 1.00 18.61 302 ALA B CA 1
ATOM 4898 C C . ALA B 1 302 ? 71.128 14.691 23.134 1.00 18.35 302 ALA B C 1
ATOM 4899 O O . ALA B 1 302 ? 71.286 14.146 22.043 1.00 19.97 302 ALA B O 1
ATOM 4901 N N . ILE B 1 303 ? 70.118 15.519 23.384 1.00 17.48 303 ILE B N 1
ATOM 4902 C CA . ILE B 1 303 ? 69.228 15.938 22.311 1.00 15.72 303 ILE B CA 1
ATOM 4903 C C . ILE B 1 303 ? 70.023 16.667 21.232 1.00 18.84 303 ILE B C 1
ATOM 4904 O O . ILE B 1 303 ? 69.853 16.405 20.044 1.00 19.53 303 ILE B O 1
ATOM 4909 N N . LYS B 1 304 ? 70.906 17.569 21.652 1.00 19.09 304 LYS B N 1
ATOM 4910 C CA . LYS B 1 304 ? 71.762 18.284 20.711 1.00 19.62 304 LYS B CA 1
ATOM 4911 C C . LYS B 1 304 ? 72.692 17.322 19.958 1.00 23.74 304 LYS B C 1
ATOM 4912 O O . LYS B 1 304 ? 72.867 17.451 18.747 1.00 19.47 304 LYS B O 1
ATOM 4918 N N . ASP B 1 305 ? 73.276 16.362 20.676 1.00 16.61 305 ASP B N 1
ATOM 4919 C CA . ASP B 1 305 ? 74.161 15.364 20.065 1.00 21.65 305 ASP B CA 1
ATOM 4920 C C . ASP B 1 305 ? 73.480 14.671 18.887 1.00 21.72 305 ASP B C 1
ATOM 4921 O O . ASP B 1 305 ? 74.028 14.604 17.790 1.00 18.85 305 ASP B O 1
ATOM 4926 N N . VAL B 1 306 ? 72.283 14.148 19.121 1.00 14.79 306 VAL B N 1
ATOM 4927 C CA . VAL B 1 306 ? 71.559 13.455 18.070 1.00 16.97 306 VAL B CA 1
ATOM 4928 C C . VAL B 1 306 ? 71.188 14.390 16.913 1.00 19.15 306 VAL B C 1
ATOM 4929 O O . VAL B 1 306 ? 71.269 13.999 15.748 1.00 16.71 306 VAL B O 1
ATOM 4933 N N . TYR B 1 307 ? 70.800 15.622 17.238 1.00 17.78 307 TYR B N 1
ATOM 4934 C CA . TYR B 1 307 ? 70.500 16.628 16.221 1.00 17.93 307 TYR B CA 1
ATOM 4935 C C . TYR B 1 307 ? 71.733 16.893 15.363 1.00 17.37 307 TYR B C 1
ATOM 4936 O O . TYR B 1 307 ? 71.632 17.077 14.147 1.00 18.63 307 TYR B O 1
ATOM 4945 N N . ASP B 1 308 ? 72.897 16.908 16.004 1.00 15.78 308 ASP B N 1
ATOM 4946 C CA . ASP B 1 308 ? 74.155 17.145 15.300 1.00 20.73 308 ASP B CA 1
ATOM 4947 C C . ASP B 1 308 ? 74.531 15.992 14.354 1.00 19.04 308 ASP B C 1
ATOM 4948 O O . ASP B 1 308 ? 75.296 16.197 13.415 1.00 16.62 308 ASP B O 1
ATOM 4953 N N . GLU B 1 309 ? 73.987 14.796 14.590 1.00 16.29 309 GLU B N 1
ATOM 4954 C CA . GLU B 1 309 ? 74.203 13.675 13.672 1.00 20.44 309 GLU B CA 1
ATOM 4955 C C . GLU B 1 309 ? 73.380 13.835 12.403 1.00 19.62 309 GLU B C 1
ATOM 4956 O O . GLU B 1 309 ? 73.927 13.802 11.307 1.00 22.49 309 GLU B O 1
ATOM 4962 N N . GLY B 1 310 ? 72.066 13.998 12.552 1.00 20.72 310 GLY B N 1
ATOM 4963 C CA . GLY B 1 310 ? 71.175 14.008 11.403 1.00 19.89 310 GLY B CA 1
ATOM 4964 C C . GLY B 1 310 ? 69.956 14.918 11.451 1.00 17.67 310 GLY B C 1
ATOM 4965 O O . GLY B 1 310 ? 69.017 14.733 10.675 1.00 16.10 310 GLY B O 1
ATOM 4966 N N . ARG B 1 311 ? 69.964 15.892 12.359 1.00 17.22 311 ARG B N 1
ATOM 4967 C CA . ARG B 1 311 ? 68.895 16.895 12.465 1.00 15.83 311 ARG B CA 1
ATOM 4968 C C . ARG B 1 311 ? 67.545 16.350 12.936 1.00 16.75 311 ARG B C 1
ATOM 4969 O O . ARG B 1 311 ? 66.528 17.024 12.792 1.00 14.00 311 ARG B O 1
ATOM 4977 N N . ASN B 1 312 ? 67.536 15.137 13.486 1.00 15.80 312 ASN B N 1
ATOM 4978 C CA . ASN B 1 312 ? 66.347 14.600 14.142 1.00 14.15 312 ASN B CA 1
ATOM 4979 C C . ASN B 1 312 ? 66.264 15.099 15.583 1.00 17.43 312 ASN B C 1
ATOM 4980 O O . ASN B 1 312 ? 67.286 15.253 16.248 1.00 13.41 312 ASN B O 1
ATOM 4985 N N . ILE B 1 313 ? 65.050 15.324 16.078 1.00 17.15 313 ILE B N 1
ATOM 4986 C CA . ILE B 1 313 ? 64.877 15.720 17.469 1.00 14.26 313 ILE B CA 1
ATOM 4987 C C . ILE B 1 313 ? 64.252 14.601 18.300 1.00 17.30 313 ILE B C 1
ATOM 4988 O O . ILE B 1 313 ? 63.194 14.077 17.948 1.00 17.20 313 ILE B O 1
ATOM 4993 N N . LEU B 1 314 ? 64.898 14.242 19.405 1.00 15.17 314 LEU B N 1
ATOM 4994 C CA . LEU B 1 314 ? 64.307 13.302 20.356 1.00 15.06 314 LEU B CA 1
ATOM 4995 C C . LEU B 1 314 ? 63.609 14.084 21.464 1.00 16.14 314 LEU B C 1
ATOM 4996 O O . LEU B 1 314 ? 64.030 15.183 21.798 1.00 15.45 314 LEU B O 1
ATOM 5001 N N . GLU B 1 315 ? 62.550 13.528 22.044 1.00 18.61 315 GLU B N 1
ATOM 5002 C CA . GLU B 1 315 ? 61.979 14.131 23.244 1.00 18.62 315 GLU B CA 1
ATOM 5003 C C . GLU B 1 315 ? 62.940 13.907 24.410 1.00 18.18 315 GLU B C 1
ATOM 5004 O O . GLU B 1 315 ? 63.839 13.072 24.326 1.00 16.26 315 GLU B O 1
ATOM 5010 N N . THR B 1 316 ? 62.777 14.671 25.483 1.00 18.16 316 THR B N 1
ATOM 5011 C CA . THR B 1 316 ? 63.706 14.590 26.609 1.00 17.96 316 THR B CA 1
ATOM 5012 C C . THR B 1 316 ? 63.863 13.154 27.129 1.00 17.82 316 THR B C 1
ATOM 5013 O O . THR B 1 316 ? 64.977 12.710 27.407 1.00 17.44 316 THR B O 1
ATOM 5017 N N . SER B 1 317 ? 62.752 12.434 27.257 1.00 13.42 317 SER B N 1
ATOM 5018 C CA . SER B 1 317 ? 62.796 11.054 27.750 1.00 17.69 317 SER B CA 1
ATOM 5019 C C . SER B 1 317 ? 63.533 10.140 26.782 1.00 23.83 317 SER B C 1
ATOM 5020 O O . SER B 1 317 ? 64.190 9.176 27.192 1.00 16.99 317 SER B O 1
ATOM 5023 N N . GLY B 1 318 ? 63.418 10.454 25.494 1.00 16.14 318 GLY B N 1
ATOM 5024 C CA . GLY B 1 318 ? 64.033 9.655 24.456 1.00 12.64 318 GLY B CA 1
ATOM 5025 C C . GLY B 1 318 ? 65.539 9.799 24.419 1.00 16.03 318 GLY B C 1
ATOM 5026 O O . GLY B 1 318 ? 66.225 8.917 23.908 1.00 19.48 318 GLY B O 1
ATOM 5027 N N . ALA B 1 319 ? 66.055 10.903 24.959 1.00 16.37 319 ALA B N 1
ATOM 5028 C CA . ALA B 1 319 ? 67.500 11.164 24.972 1.00 13.84 319 ALA B CA 1
ATOM 5029 C C . ALA B 1 319 ? 68.176 10.778 26.297 1.00 13.87 319 ALA B C 1
ATOM 5030 O O . ALA B 1 319 ? 69.402 10.827 26.415 1.00 17.58 319 ALA B O 1
ATOM 5032 N N . VAL B 1 320 ? 67.373 10.404 27.288 1.00 15.79 320 VAL B N 1
ATOM 5033 C CA . VAL B 1 320 ? 67.893 10.044 28.610 1.00 18.77 320 VAL B CA 1
ATOM 5034 C C . VAL B 1 320 ? 68.970 8.950 28.570 1.00 20.15 320 VAL B C 1
ATOM 5035 O O . VAL B 1 320 ? 70.055 9.136 29.126 1.00 17.86 320 VAL B O 1
ATOM 5039 N N . ALA B 1 321 ? 68.684 7.827 27.906 1.00 16.14 321 ALA B N 1
ATOM 5040 C CA . ALA B 1 321 ? 69.661 6.729 27.813 1.00 17.36 321 ALA B CA 1
ATOM 5041 C C . ALA B 1 321 ? 70.935 7.129 27.066 1.00 16.43 321 ALA B C 1
ATOM 5042 O O . ALA B 1 321 ? 72.029 6.652 27.374 1.00 18.06 321 ALA B O 1
ATOM 5044 N N . ILE B 1 322 ? 70.790 8.000 26.076 1.00 13.36 322 ILE B N 1
ATOM 5045 C CA . ILE B 1 322 ? 71.944 8.492 25.331 1.00 13.99 322 ILE B CA 1
ATOM 5046 C C . ILE B 1 322 ? 72.860 9.323 26.229 1.00 20.89 322 ILE B C 1
ATOM 5047 O O . ILE B 1 322 ? 74.085 9.166 26.204 1.00 20.63 322 ILE B O 1
ATOM 5052 N N . ALA B 1 323 ? 72.261 10.205 27.024 1.00 14.74 3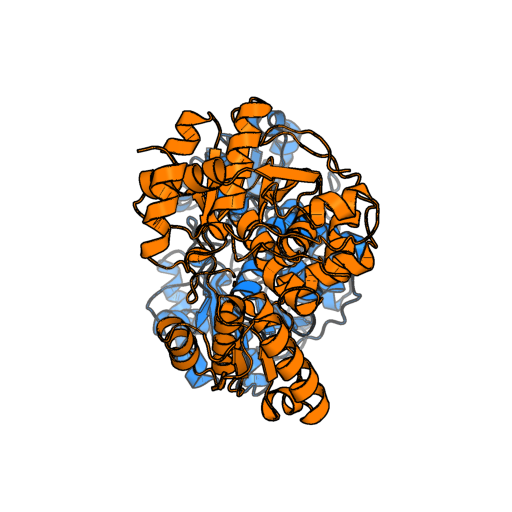23 ALA B N 1
ATOM 5053 C CA . ALA B 1 323 ? 73.014 10.958 28.022 1.00 20.14 323 ALA B CA 1
ATOM 5054 C C . ALA B 1 323 ? 73.736 10.018 28.997 1.00 16.17 323 ALA B C 1
ATOM 5055 O O . ALA B 1 323 ? 74.922 10.192 29.284 1.00 19.24 323 ALA B O 1
ATOM 5057 N N . GLY B 1 324 ? 73.017 9.018 29.495 1.00 16.24 324 GLY B N 1
ATOM 5058 C CA . GLY B 1 324 ? 73.601 8.038 30.397 1.00 18.27 324 GLY B CA 1
ATOM 5059 C C . GLY B 1 324 ? 74.771 7.296 29.777 1.00 23.45 324 GLY B C 1
ATOM 5060 O O . GLY B 1 324 ? 75.840 7.211 30.378 1.00 22.42 324 GLY B O 1
ATOM 5061 N N . ALA B 1 325 ? 74.577 6.773 28.566 1.00 18.80 325 ALA B N 1
ATOM 5062 C CA . ALA B 1 325 ? 75.625 6.018 27.884 1.00 21.70 325 ALA B CA 1
ATOM 5063 C C . ALA B 1 325 ? 76.881 6.852 27.647 1.00 21.09 325 ALA B C 1
ATOM 5064 O O . ALA B 1 325 ? 78.000 6.382 27.859 1.00 25.53 325 ALA B O 1
ATOM 5066 N N . ALA B 1 326 ? 76.700 8.086 27.197 1.00 21.33 326 ALA B N 1
ATOM 5067 C CA . ALA B 1 326 ? 77.837 8.975 26.968 1.00 24.30 326 ALA B CA 1
ATOM 5068 C C . ALA B 1 326 ? 78.562 9.304 28.276 1.00 26.46 326 ALA B C 1
ATOM 5069 O O . ALA B 1 326 ? 79.792 9.300 28.335 1.00 25.06 326 ALA B O 1
ATOM 5071 N N . ALA B 1 327 ? 77.800 9.582 29.328 1.00 22.29 327 ALA B N 1
ATOM 5072 C CA . ALA B 1 327 ? 78.414 9.943 30.597 1.00 29.96 327 ALA B CA 1
ATOM 5073 C C . ALA B 1 327 ? 79.193 8.749 31.146 1.00 29.09 327 ALA B C 1
ATOM 5074 O O . ALA B 1 327 ? 80.295 8.900 31.668 1.00 27.16 327 ALA B O 1
ATOM 5076 N N . TYR B 1 328 ? 78.616 7.561 31.002 1.00 26.77 328 TYR B N 1
ATOM 5077 C CA . TYR B 1 328 ? 79.250 6.330 31.459 1.00 25.86 328 TYR B CA 1
ATOM 5078 C C . TYR B 1 328 ? 80.560 6.066 30.717 1.00 33.19 328 TYR B C 1
ATOM 5079 O O . TYR B 1 328 ? 81.546 5.640 31.323 1.00 29.45 328 TYR B O 1
ATOM 5088 N N . CYS B 1 329 ? 80.573 6.328 29.412 1.00 27.61 329 CYS B N 1
ATOM 5089 C CA . CYS B 1 329 ? 81.772 6.099 28.609 1.00 27.99 329 CYS B CA 1
ATOM 5090 C C . CYS B 1 329 ? 82.902 7.040 28.999 1.00 33.01 329 CYS B C 1
ATOM 5091 O O . CYS B 1 329 ? 84.062 6.639 29.052 1.00 28.07 329 CYS B O 1
ATOM 5094 N N . GLU B 1 330 ? 82.569 8.299 29.257 1.00 32.57 330 GLU B N 1
ATOM 5095 C CA . GLU B 1 330 ? 83.593 9.259 29.645 1.00 38.23 330 GLU B CA 1
ATOM 5096 C C . GLU B 1 330 ? 84.090 9.034 31.068 1.00 32.26 330 GLU B C 1
ATOM 5097 O O . GLU B 1 330 ? 85.272 9.211 31.350 1.00 39.86 330 GLU B O 1
ATOM 5103 N N . PHE B 1 331 ? 83.195 8.616 31.955 1.00 31.01 331 PHE B N 1
ATOM 5104 C CA . PHE B 1 331 ? 83.573 8.385 33.344 1.00 34.28 331 PHE B CA 1
ATOM 5105 C C . PHE B 1 331 ? 84.518 7.194 33.494 1.00 38.87 331 PHE B C 1
ATOM 5106 O O . PHE B 1 331 ? 85.500 7.263 34.231 1.00 38.36 331 PHE B O 1
ATOM 5114 N N . TYR B 1 332 ? 84.217 6.105 32.794 1.00 34.65 332 TYR B N 1
ATOM 5115 C CA . TYR B 1 332 ? 85.017 4.892 32.901 1.00 27.52 332 TYR B CA 1
ATOM 5116 C C . TYR B 1 332 ? 86.064 4.795 31.803 1.00 28.05 332 TYR B C 1
ATOM 5117 O O . TYR B 1 332 ? 86.773 3.798 31.703 1.00 35.10 332 TYR B O 1
ATOM 5126 N N . LYS B 1 333 ? 86.163 5.841 30.989 1.00 33.12 333 LYS B N 1
ATOM 5127 C CA . LYS B 1 333 ? 87.114 5.874 29.877 1.00 36.25 333 LYS B CA 1
ATOM 5128 C C . LYS B 1 333 ? 87.024 4.650 28.965 1.00 34.91 333 LYS B C 1
ATOM 5129 O O . LYS B 1 333 ? 88.041 4.115 28.526 1.00 42.23 333 LYS B O 1
ATOM 5135 N N . ILE B 1 334 ? 85.800 4.216 28.683 1.00 32.27 334 ILE B N 1
ATOM 5136 C CA . ILE B 1 334 ? 85.560 3.123 27.751 1.00 30.88 334 ILE B CA 1
ATOM 5137 C C . ILE B 1 334 ? 86.130 3.448 26.372 1.00 30.12 334 ILE B C 1
ATOM 5138 O O . ILE B 1 334 ? 85.977 4.560 25.876 1.00 31.15 334 ILE B O 1
ATOM 5143 N N . LYS B 1 335 ? 86.805 2.477 25.766 1.00 36.98 335 LYS B N 1
ATOM 5144 C CA . LYS B 1 335 ? 87.381 2.656 24.438 1.00 33.21 335 LYS B CA 1
ATOM 5145 C C . LYS B 1 335 ? 87.152 1.410 23.609 1.00 35.45 335 LYS B C 1
ATOM 5146 O O . LYS B 1 335 ? 87.208 0.295 24.127 1.00 31.28 335 LYS B O 1
ATOM 5152 N N . ASN B 1 336 ? 86.887 1.607 22.324 1.00 34.22 336 ASN B N 1
ATOM 5153 C CA . ASN B 1 336 ? 86.781 0.500 21.383 1.00 37.64 336 ASN B CA 1
ATOM 5154 C C . ASN B 1 336 ? 85.847 -0.614 21.855 1.00 34.82 336 ASN B C 1
ATOM 5155 O O . ASN B 1 336 ? 86.173 -1.797 21.782 1.00 35.37 336 ASN B O 1
ATOM 5160 N N . GLU B 1 337 ? 84.683 -0.215 22.351 1.00 30.06 337 GLU B N 1
ATOM 5161 C CA . GLU B 1 337 ? 83.645 -1.160 22.716 1.00 34.10 337 GLU B CA 1
ATOM 5162 C C . GLU B 1 337 ? 82.391 -0.805 21.945 1.00 25.48 337 GLU B C 1
ATOM 5163 O O . GLU B 1 337 ? 82.258 0.312 21.445 1.00 25.14 337 GLU B O 1
ATOM 5169 N N . ASN B 1 338 ? 81.473 -1.759 21.857 1.00 27.48 338 ASN B N 1
ATOM 5170 C CA . ASN B 1 338 ? 80.146 -1.491 21.323 1.00 23.04 338 ASN B CA 1
ATOM 5171 C C . ASN B 1 338 ? 79.188 -1.050 22.425 1.00 24.03 338 ASN B C 1
ATOM 5172 O O . ASN B 1 338 ? 78.972 -1.767 23.401 1.00 21.17 338 ASN B O 1
ATOM 5177 N N . ILE B 1 339 ? 78.622 0.140 22.254 1.00 23.28 339 ILE B N 1
ATOM 5178 C CA . ILE B 1 339 ? 77.715 0.720 23.230 1.00 19.09 339 ILE B CA 1
ATOM 5179 C C . ILE B 1 339 ? 76.385 1.020 22.544 1.00 18.06 339 ILE B C 1
ATOM 5180 O O . ILE B 1 339 ? 76.360 1.624 21.473 1.00 17.08 339 ILE B O 1
ATOM 5185 N N . VAL B 1 340 ? 75.285 0.580 23.145 1.00 13.07 340 VAL B N 1
ATOM 5186 C CA . VAL B 1 340 ? 73.965 0.845 22.590 1.00 15.62 340 VAL B CA 1
ATOM 5187 C C . VAL B 1 340 ? 73.129 1.675 23.558 1.00 20.78 340 VAL B C 1
ATOM 5188 O O . VAL B 1 340 ? 73.072 1.376 24.752 1.00 16.49 340 VAL B O 1
ATOM 5192 N N . ALA B 1 341 ? 72.490 2.720 23.040 1.00 16.53 341 ALA B N 1
ATOM 5193 C CA . ALA B 1 341 ? 71.539 3.500 23.822 1.00 17.25 341 ALA B CA 1
ATOM 5194 C C . ALA B 1 341 ? 70.209 3.495 23.105 1.00 16.85 341 ALA B C 1
ATOM 5195 O O . ALA B 1 341 ? 70.150 3.604 21.879 1.00 19.04 341 ALA B O 1
ATOM 5197 N N . ILE B 1 342 ? 69.133 3.369 23.861 1.00 16.78 342 ILE B N 1
ATOM 5198 C CA . ILE B 1 342 ? 67.822 3.370 23.246 1.00 18.36 342 ILE B CA 1
ATOM 5199 C C . ILE B 1 342 ? 67.208 4.767 23.190 1.00 20.57 342 ILE B C 1
ATOM 5200 O O . ILE B 1 342 ? 66.954 5.390 24.223 1.00 14.45 342 ILE B O 1
ATOM 5205 N N . ALA B 1 343 ? 66.998 5.254 21.970 1.00 19.00 343 ALA B N 1
ATOM 5206 C CA . ALA B 1 343 ? 66.214 6.462 21.727 1.00 17.83 343 ALA B CA 1
ATOM 5207 C C . ALA B 1 343 ? 64.746 6.069 21.740 1.00 17.51 343 ALA B C 1
ATOM 5208 O O . ALA B 1 343 ? 64.208 5.610 20.732 1.00 16.62 343 ALA B O 1
ATOM 5210 N N . SER B 1 344 ? 64.098 6.257 22.885 1.00 15.26 344 SER B N 1
ATOM 5211 C CA . SER B 1 344 ? 62.787 5.662 23.138 1.00 16.77 344 SER B CA 1
ATOM 5212 C C . SER B 1 344 ? 61.579 6.403 22.564 1.00 16.59 344 SER B C 1
ATOM 5213 O O . SER B 1 344 ? 60.501 5.818 22.447 1.00 20.24 344 SER B O 1
ATOM 5216 N N . GLY B 1 345 ? 61.734 7.680 22.231 1.00 14.99 345 GLY B N 1
ATOM 5217 C CA . GLY B 1 345 ? 60.618 8.443 21.688 1.00 17.02 345 GLY B CA 1
ATOM 5218 C C . GLY B 1 345 ? 60.971 9.835 21.184 1.00 17.60 345 GLY B C 1
ATOM 5219 O O . GLY B 1 345 ? 62.057 10.348 21.453 1.00 15.26 345 GLY B O 1
ATOM 5220 N N . ALA B 1 346 ? 60.044 10.444 20.450 1.00 17.59 346 ALA B N 1
ATOM 5221 C CA . ALA B 1 346 ? 60.236 11.792 19.915 1.00 19.10 346 ALA B CA 1
ATOM 5222 C C . ALA B 1 346 ? 58.909 12.544 19.793 1.00 20.06 346 ALA B C 1
ATOM 5223 O O . ALA B 1 346 ? 58.647 13.191 18.779 1.00 24.12 346 ALA B O 1
ATOM 5225 N N . ASN B 1 347 ? 58.072 12.434 20.819 1.00 16.45 347 ASN B N 1
ATOM 5226 C CA . ASN B 1 347 ? 56.856 13.239 20.935 1.00 18.99 347 ASN B CA 1
ATOM 5227 C C . ASN B 1 347 ? 57.059 14.318 21.984 1.00 27.42 347 ASN B C 1
ATOM 5228 O O . ASN B 1 347 ? 56.983 14.066 23.189 1.00 34.11 347 ASN B O 1
ATOM 5233 N N . MET B 1 348 ? 57.335 15.519 21.514 1.00 22.28 348 MET B N 1
ATOM 5234 C CA . MET B 1 348 ? 57.667 16.628 22.380 1.00 22.08 348 MET B CA 1
ATOM 5235 C C . MET B 1 348 ? 57.190 17.890 21.695 1.00 21.28 348 MET B C 1
ATOM 5236 O O . MET B 1 348 ? 57.390 18.055 20.487 1.00 18.27 348 MET B O 1
ATOM 5241 N N . ASP B 1 349 ? 56.538 18.765 22.450 1.00 22.68 349 ASP B N 1
ATOM 5242 C CA A ASP B 1 349 ? 56.100 20.049 21.922 0.50 24.83 349 ASP B CA 1
ATOM 5243 C CA B ASP B 1 349 ? 56.100 20.042 21.903 0.50 24.83 349 ASP B CA 1
ATOM 5244 C C . ASP B 1 349 ? 57.312 20.807 21.390 1.00 20.78 349 ASP B C 1
ATOM 5245 O O . ASP B 1 349 ? 58.358 20.829 22.038 1.00 15.55 349 ASP B O 1
ATOM 5254 N N . PHE B 1 350 ? 57.176 21.413 20.210 1.00 17.69 350 PHE B N 1
ATOM 5255 C CA . PHE B 1 350 ? 58.269 22.192 19.623 1.00 18.77 350 PHE B CA 1
ATOM 5256 C C . PHE B 1 350 ? 58.813 23.220 20.629 1.00 18.90 350 PHE B C 1
ATOM 5257 O O . PHE B 1 350 ? 60.025 23.396 20.763 1.00 16.29 350 PHE B O 1
ATOM 5265 N N . SER B 1 351 ? 57.911 23.867 21.362 1.00 19.71 351 SER B N 1
ATOM 5266 C CA . SER B 1 351 ? 58.293 24.909 22.318 1.00 22.45 351 SER B CA 1
ATOM 5267 C C . SER B 1 351 ? 59.302 24.471 23.372 1.00 17.39 351 SER B C 1
ATOM 5268 O O . SER B 1 351 ? 60.103 25.277 23.840 1.00 15.69 351 SER B O 1
ATOM 5271 N N . LYS B 1 352 ? 59.254 23.204 23.764 1.00 16.95 352 LYS B N 1
ATOM 5272 C CA . LYS B 1 352 ? 60.170 22.712 24.791 1.00 18.03 352 LYS B CA 1
ATOM 5273 C C . LYS B 1 352 ? 61.642 22.870 24.394 1.00 16.34 352 LYS B C 1
ATOM 5274 O O . LYS B 1 352 ? 62.524 22.859 25.251 1.00 19.31 352 LYS B O 1
ATOM 5280 N N . LEU B 1 353 ? 61.911 23.035 23.101 1.00 15.63 353 LEU B N 1
ATOM 5281 C CA . LEU B 1 353 ? 63.285 23.227 22.652 1.00 15.49 353 LEU B CA 1
ATOM 5282 C C . LEU B 1 353 ? 63.873 24.534 23.163 1.00 17.98 353 LEU B C 1
ATOM 5283 O O . LEU B 1 353 ? 65.099 24.673 23.267 1.00 21.80 353 LEU B O 1
ATOM 5288 N N . HIS B 1 354 ? 63.004 25.490 23.485 1.00 18.34 354 HIS B N 1
ATOM 5289 C CA . HIS B 1 354 ? 63.460 26.746 24.076 1.00 19.78 354 HIS B CA 1
ATOM 5290 C C . HIS B 1 354 ? 64.277 26.452 25.338 1.00 17.08 354 HIS B C 1
ATOM 5291 O O . HIS B 1 354 ? 65.411 26.896 25.473 1.00 19.83 354 HIS B O 1
ATOM 5298 N N . LYS B 1 355 ? 63.692 25.686 26.249 1.00 14.21 355 LYS B N 1
ATOM 5299 C CA . LYS B 1 355 ? 64.377 25.282 27.474 1.00 22.26 355 LYS B CA 1
ATOM 5300 C C . LYS B 1 355 ? 65.561 24.351 27.198 1.00 19.13 355 LYS B C 1
ATOM 5301 O O . LYS B 1 355 ? 66.612 24.483 27.816 1.00 20.08 355 LYS B O 1
ATOM 5307 N N . VAL B 1 356 ? 65.391 23.412 26.269 1.00 20.19 356 VAL B N 1
ATOM 5308 C CA . VAL B 1 356 ? 66.462 22.469 25.950 1.00 16.73 356 VAL B CA 1
ATOM 5309 C C . VAL B 1 356 ? 67.730 23.186 25.465 1.00 18.59 356 VAL B C 1
ATOM 5310 O O . VAL B 1 356 ? 68.835 22.863 25.905 1.00 19.32 356 VAL B O 1
ATOM 5314 N N . THR B 1 357 ? 67.574 24.165 24.578 1.00 15.43 357 THR B N 1
ATOM 5315 C CA . THR B 1 357 ? 68.727 24.915 24.079 1.00 16.60 357 THR B CA 1
ATOM 5316 C C . THR B 1 357 ? 69.435 25.711 25.184 1.00 21.08 357 THR B C 1
ATOM 5317 O O . THR B 1 357 ? 70.658 25.841 25.168 1.00 22.71 357 THR B O 1
ATOM 5321 N N . GLU B 1 358 ? 68.674 26.239 26.141 1.00 19.22 358 GLU B N 1
ATOM 5322 C CA . GLU B 1 358 ? 69.275 26.934 27.281 1.00 22.46 358 GLU B CA 1
ATOM 5323 C C . GLU B 1 358 ? 70.125 25.980 28.113 1.00 21.96 358 GLU B C 1
ATOM 5324 O O . GLU B 1 358 ? 71.246 26.304 28.480 1.00 23.30 358 GLU B O 1
ATOM 5330 N N . LEU B 1 359 ? 69.587 24.797 28.396 1.00 22.78 359 LEU B N 1
ATOM 5331 C CA . LEU B 1 359 ? 70.311 23.787 29.164 1.00 22.17 359 LEU B CA 1
ATOM 5332 C C . LEU B 1 359 ? 71.531 23.231 28.423 1.00 28.49 359 LEU B C 1
ATOM 5333 O O . LEU B 1 359 ? 72.579 23.002 29.028 1.00 31.64 359 LEU B O 1
ATOM 5338 N N . ALA B 1 360 ? 71.402 23.020 27.116 1.00 23.74 360 ALA B N 1
ATOM 5339 C CA . ALA B 1 360 ? 72.528 22.526 26.324 1.00 25.88 360 ALA B CA 1
ATOM 5340 C C . ALA B 1 360 ? 73.601 23.608 26.188 1.00 29.48 360 ALA B C 1
ATOM 5341 O O . ALA B 1 360 ? 74.739 23.323 25.825 1.00 36.69 360 ALA B O 1
ATOM 5343 N N . GLY B 1 361 ? 73.227 24.850 26.487 1.00 37.20 361 GLY B N 1
ATOM 5344 C CA . GLY B 1 361 ? 74.157 25.969 26.453 1.00 39.79 361 GLY B CA 1
ATOM 5345 C C . GLY B 1 361 ? 74.188 26.659 25.102 1.00 53.30 361 GLY B C 1
ATOM 5346 O O . GLY B 1 361 ? 74.628 26.077 24.107 1.00 57.15 361 GLY B O 1
ATOM 5347 N N . LEU B 1 362 ? 73.723 27.903 25.058 1.00 50.43 362 LEU B N 1
ATOM 5348 C CA . LEU B 1 362 ? 73.672 28.636 23.795 1.00 56.81 362 LEU B CA 1
ATOM 5349 C C . LEU B 1 362 ? 74.412 29.970 23.848 1.00 63.49 362 LEU B C 1
ATOM 5350 O O . LEU B 1 362 ? 75.645 30.005 23.807 1.00 65.15 362 LEU B O 1
#

InterPro domains:
  IPR000634 Serine/threonine dehydratase, pyridoxal-phosphate-binding site [PS00165] (134-147)
  IPR001721 Threonine dehydratase, ACT-like domain [PF00585] (410-500)
  IPR001721 Threonine dehydratase, ACT-like domain [PF00585] (505-593)
  IPR001721 Threonine dehydratase, ACT-like domain [PS51672] (420-492)
  IPR001721 Threonine dehydratase, ACT-like domain [PS51672] (514-585)
  IPR001926 Tryptophan synthase beta chain-like, PALP domain [PF00291] (112-397)
  IPR005787 Threonine dehydratase, biosynthetic [TIGR01124] (96-591)
  IPR036052 Tryptophan synthase beta chain-like, PALP domain superfamily [G3DSA:3.40.50.1100] (114-391)
  IPR036052 Tryptophan synthase beta chain-like, PALP domain superfamily [G3DSA:3.40.50.1100] (146-237)
  IPR036052 Tryptophan synthase beta chain-like, PALP domain superfamily [SSF53686] (103-404)
  IPR038110 Threonine dehydratase, ACT-like domain superfamily [G3DSA:3.40.1020.10] (419-594)
  IPR045865 ACT-like domain [SSF55021] (418-504)
  IPR045865 ACT-like domain [SSF55021] (502-592)
  IPR050147 Serine/Threonine Dehydratase [PTHR48078] (106-592)